Protein AF-0000000074319372 (afdb_homodimer)

Nearest PDB structures (foldseek):
  6s2j-assembly1_A  TM=9.386E-01  e=9.028E-26  Bacillus subtilis subsp. subtilis str. 168
  6s5e-assembly1_E-4  TM=9.293E-01  e=6.633E-25  Bacillus subtilis subsp. subtilis str. 168
  6s5d-assembly1_B-2  TM=9.388E-01  e=2.613E-24  Bacillus subtilis subsp. subtilis str. 168
  4j7c-assembly1_B  TM=9.151E-01  e=5.187E-24  Bacillus subtilis subsp. subtilis str. 168
  8xmi-assembly1_E  TM=9.391E-01  e=5.576E-21  Bacillus subtilis

Solvent-accessible surface area (backbone atoms only — not comparable to full-atom values): 23673 Å² total; per-residue (Å²): 131,72,56,35,36,35,33,36,23,55,49,56,35,21,40,30,22,46,45,45,32,22,77,71,61,31,41,26,36,39,30,19,65,50,56,69,52,25,61,73,43,37,89,58,34,75,37,52,39,66,41,61,63,74,34,64,67,59,41,57,74,68,48,56,54,74,23,60,30,39,35,40,37,42,75,91,41,61,67,57,40,50,46,26,50,52,48,42,56,72,58,57,41,72,34,61,35,36,50,23,84,44,72,66,50,39,52,53,42,44,73,73,65,51,82,37,72,42,42,43,41,49,60,36,15,45,54,50,27,51,37,69,77,30,76,56,38,80,46,72,46,86,45,54,84,56,25,30,38,35,33,31,54,45,37,65,64,48,43,75,32,34,51,59,74,64,37,41,50,85,74,40,57,30,43,80,60,33,37,40,37,71,41,81,41,78,55,96,89,36,84,41,82,44,64,37,61,67,54,74,74,49,54,76,40,65,35,45,73,75,23,29,38,28,37,37,30,34,54,70,35,51,50,47,51,46,65,75,27,81,132,73,55,34,36,34,31,35,23,54,48,57,36,22,40,30,24,46,46,44,32,20,76,71,62,31,42,26,36,38,30,18,66,50,55,70,53,25,64,74,43,38,89,58,34,74,37,52,40,67,42,61,64,74,34,62,68,59,43,57,74,68,47,57,54,74,22,60,29,38,35,40,36,41,75,91,41,64,69,57,40,50,47,27,52,52,47,42,58,73,60,56,42,72,33,62,36,37,50,23,85,44,72,67,50,40,52,54,43,46,73,73,64,51,83,39,71,43,42,43,41,48,60,37,13,44,54,51,27,51,36,68,77,30,76,56,38,80,48,72,45,88,46,53,84,56,26,30,39,35,33,30,55,45,36,65,64,47,41,74,33,33,52,58,77,65,37,42,51,85,74,40,57,29,44,80,59,32,39,39,36,70,41,82,42,77,55,93,90,36,83,38,82,44,65,36,62,68,53,75,73,48,54,77,39,65,35,47,73,76,24,28,37,28,34,38,31,36,54,70,37,52,50,48,51,47,64,74,25,81

Sequence (460 aa):
MANKFAVIGLGQFGTSIARTLASRGAEVMAIDINLDKVENIKDEVAYAVSLDSTDIKALRAQNVQEMDAVVVAIGENFEGLLLTTVLLLELNVNRLIARAANKQQYMILEKMGVNEILSPEETVGRTVAETLLHPNWQSYLSLPDDYEIVELKAPGRIVNESVGNLGLREKFNLNLITIKRVYEEERNGEKVKVEHIIGVPKKETVIYETDIIILLGKEKDVNRFEEVNKMANKFAVIGLGQFGTSIARTLASRGAEVMAIDINLDKVENIKDEVAYAVSLDSTDIKALRAQNVQEMDAVVVAIGENFEGLLLTTVLLLELNVNRLIARAANKQQYMILEKMGVNEILSPEETVGRTVAETLLHPNWQSYLSLPDDYEIVELKAPGRIVNESVGNLGLREKFNLNLITIKRVYEEERNGEKVKVEHIIGVPKKETVIYETDIIILLGKEKDVNRFEEVNK

Structure (mmCIF, N/CA/C/O backbone):
data_AF-0000000074319372-model_v1
#
loop_
_entity.id
_entity.type
_entity.pdbx_description
1 polymer 'Potassium transporter KtrA'
#
loop_
_atom_site.group_PDB
_atom_site.id
_atom_site.type_symbol
_atom_site.label_atom_id
_atom_site.label_alt_id
_atom_site.label_comp_id
_atom_site.label_asym_id
_atom_site.label_entity_id
_atom_site.label_seq_id
_atom_site.pdbx_PDB_ins_code
_atom_site.Cartn_x
_atom_site.Cartn_y
_atom_site.Cartn_z
_atom_site.occupancy
_atom_site.B_iso_or_equiv
_atom_site.auth_seq_id
_atom_site.auth_comp_id
_atom_site.auth_asym_id
_atom_site.auth_atom_id
_atom_site.pdbx_PDB_model_num
ATOM 1 N N . MET A 1 1 ? -1.506 -28 -1.442 1 60.75 1 MET A N 1
ATOM 2 C CA . MET A 1 1 ? -0.09 -27.953 -1.088 1 60.75 1 MET A CA 1
ATOM 3 C C . MET A 1 1 ? 0.344 -26.516 -0.781 1 60.75 1 MET A C 1
ATOM 5 O O . MET A 1 1 ? -0.256 -25.562 -1.274 1 60.75 1 MET A O 1
ATOM 9 N N . ALA A 1 2 ? 1.35 -26.344 0.141 1 74.12 2 ALA A N 1
ATOM 10 C CA . ALA A 1 2 ? 1.768 -25 0.539 1 74.12 2 ALA A CA 1
ATOM 11 C C . ALA A 1 2 ? 2.488 -24.281 -0.603 1 74.12 2 ALA A C 1
ATOM 13 O O . ALA A 1 2 ? 3.213 -24.922 -1.376 1 74.12 2 ALA A O 1
ATOM 14 N N . ASN A 1 3 ? 2.221 -23.031 -0.801 1 88.88 3 ASN A N 1
ATOM 15 C CA . ASN A 1 3 ? 2.951 -22.234 -1.773 1 88.88 3 ASN A CA 1
ATOM 16 C C . ASN A 1 3 ? 4.441 -22.172 -1.449 1 88.88 3 ASN A C 1
ATOM 18 O O . ASN A 1 3 ? 4.824 -22.078 -0.282 1 88.88 3 ASN A O 1
ATOM 22 N N . LYS A 1 4 ? 5.246 -22.422 -2.469 1 95.12 4 LYS A N 1
ATOM 23 C CA . LYS A 1 4 ? 6.695 -22.406 -2.32 1 95.12 4 LYS A CA 1
ATOM 24 C C . LYS A 1 4 ? 7.305 -21.188 -3.027 1 95.12 4 LYS A C 1
ATOM 26 O O . LYS A 1 4 ? 7.07 -20.984 -4.219 1 95.12 4 LYS A O 1
ATOM 31 N N . PHE A 1 5 ? 8.086 -20.453 -2.24 1 97.06 5 PHE A N 1
ATOM 32 C CA . PHE A 1 5 ? 8.68 -19.25 -2.801 1 97.06 5 PHE A CA 1
ATOM 33 C C . PHE A 1 5 ? 10.172 -19.188 -2.492 1 97.06 5 PHE A C 1
ATOM 35 O O . PHE A 1 5 ? 10.609 -19.594 -1.418 1 97.06 5 PHE A O 1
ATOM 42 N N . ALA A 1 6 ? 10.891 -18.688 -3.439 1 97.81 6 ALA A N 1
ATOM 43 C CA . ALA A 1 6 ? 12.281 -18.328 -3.182 1 97.81 6 ALA A CA 1
ATOM 44 C C . ALA A 1 6 ? 12.469 -16.812 -3.197 1 97.81 6 ALA A C 1
ATOM 46 O O . ALA A 1 6 ? 11.914 -16.125 -4.055 1 97.81 6 ALA A O 1
ATOM 47 N N . VAL A 1 7 ? 13.18 -16.328 -2.215 1 97.88 7 VAL A N 1
ATOM 48 C CA . VAL A 1 7 ? 13.516 -14.914 -2.145 1 97.88 7 VAL A CA 1
ATOM 49 C C . VAL A 1 7 ? 15.031 -14.734 -2.146 1 97.88 7 VAL A C 1
ATOM 51 O O . VAL A 1 7 ? 15.719 -15.188 -1.224 1 97.88 7 VAL A O 1
ATOM 54 N N . ILE A 1 8 ? 15.484 -14.086 -3.23 1 98 8 ILE A N 1
ATOM 55 C CA . ILE A 1 8 ? 16.922 -13.891 -3.387 1 98 8 ILE A CA 1
ATOM 56 C C . ILE A 1 8 ? 17.281 -12.438 -3.068 1 98 8 ILE A C 1
ATOM 58 O O . ILE A 1 8 ? 16.859 -11.516 -3.764 1 98 8 ILE A O 1
ATOM 62 N N . GLY A 1 9 ? 18.156 -12.234 -2.121 1 96.5 9 GLY A N 1
ATOM 63 C CA . GLY A 1 9 ? 18.438 -10.922 -1.558 1 96.5 9 GLY A CA 1
ATOM 64 C C . GLY A 1 9 ? 17.703 -10.656 -0.261 1 96.5 9 GLY A C 1
ATOM 65 O O . GLY A 1 9 ? 16.484 -10.492 -0.26 1 96.5 9 GLY A O 1
ATOM 66 N N . LEU A 1 10 ? 18.547 -10.594 0.827 1 95 10 LEU A N 1
ATOM 67 C CA . LEU A 1 10 ? 17.906 -10.5 2.135 1 95 10 LEU A CA 1
ATOM 68 C C . LEU A 1 10 ? 18.266 -9.188 2.82 1 95 10 LEU A C 1
ATOM 70 O O . LEU A 1 10 ? 18.672 -9.18 3.98 1 95 10 LEU A O 1
ATOM 74 N N . GLY A 1 11 ? 18.125 -8.164 2.059 1 89.62 11 GLY A N 1
ATOM 75 C CA . GLY A 1 11 ? 18.062 -6.848 2.684 1 89.62 11 GLY A CA 1
ATOM 76 C C . GLY A 1 11 ? 16.75 -6.57 3.381 1 89.62 11 GLY A C 1
ATOM 77 O O . GLY A 1 11 ? 16.016 -7.5 3.725 1 89.62 11 GLY A O 1
ATOM 78 N N . GLN A 1 12 ? 16.438 -5.316 3.551 1 85 12 GLN A N 1
ATOM 79 C CA . GLN A 1 12 ? 15.203 -4.941 4.223 1 85 12 GLN A CA 1
ATOM 80 C C . GLN A 1 12 ? 13.984 -5.391 3.424 1 85 12 GLN A C 1
ATOM 82 O O . GLN A 1 12 ? 13.047 -5.973 3.979 1 85 12 GLN A O 1
ATOM 87 N N . PHE A 1 13 ? 14.078 -5.23 2.125 1 88.62 13 PHE A N 1
ATOM 88 C CA . PHE A 1 13 ? 12.969 -5.555 1.231 1 88.62 13 PHE A CA 1
ATOM 89 C C . PHE A 1 13 ? 12.773 -7.062 1.146 1 88.62 13 PHE A C 1
ATOM 91 O O . PHE A 1 13 ? 11.68 -7.566 1.411 1 88.62 13 PHE A O 1
ATOM 98 N N . GLY A 1 14 ? 13.805 -7.75 0.827 1 93.56 14 GLY A N 1
ATOM 99 C CA . GLY A 1 14 ? 13.719 -9.195 0.706 1 93.56 14 GLY A CA 1
ATOM 100 C C . GLY A 1 14 ? 13.328 -9.883 2.002 1 93.56 14 GLY A C 1
ATOM 101 O O . GLY A 1 14 ? 12.516 -10.812 2 1 93.56 14 GLY A O 1
ATOM 102 N N . THR A 1 15 ? 13.891 -9.398 3.053 1 93.31 15 THR A N 1
ATOM 103 C CA . THR A 1 15 ? 13.578 -9.969 4.359 1 93.31 15 THR A CA 1
ATOM 104 C C . THR A 1 15 ? 12.102 -9.766 4.699 1 93.31 15 THR A C 1
ATOM 106 O O . THR A 1 15 ? 11.445 -10.68 5.203 1 93.31 15 THR A O 1
ATOM 109 N N . SER A 1 16 ? 11.633 -8.609 4.438 1 89.31 16 SER A N 1
ATOM 110 C CA . SER A 1 16 ? 10.227 -8.32 4.695 1 89.31 16 SER A CA 1
ATOM 111 C C . SER A 1 16 ? 9.32 -9.25 3.9 1 89.31 16 SER A C 1
ATOM 113 O O . SER A 1 16 ? 8.344 -9.773 4.438 1 89.31 16 SER A O 1
ATOM 115 N N . ILE A 1 17 ? 9.617 -9.508 2.676 1 93.19 17 ILE A N 1
ATOM 116 C CA . ILE A 1 17 ? 8.844 -10.414 1.824 1 93.19 17 ILE A CA 1
ATOM 117 C C . ILE A 1 17 ? 8.891 -11.828 2.393 1 93.19 17 ILE A C 1
ATOM 119 O O . ILE A 1 17 ? 7.852 -12.453 2.6 1 93.19 17 ILE A O 1
ATOM 123 N N . ALA A 1 18 ? 10.117 -12.258 2.684 1 95.75 18 ALA A N 1
ATOM 124 C CA . ALA A 1 18 ? 10.32 -13.617 3.162 1 95.75 18 ALA A CA 1
ATOM 125 C C . ALA A 1 18 ? 9.586 -13.859 4.477 1 95.75 18 ALA A C 1
ATOM 127 O O . ALA A 1 18 ? 8.891 -14.859 4.633 1 95.75 18 ALA A O 1
ATOM 128 N N . ARG A 1 19 ? 9.688 -12.93 5.348 1 93.38 19 ARG A N 1
ATOM 129 C CA . ARG A 1 19 ? 9.055 -13.039 6.656 1 93.38 19 ARG A CA 1
ATOM 130 C C . ARG A 1 19 ? 7.535 -13.07 6.531 1 93.38 19 ARG A C 1
ATOM 132 O O . ARG A 1 19 ? 6.871 -13.891 7.164 1 93.38 19 ARG A O 1
ATOM 139 N N . THR A 1 20 ? 7.023 -12.219 5.777 1 86.94 20 THR A N 1
ATOM 140 C CA . THR A 1 20 ? 5.578 -12.141 5.609 1 86.94 20 THR A CA 1
ATOM 141 C C . THR A 1 20 ? 5.031 -13.422 4.98 1 86.94 20 THR A C 1
ATOM 143 O O . THR A 1 20 ? 4.043 -13.977 5.457 1 86.94 20 THR A O 1
ATOM 146 N N . LEU A 1 21 ? 5.676 -13.883 3.961 1 92.19 21 LEU A N 1
ATOM 147 C CA . LEU A 1 21 ? 5.266 -15.125 3.312 1 92.19 21 LEU A CA 1
ATOM 148 C C . LEU A 1 21 ? 5.258 -16.281 4.305 1 92.19 21 LEU A C 1
ATOM 150 O O . LEU A 1 21 ? 4.293 -17.047 4.371 1 92.19 21 LEU A O 1
ATOM 154 N N . ALA A 1 22 ? 6.301 -16.328 5.059 1 93.62 22 ALA A N 1
ATOM 155 C CA . ALA A 1 22 ? 6.438 -17.422 6.031 1 93.62 22 ALA A CA 1
ATOM 156 C C . ALA A 1 22 ? 5.363 -17.328 7.109 1 93.62 22 ALA A C 1
ATOM 158 O O . ALA A 1 22 ? 4.758 -18.328 7.477 1 93.62 22 ALA A O 1
ATOM 159 N N . SER A 1 23 ? 5.125 -16.172 7.582 1 86.94 23 SER A N 1
ATOM 160 C CA . SER A 1 23 ? 4.141 -15.953 8.641 1 86.94 23 SER A CA 1
ATOM 161 C C . SER A 1 23 ? 2.74 -16.328 8.172 1 86.94 23 SER A C 1
ATOM 163 O O . SER A 1 23 ? 1.858 -16.594 8.992 1 86.94 23 SER A O 1
ATOM 165 N N . ARG A 1 24 ? 2.617 -16.406 6.871 1 82.31 24 ARG A N 1
ATOM 166 C CA . ARG A 1 24 ? 1.315 -16.734 6.301 1 82.31 24 ARG A CA 1
ATOM 167 C C . ARG A 1 24 ? 1.248 -18.219 5.926 1 82.31 24 ARG A C 1
ATOM 169 O O . ARG A 1 24 ? 0.309 -18.641 5.254 1 82.31 24 ARG A O 1
ATOM 176 N N . GLY A 1 25 ? 2.297 -18.922 6.195 1 87.38 25 GLY A N 1
ATOM 177 C CA . GLY A 1 25 ? 2.25 -20.359 6.066 1 87.38 25 GLY A CA 1
ATOM 178 C C . GLY A 1 25 ? 2.912 -20.875 4.801 1 87.38 25 GLY A C 1
ATOM 179 O O . GLY A 1 25 ? 2.891 -22.078 4.523 1 87.38 25 GLY A O 1
ATOM 180 N N . ALA A 1 26 ? 3.537 -20.031 4.043 1 93 26 ALA A N 1
ATOM 181 C CA . ALA A 1 26 ? 4.227 -20.469 2.832 1 93 26 ALA A CA 1
ATOM 182 C C . ALA A 1 26 ? 5.578 -21.094 3.164 1 93 26 ALA A C 1
ATOM 184 O O . ALA A 1 26 ? 6.172 -20.781 4.199 1 93 26 ALA A O 1
ATOM 185 N N . GLU A 1 27 ? 5.969 -21.969 2.312 1 96.19 27 GLU A N 1
ATOM 186 C CA . GLU A 1 27 ? 7.34 -22.469 2.379 1 96.19 27 GLU A CA 1
ATOM 187 C C . GLU A 1 27 ? 8.305 -21.547 1.649 1 96.19 27 GLU A C 1
ATOM 189 O O . GLU A 1 27 ? 8.258 -21.422 0.422 1 96.19 27 GLU A O 1
ATOM 194 N N . VAL A 1 28 ? 9.203 -20.953 2.441 1 97.69 28 VAL A N 1
ATOM 195 C CA . VAL A 1 28 ? 10.055 -19.922 1.863 1 97.69 28 VAL A CA 1
ATOM 196 C C . VAL A 1 28 ? 11.516 -20.375 1.914 1 97.69 28 VAL A C 1
ATOM 198 O O . VAL A 1 28 ? 11.992 -20.844 2.949 1 97.69 28 VAL A O 1
ATOM 201 N N . MET A 1 29 ? 12.141 -20.312 0.781 1 98.06 29 MET A N 1
ATOM 202 C CA . MET A 1 29 ? 13.594 -20.406 0.707 1 98.06 29 MET A CA 1
ATOM 203 C C . MET A 1 29 ? 14.234 -19.031 0.597 1 98.06 29 MET A C 1
ATOM 205 O O . MET A 1 29 ? 14.047 -18.328 -0.401 1 98.06 29 MET A O 1
ATOM 209 N N . ALA A 1 30 ? 14.961 -18.688 1.618 1 98.25 30 ALA A N 1
ATOM 210 C CA . ALA A 1 30 ? 15.625 -17.391 1.654 1 98.25 30 ALA A CA 1
ATOM 211 C C . ALA A 1 30 ? 17.094 -17.516 1.278 1 98.25 30 ALA A C 1
ATOM 213 O O . ALA A 1 30 ? 17.828 -18.328 1.854 1 98.25 30 ALA A O 1
ATOM 214 N N . ILE A 1 31 ? 17.516 -16.688 0.318 1 98.31 31 ILE A N 1
ATOM 215 C CA . ILE A 1 31 ? 18.859 -16.844 -0.224 1 98.31 31 ILE A CA 1
ATOM 216 C C . ILE A 1 31 ? 19.594 -15.5 -0.158 1 98.31 31 ILE A C 1
ATOM 218 O O . ILE A 1 31 ? 19.016 -14.461 -0.494 1 98.31 31 ILE A O 1
ATOM 222 N N . ASP A 1 32 ? 20.781 -15.508 0.3 1 97.88 32 ASP A N 1
ATOM 223 C CA . ASP A 1 32 ? 21.688 -14.359 0.258 1 97.88 32 ASP A CA 1
ATOM 224 C C . ASP A 1 32 ? 23.156 -14.812 0.276 1 97.88 32 ASP A C 1
ATOM 226 O O . ASP A 1 32 ? 23.469 -15.891 0.781 1 97.88 32 ASP A O 1
ATOM 230 N N . ILE A 1 33 ? 23.969 -13.938 -0.331 1 96.88 33 ILE A N 1
ATOM 231 C CA . ILE A 1 33 ? 25.391 -14.25 -0.321 1 96.88 33 ILE A CA 1
ATOM 232 C C . ILE A 1 33 ? 25.969 -13.977 1.066 1 96.88 33 ILE A C 1
ATOM 234 O O . ILE A 1 33 ? 26.953 -14.609 1.475 1 96.88 33 ILE A O 1
ATOM 238 N N . ASN A 1 34 ? 25.422 -13.055 1.8 1 96.25 34 ASN A N 1
ATOM 239 C CA . ASN A 1 34 ? 25.875 -12.672 3.133 1 96.25 34 ASN A CA 1
ATOM 240 C C . ASN A 1 34 ? 25.359 -13.633 4.195 1 96.25 34 ASN A C 1
ATOM 242 O O . ASN A 1 34 ? 24.156 -13.695 4.449 1 96.25 34 ASN A O 1
ATOM 246 N N . LEU A 1 35 ? 26.234 -14.258 4.879 1 96.25 35 LEU A N 1
ATOM 247 C CA . LEU A 1 35 ? 25.891 -15.281 5.867 1 96.25 35 LEU A CA 1
ATOM 248 C C . LEU A 1 35 ? 25.141 -14.664 7.043 1 96.25 35 LEU A C 1
ATOM 250 O O . LEU A 1 35 ? 24.234 -15.289 7.602 1 96.25 35 LEU A O 1
ATOM 254 N N . ASP A 1 36 ? 25.484 -13.508 7.41 1 96.06 36 ASP A N 1
ATOM 255 C CA . ASP A 1 36 ? 24.844 -12.852 8.547 1 96.06 36 ASP A CA 1
ATOM 256 C C . ASP A 1 36 ? 23.359 -12.625 8.281 1 96.06 36 ASP A C 1
ATOM 258 O O . ASP A 1 36 ? 22.531 -12.82 9.172 1 96.06 36 ASP A O 1
ATOM 262 N N . LYS A 1 37 ? 23.062 -12.273 7.105 1 95.12 37 LYS A N 1
ATOM 263 C CA . LYS A 1 37 ? 21.672 -12.047 6.734 1 95.12 37 LYS A CA 1
ATOM 264 C C . LYS A 1 37 ? 20.875 -13.352 6.734 1 95.12 37 LYS A C 1
ATOM 266 O O . LYS A 1 37 ? 19.719 -13.391 7.172 1 95.12 37 LYS A O 1
ATOM 271 N N . VAL A 1 38 ? 21.516 -14.383 6.289 1 97.31 38 VAL A N 1
ATOM 272 C CA . VAL A 1 38 ? 20.891 -15.703 6.234 1 97.31 38 VAL A CA 1
ATOM 273 C C . VAL A 1 38 ? 20.625 -16.203 7.648 1 97.31 38 VAL A C 1
ATOM 275 O O . VAL A 1 38 ? 19.531 -16.703 7.938 1 97.31 38 VAL A O 1
ATOM 278 N N . GLU A 1 39 ? 21.547 -15.969 8.516 1 96.5 39 GLU A N 1
ATOM 279 C CA . GLU A 1 39 ? 21.422 -16.422 9.898 1 96.5 39 GLU A CA 1
ATOM 280 C C . GLU A 1 39 ? 20.312 -15.688 10.625 1 96.5 39 GLU A C 1
ATOM 282 O O . GLU A 1 39 ? 19.625 -16.266 11.469 1 96.5 39 GLU A O 1
ATOM 287 N N . ASN A 1 40 ? 20.141 -14.555 10.297 1 95 40 ASN A N 1
ATOM 288 C CA . ASN A 1 40 ? 19.156 -13.703 10.969 1 95 40 ASN A CA 1
ATOM 289 C C . ASN A 1 40 ? 17.734 -14.148 10.68 1 95 40 ASN A C 1
ATOM 291 O O . ASN A 1 40 ? 16.828 -13.922 11.484 1 95 40 ASN A O 1
ATOM 295 N N . ILE A 1 41 ? 17.547 -14.867 9.531 1 96.12 41 ILE A N 1
ATOM 296 C CA . ILE A 1 41 ? 16.172 -15.172 9.141 1 96.12 41 ILE A CA 1
ATOM 297 C C . ILE A 1 41 ? 15.953 -16.672 9.164 1 96.12 41 ILE A C 1
ATOM 299 O O . ILE A 1 41 ? 14.828 -17.141 8.953 1 96.12 41 ILE A O 1
ATOM 303 N N . LYS A 1 42 ? 16.922 -17.438 9.492 1 96.69 42 LYS A N 1
ATOM 304 C CA . LYS A 1 42 ? 16.906 -18.891 9.32 1 96.69 42 LYS A CA 1
ATOM 305 C C . LYS A 1 42 ? 15.781 -19.531 10.125 1 96.69 42 LYS A C 1
ATOM 307 O O . LYS A 1 42 ? 15.18 -20.516 9.68 1 96.69 42 LYS A O 1
ATOM 312 N N . ASP A 1 43 ? 15.391 -18.953 11.219 1 96.75 43 ASP A N 1
ATOM 313 C CA . ASP A 1 43 ? 14.391 -19.547 12.094 1 96.75 43 ASP A CA 1
ATOM 314 C C . ASP A 1 43 ? 12.984 -19.109 11.711 1 96.75 43 ASP A C 1
ATOM 316 O O . ASP A 1 43 ? 12 -19.609 12.258 1 96.75 43 ASP A O 1
ATOM 320 N N . GLU A 1 44 ? 12.898 -18.266 10.75 1 96.25 44 GLU A N 1
ATOM 321 C CA . GLU A 1 44 ? 11.602 -17.688 10.398 1 96.25 44 GLU A CA 1
ATOM 322 C C . GLU A 1 44 ? 11.086 -18.25 9.078 1 96.25 44 GLU A C 1
ATOM 324 O O . GLU A 1 44 ? 9.93 -18.031 8.711 1 96.25 44 GLU A O 1
ATOM 329 N N . VAL A 1 45 ? 12.008 -19 8.406 1 97.25 45 VAL A N 1
ATOM 330 C CA . VAL A 1 45 ? 11.633 -19.516 7.09 1 97.25 45 VAL A CA 1
ATOM 331 C C . VAL A 1 45 ? 11.914 -21.016 7.027 1 97.25 45 VAL A C 1
ATOM 333 O O . VAL A 1 45 ? 12.531 -21.578 7.934 1 97.25 45 VAL A O 1
ATOM 336 N N . ALA A 1 46 ? 11.383 -21.625 5.969 1 96.44 46 ALA A N 1
ATOM 337 C CA . ALA A 1 46 ? 11.57 -23.062 5.824 1 96.44 46 ALA A CA 1
ATOM 338 C C . ALA A 1 46 ? 13.031 -23.406 5.543 1 96.44 46 ALA A C 1
ATOM 340 O O . ALA A 1 46 ? 13.57 -24.359 6.105 1 96.44 46 ALA A O 1
ATOM 341 N N . TYR A 1 47 ? 13.664 -22.609 4.633 1 96.62 47 TYR A N 1
ATOM 342 C CA . TYR A 1 47 ? 15.062 -22.797 4.273 1 96.62 47 TYR A CA 1
ATOM 343 C C . TYR A 1 47 ? 15.789 -21.453 4.16 1 96.62 47 TYR A C 1
ATOM 345 O O . TYR A 1 47 ? 15.227 -20.484 3.637 1 96.62 47 TYR A O 1
ATOM 353 N N . ALA A 1 48 ? 16.938 -21.469 4.699 1 97.69 48 ALA A N 1
ATOM 354 C CA . ALA A 1 48 ? 17.828 -20.328 4.535 1 97.69 48 ALA A CA 1
ATOM 355 C C . ALA A 1 48 ? 19.219 -20.766 4.074 1 97.69 48 ALA A C 1
ATOM 357 O O . ALA A 1 48 ? 19.859 -21.594 4.723 1 97.69 48 ALA A O 1
ATOM 358 N N . VAL A 1 49 ? 19.656 -20.172 2.939 1 97.56 49 VAL A N 1
ATOM 359 C CA . VAL A 1 49 ? 20.875 -20.688 2.316 1 97.56 49 VAL A CA 1
ATOM 360 C C . VAL A 1 49 ? 21.781 -19.516 1.941 1 97.56 49 VAL A C 1
ATOM 362 O O . VAL A 1 49 ? 21.344 -18.531 1.347 1 97.56 49 VAL A O 1
ATOM 365 N N . SER A 1 50 ? 23.016 -19.609 2.367 1 97.88 50 SER A N 1
ATOM 366 C CA . SER A 1 50 ? 24.016 -18.688 1.863 1 97.88 50 SER A CA 1
ATOM 367 C C . SER A 1 50 ? 24.594 -19.156 0.534 1 97.88 50 SER A C 1
ATOM 369 O O . SER A 1 50 ? 25.219 -20.219 0.467 1 97.88 50 SER A O 1
ATOM 371 N N . LEU A 1 51 ? 24.297 -18.281 -0.493 1 96 51 LEU A N 1
ATOM 372 C CA . LEU A 1 51 ? 24.656 -18.719 -1.837 1 96 51 LEU A CA 1
ATOM 373 C C . LEU A 1 51 ? 24.891 -17.516 -2.752 1 96 51 LEU A C 1
ATOM 375 O O . LEU A 1 51 ? 24.234 -16.484 -2.611 1 96 51 LEU A O 1
ATOM 379 N N . ASP A 1 52 ? 25.891 -17.75 -3.641 1 96.56 52 ASP A N 1
ATOM 380 C CA . ASP A 1 52 ? 26.062 -16.797 -4.73 1 96.56 52 ASP A CA 1
ATOM 381 C C . ASP A 1 52 ? 25.062 -17.078 -5.859 1 96.56 52 ASP A C 1
ATOM 383 O O . ASP A 1 52 ? 25.219 -18.047 -6.602 1 96.56 52 ASP A O 1
ATOM 387 N N . SER A 1 53 ? 24.125 -16.188 -6.039 1 96 53 SER A N 1
ATOM 388 C CA . SER A 1 53 ? 23.031 -16.422 -6.977 1 96 53 SER A CA 1
ATOM 389 C C . SER A 1 53 ? 23.484 -16.188 -8.414 1 96 53 SER A C 1
ATOM 391 O O . SER A 1 53 ? 22.703 -16.422 -9.352 1 96 53 SER A O 1
ATOM 393 N N . THR A 1 54 ? 24.719 -15.773 -8.617 1 95.88 54 THR A N 1
ATOM 394 C CA . THR A 1 54 ? 25.234 -15.625 -9.977 1 95.88 54 THR A CA 1
ATOM 395 C C . THR A 1 54 ? 25.859 -16.922 -10.469 1 95.88 54 THR A C 1
ATOM 397 O O . THR A 1 54 ? 26.406 -16.984 -11.57 1 95.88 54 THR A O 1
ATOM 400 N N . ASP A 1 55 ? 25.812 -17.906 -9.695 1 96.06 55 ASP A N 1
ATOM 401 C CA . ASP A 1 55 ? 26.234 -19.25 -10.062 1 96.06 55 ASP A CA 1
ATOM 402 C C . ASP A 1 55 ? 25.031 -20.141 -10.391 1 96.06 55 ASP A C 1
ATOM 404 O O . ASP A 1 55 ? 24.297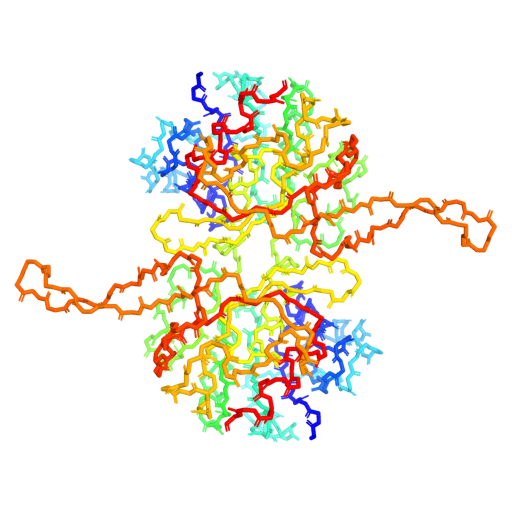 -20.562 -9.492 1 96.06 55 ASP A O 1
ATOM 408 N N . ILE A 1 56 ? 24.953 -20.469 -11.625 1 94.81 56 ILE A N 1
ATOM 409 C CA . ILE A 1 56 ? 23.781 -21.203 -12.102 1 94.81 56 ILE A CA 1
ATOM 410 C C . ILE A 1 56 ? 23.75 -22.594 -11.461 1 94.81 56 ILE A C 1
ATOM 412 O O . ILE A 1 56 ? 22.672 -23.125 -11.172 1 94.81 56 ILE A O 1
ATOM 416 N N . LYS A 1 57 ? 24.875 -23.188 -11.289 1 95.38 57 LYS A N 1
ATOM 417 C CA . LYS A 1 57 ? 24.938 -24.516 -10.672 1 95.38 57 LYS A CA 1
ATOM 418 C C . LYS A 1 57 ? 24.406 -24.484 -9.242 1 95.38 57 LYS A C 1
ATOM 420 O O . LYS A 1 57 ? 23.672 -25.375 -8.82 1 95.38 57 LYS A O 1
ATOM 425 N N . ALA A 1 58 ? 24.812 -23.469 -8.594 1 95.38 58 ALA A N 1
ATOM 426 C CA . ALA A 1 58 ? 24.359 -23.297 -7.211 1 95.38 58 ALA A CA 1
ATOM 427 C C . ALA A 1 58 ? 22.844 -23.094 -7.145 1 95.38 58 ALA A C 1
ATOM 429 O O . ALA A 1 58 ? 22.172 -23.703 -6.301 1 95.38 58 ALA A O 1
ATOM 430 N N . LEU A 1 59 ? 22.281 -22.312 -7.992 1 95.31 59 LEU A N 1
ATOM 431 C CA . LEU A 1 59 ? 20.844 -22.062 -8.039 1 95.31 59 LEU A CA 1
ATOM 432 C C . LEU A 1 59 ? 20.078 -23.344 -8.352 1 95.31 59 LEU A C 1
ATOM 434 O O . LEU A 1 59 ? 19.094 -23.672 -7.668 1 95.31 59 LEU A O 1
ATOM 438 N N . ARG A 1 60 ? 20.562 -24.031 -9.344 1 94.94 60 ARG A N 1
ATOM 439 C CA . ARG A 1 60 ? 19.922 -25.266 -9.773 1 94.94 60 ARG A CA 1
ATOM 440 C C . ARG A 1 60 ? 19.906 -26.297 -8.641 1 94.94 60 ARG A C 1
ATOM 442 O O . ARG A 1 60 ? 18.922 -27 -8.453 1 94.94 60 ARG A O 1
ATOM 449 N N . ALA A 1 61 ? 21.016 -26.344 -7.934 1 95.12 61 ALA A N 1
ATOM 450 C CA . ALA A 1 61 ? 21.156 -27.297 -6.84 1 95.12 61 ALA A CA 1
ATOM 451 C C . ALA A 1 61 ? 20.125 -27.031 -5.742 1 95.12 61 ALA A C 1
ATOM 453 O O . ALA A 1 61 ? 19.781 -27.938 -4.98 1 95.12 61 ALA A O 1
ATOM 454 N N . GLN A 1 62 ? 19.625 -25.828 -5.676 1 95.31 62 GLN A N 1
ATOM 455 C CA . GLN A 1 62 ? 18.656 -25.469 -4.652 1 95.31 62 GLN A CA 1
ATOM 456 C C . GLN A 1 62 ? 17.234 -25.703 -5.141 1 95.31 62 GLN A C 1
ATOM 458 O O . GLN A 1 62 ? 16.266 -25.469 -4.406 1 95.31 62 GLN A O 1
ATOM 463 N N . ASN A 1 63 ? 17.031 -26.078 -6.359 1 95.38 63 ASN A N 1
ATOM 464 C CA . ASN A 1 63 ? 15.75 -26.391 -6.984 1 95.38 63 ASN A CA 1
ATOM 465 C C . ASN A 1 63 ? 14.844 -25.156 -7.039 1 95.38 63 ASN A C 1
ATOM 467 O O . ASN A 1 63 ? 13.641 -25.25 -6.781 1 95.38 63 ASN A O 1
ATOM 471 N N . VAL A 1 64 ? 15.391 -24.016 -7.391 1 95.31 64 VAL A N 1
ATOM 472 C CA . VAL A 1 64 ? 14.617 -22.781 -7.465 1 95.31 64 VAL A CA 1
ATOM 473 C C . VAL A 1 64 ? 13.594 -22.875 -8.594 1 95.31 64 VAL A C 1
ATOM 475 O O . VAL A 1 64 ? 12.555 -22.219 -8.555 1 95.31 64 VAL A O 1
ATOM 478 N N . GLN A 1 65 ? 13.844 -23.719 -9.602 1 94.44 65 GLN A N 1
ATOM 479 C CA . GLN A 1 65 ? 12.969 -23.906 -10.758 1 94.44 65 GLN A CA 1
ATOM 480 C C . GLN A 1 65 ? 11.672 -24.594 -10.367 1 94.44 65 GLN A C 1
ATOM 482 O O . GLN A 1 65 ? 10.711 -24.594 -11.133 1 94.44 65 GLN A O 1
ATOM 487 N N . GLU A 1 66 ? 11.625 -25.125 -9.188 1 94.5 66 GLU A N 1
ATOM 488 C CA . GLU A 1 66 ? 10.438 -25.844 -8.734 1 94.5 66 GLU A CA 1
ATOM 489 C C . GLU A 1 66 ? 9.547 -24.938 -7.879 1 94.5 66 GLU A C 1
ATOM 491 O O . GLU A 1 66 ? 8.453 -25.344 -7.488 1 94.5 66 GLU A O 1
ATOM 496 N N . MET A 1 67 ? 9.984 -23.75 -7.629 1 95 67 MET A N 1
ATOM 497 C CA . MET A 1 67 ? 9.234 -22.828 -6.789 1 95 67 MET A CA 1
ATOM 498 C C . MET A 1 67 ? 8.055 -22.234 -7.551 1 95 67 MET A C 1
ATOM 500 O O . MET A 1 67 ? 8.086 -22.141 -8.773 1 95 67 MET A O 1
ATOM 504 N N . ASP A 1 68 ? 7.059 -21.922 -6.773 1 94.38 68 ASP A N 1
ATOM 505 C CA . ASP A 1 68 ? 5.914 -21.266 -7.398 1 94.38 68 ASP A CA 1
ATOM 506 C C . ASP A 1 68 ? 6.305 -19.891 -7.945 1 94.38 68 ASP A C 1
ATOM 508 O O . ASP A 1 68 ? 5.785 -19.469 -8.977 1 94.38 68 ASP A O 1
ATOM 512 N N . ALA A 1 69 ? 7.168 -19.234 -7.234 1 95.38 69 ALA A N 1
ATOM 513 C CA . ALA A 1 69 ? 7.699 -17.953 -7.672 1 95.38 69 ALA A CA 1
ATOM 514 C C . ALA A 1 69 ? 9.07 -17.688 -7.062 1 95.38 69 ALA A C 1
ATOM 516 O O . ALA A 1 69 ? 9.383 -18.188 -5.98 1 95.38 69 ALA A O 1
ATOM 517 N N . VAL A 1 70 ? 9.828 -16.922 -7.836 1 97.06 70 VAL A N 1
ATOM 518 C CA . VAL A 1 70 ? 11.125 -16.469 -7.359 1 97.06 70 VAL A CA 1
ATOM 519 C C . VAL A 1 70 ? 11.18 -14.945 -7.379 1 97.06 70 VAL A C 1
ATOM 521 O O . VAL A 1 70 ? 10.859 -14.32 -8.391 1 97.06 70 VAL A O 1
ATOM 524 N N . VAL A 1 71 ? 11.586 -14.391 -6.207 1 96.94 71 VAL A N 1
ATOM 525 C CA . VAL A 1 71 ? 11.727 -12.945 -6.094 1 96.94 71 VAL A CA 1
ATOM 526 C C . VAL A 1 71 ? 13.203 -12.578 -6.004 1 96.94 71 VAL A C 1
ATOM 528 O O . VAL A 1 71 ? 13.914 -13.055 -5.117 1 96.94 71 VAL A O 1
ATOM 531 N N . VAL A 1 72 ? 13.633 -11.766 -6.949 1 97.75 72 VAL A N 1
ATOM 532 C CA . VAL A 1 72 ? 14.977 -11.219 -6.879 1 97.75 72 VAL A CA 1
ATOM 533 C C . VAL A 1 72 ? 14.938 -9.828 -6.246 1 97.75 72 VAL A C 1
ATOM 535 O O . VAL A 1 72 ? 14.625 -8.844 -6.922 1 97.75 72 VAL A O 1
ATOM 538 N N . ALA A 1 73 ? 15.391 -9.75 -4.969 1 95.56 73 ALA A N 1
ATOM 539 C CA . ALA A 1 73 ? 15.234 -8.531 -4.176 1 95.56 73 ALA A CA 1
ATOM 540 C C . ALA A 1 73 ? 16.578 -7.859 -3.934 1 95.56 73 ALA A C 1
ATOM 542 O O . ALA A 1 73 ? 16.734 -7.074 -2.992 1 95.56 73 ALA A O 1
ATOM 543 N N . ILE A 1 74 ? 17.547 -8.117 -4.793 1 93.75 74 ILE A N 1
ATOM 544 C CA . ILE A 1 74 ? 18.891 -7.547 -4.66 1 93.75 74 ILE A CA 1
ATOM 545 C C . ILE A 1 74 ? 18.844 -6.051 -4.969 1 93.75 74 ILE A C 1
ATOM 547 O O . ILE A 1 74 ? 18.391 -5.645 -6.047 1 93.75 74 ILE A O 1
ATOM 551 N N . GLY A 1 75 ? 19.312 -5.16 -4.09 1 83.94 75 GLY A N 1
ATOM 552 C CA . GLY A 1 75 ? 19.188 -3.723 -4.254 1 83.94 75 GLY A CA 1
ATOM 553 C C . GLY A 1 75 ? 20.516 -3.025 -4.422 1 83.94 75 GLY A C 1
ATOM 554 O O . GLY A 1 75 ? 20.656 -2.133 -5.262 1 83.94 75 GLY A O 1
ATOM 555 N N . GLU A 1 76 ? 21.578 -3.453 -3.736 1 79.88 76 GLU A N 1
ATOM 556 C CA . GLU A 1 76 ? 22.828 -2.711 -3.666 1 79.88 76 GLU A CA 1
ATOM 557 C C . GLU A 1 76 ? 23.781 -3.115 -4.797 1 79.88 76 GLU A C 1
ATOM 559 O O . GLU A 1 76 ? 24.719 -2.389 -5.113 1 79.88 76 GLU A O 1
ATOM 564 N N . ASN A 1 77 ? 23.516 -4.176 -5.414 1 89.31 77 ASN A N 1
ATOM 565 C CA . ASN A 1 77 ? 24.375 -4.719 -6.461 1 89.31 77 ASN A CA 1
ATOM 566 C C . ASN A 1 77 ? 23.594 -4.984 -7.746 1 89.31 77 ASN A C 1
ATOM 568 O O . ASN A 1 77 ? 23.094 -6.09 -7.953 1 89.31 77 ASN A O 1
ATOM 572 N N . PHE A 1 78 ? 23.688 -4.023 -8.633 1 90.44 78 PHE A N 1
ATOM 573 C CA . PHE A 1 78 ? 22.875 -4.121 -9.836 1 90.44 78 PHE A CA 1
ATOM 574 C C . PHE A 1 78 ? 23.391 -5.238 -10.742 1 90.44 78 PHE A C 1
ATOM 576 O O . PHE A 1 78 ? 22.594 -5.949 -11.359 1 90.44 78 PHE A O 1
ATOM 583 N N . GLU A 1 79 ? 24.672 -5.309 -10.867 1 93.12 79 GLU A N 1
ATOM 584 C CA . GLU A 1 79 ? 25.234 -6.395 -11.672 1 93.12 79 GLU A CA 1
ATOM 585 C C . GLU A 1 79 ? 24.75 -7.754 -11.18 1 93.12 79 GLU A C 1
ATOM 587 O O . GLU A 1 79 ? 24.344 -8.609 -11.977 1 93.12 79 GLU A O 1
ATOM 592 N N . GLY A 1 80 ? 24.797 -7.973 -9.922 1 95.25 80 GLY A N 1
ATOM 593 C CA . GLY A 1 80 ? 24.281 -9.203 -9.328 1 95.25 80 GLY A CA 1
ATOM 594 C C . GLY A 1 80 ? 22.812 -9.438 -9.602 1 95.25 80 GLY A C 1
ATOM 595 O O . GLY A 1 80 ? 22.391 -10.562 -9.875 1 95.25 80 GLY A O 1
ATOM 596 N N . LEU A 1 81 ? 22.062 -8.375 -9.508 1 96.06 81 LEU A N 1
ATOM 597 C CA . LEU A 1 81 ? 20.625 -8.438 -9.805 1 96.06 81 LEU A CA 1
ATOM 598 C C . LEU A 1 81 ? 20.391 -8.898 -11.234 1 96.06 81 LEU A C 1
ATOM 600 O O . LEU A 1 81 ? 19.578 -9.805 -11.477 1 96.06 81 LEU A O 1
ATOM 604 N N . LEU A 1 82 ? 21.172 -8.312 -12.141 1 96.19 82 LEU A N 1
ATOM 605 C CA . LEU A 1 82 ? 20.984 -8.609 -13.562 1 96.19 82 LEU A CA 1
ATOM 606 C C . LEU A 1 82 ? 21.391 -10.047 -13.867 1 96.19 82 LEU A C 1
ATOM 608 O O . LEU A 1 82 ? 20.641 -10.781 -14.523 1 96.19 82 LEU A O 1
ATOM 612 N N . LEU A 1 83 ? 22.5 -10.43 -13.398 1 96.75 83 LEU A N 1
ATOM 613 C CA . LEU A 1 83 ? 23.016 -11.766 -13.68 1 96.75 83 LEU A CA 1
ATOM 614 C C . LEU A 1 83 ? 22.109 -12.828 -13.07 1 96.75 83 LEU A C 1
ATOM 616 O O . LEU A 1 83 ? 21.797 -13.828 -13.727 1 96.75 83 LEU A O 1
ATOM 620 N N . THR A 1 84 ? 21.688 -12.625 -11.883 1 97.69 84 THR A N 1
ATOM 621 C CA . THR A 1 84 ? 20.766 -13.555 -11.234 1 97.69 84 THR A CA 1
ATOM 622 C C . THR A 1 84 ? 19.469 -13.688 -12.047 1 97.69 84 THR A C 1
ATOM 624 O O . THR A 1 84 ? 19 -14.797 -12.289 1 97.69 84 THR A O 1
ATOM 627 N N . THR A 1 85 ? 18.969 -12.547 -12.469 1 97.44 85 THR A N 1
ATOM 628 C CA . THR A 1 85 ? 17.719 -12.516 -13.242 1 97.44 85 THR A CA 1
ATOM 629 C C . THR A 1 85 ? 17.875 -13.281 -14.547 1 97.44 85 THR A C 1
ATOM 631 O O . THR A 1 85 ? 17.016 -14.086 -14.906 1 97.44 85 THR A O 1
ATOM 634 N N . VAL A 1 86 ? 18.984 -13.102 -15.203 1 96.62 86 VAL A N 1
ATOM 635 C CA . VAL A 1 86 ? 19.266 -13.789 -16.453 1 96.62 86 VAL A CA 1
ATOM 636 C C . VAL A 1 86 ? 19.281 -15.305 -16.234 1 96.62 86 VAL A C 1
ATOM 638 O O . VAL A 1 86 ? 18.688 -16.062 -17 1 96.62 86 VAL A O 1
ATOM 641 N N . LEU A 1 87 ? 19.969 -15.695 -15.227 1 97.19 87 LEU A N 1
ATOM 642 C CA . LEU A 1 87 ? 20.109 -17.109 -14.93 1 97.19 87 LEU A CA 1
ATOM 643 C C . LEU A 1 87 ? 18.75 -17.734 -14.602 1 97.19 87 LEU A C 1
ATOM 645 O O . LEU A 1 87 ? 18.469 -18.875 -15.008 1 97.19 87 LEU A O 1
ATOM 649 N N . LEU A 1 88 ? 17.922 -17.016 -13.922 1 97.5 88 LEU A N 1
ATOM 650 C CA . LEU A 1 88 ? 16.609 -17.531 -13.562 1 97.5 88 LEU A CA 1
ATOM 651 C C . LEU A 1 88 ? 15.711 -17.656 -14.789 1 97.5 88 LEU A C 1
ATOM 653 O O . LEU A 1 88 ? 14.891 -18.562 -14.883 1 97.5 88 LEU A O 1
ATOM 657 N N . LEU A 1 89 ? 15.883 -16.688 -15.672 1 96.19 89 LEU A N 1
ATOM 658 C CA . LEU A 1 89 ? 15.172 -16.797 -16.938 1 96.19 89 LEU A CA 1
ATOM 659 C C . LEU A 1 89 ? 15.617 -18.031 -17.719 1 96.19 89 LEU A C 1
ATOM 661 O O . LEU A 1 89 ? 14.789 -18.75 -18.266 1 96.19 89 LEU A O 1
ATOM 665 N N . GLU A 1 90 ? 16.891 -18.266 -17.688 1 94.94 90 GLU A N 1
ATOM 666 C CA . GLU A 1 90 ? 17.453 -19.438 -18.359 1 94.94 90 GLU A CA 1
ATOM 667 C C . GLU A 1 90 ? 16.938 -20.719 -17.719 1 94.94 90 GLU A C 1
ATOM 669 O O . GLU A 1 90 ? 16.703 -21.703 -18.422 1 94.94 90 GLU A O 1
ATOM 674 N N . LEU A 1 91 ? 16.734 -20.719 -16.484 1 96.19 91 LEU A N 1
ATOM 675 C CA . LEU A 1 91 ? 16.266 -21.891 -15.742 1 96.19 91 LEU A CA 1
ATOM 676 C C . LEU A 1 91 ? 14.766 -22.078 -15.922 1 96.19 91 LEU A C 1
ATOM 678 O O . LEU A 1 91 ? 14.203 -23.078 -15.484 1 96.19 91 LEU A O 1
ATOM 682 N N . ASN A 1 92 ? 14.109 -21.109 -16.531 1 95 92 ASN A N 1
ATOM 683 C CA . ASN A 1 92 ? 12.68 -21.141 -16.828 1 95 92 ASN A CA 1
ATOM 684 C C . ASN A 1 92 ? 11.844 -21.297 -15.562 1 95 92 ASN A C 1
ATOM 686 O O . ASN A 1 92 ? 11 -22.188 -15.477 1 95 92 ASN A O 1
ATOM 690 N N . VAL A 1 93 ? 12.133 -20.469 -14.586 1 95.38 93 VAL A N 1
ATOM 691 C CA . VAL A 1 93 ? 11.352 -20.516 -13.359 1 95.38 93 VAL A CA 1
ATOM 692 C C . VAL A 1 93 ? 9.898 -20.172 -13.664 1 95.38 93 VAL A C 1
ATOM 694 O O . VAL A 1 93 ? 9.609 -19.5 -14.656 1 95.38 93 VAL A O 1
ATOM 697 N N . ASN A 1 94 ? 8.984 -20.641 -12.844 1 92.5 94 ASN A N 1
ATOM 698 C CA . ASN A 1 94 ? 7.551 -20.531 -13.094 1 92.5 94 ASN A CA 1
ATOM 699 C C . ASN A 1 94 ? 7.098 -19.062 -13.109 1 92.5 94 ASN A C 1
ATOM 701 O O . ASN A 1 94 ? 6.336 -18.656 -13.992 1 92.5 94 ASN A O 1
ATOM 705 N N . ARG A 1 95 ? 7.473 -18.297 -12.141 1 93.44 95 ARG A N 1
ATOM 706 C CA . ARG A 1 95 ? 7.133 -16.891 -11.953 1 93.44 95 ARG A CA 1
ATOM 707 C C . ARG A 1 95 ? 8.312 -16.109 -11.383 1 93.44 95 ARG A C 1
ATOM 709 O O . ARG A 1 95 ? 8.875 -16.484 -10.359 1 93.44 95 ARG A O 1
ATOM 716 N N . LEU A 1 96 ? 8.672 -15.062 -12.18 1 96.06 96 LEU A N 1
ATOM 717 C CA . LEU A 1 96 ? 9.836 -14.281 -11.781 1 96.06 96 LEU A CA 1
ATOM 718 C C . LEU A 1 96 ? 9.453 -12.836 -11.508 1 96.06 96 LEU A C 1
ATOM 720 O O . LEU A 1 96 ? 8.781 -12.195 -12.328 1 96.06 96 LEU A O 1
ATOM 724 N N . ILE A 1 97 ? 9.875 -12.367 -10.297 1 94.75 97 ILE A N 1
ATOM 725 C CA . ILE A 1 97 ? 9.688 -10.969 -9.922 1 94.75 97 ILE A CA 1
ATOM 726 C C . ILE A 1 97 ? 11.031 -10.344 -9.562 1 94.75 97 ILE A C 1
ATOM 728 O O . ILE A 1 97 ? 11.781 -10.898 -8.75 1 94.75 97 ILE A O 1
ATOM 732 N N . ALA A 1 98 ? 11.32 -9.234 -10.195 1 96 98 ALA A N 1
ATOM 733 C CA . ALA A 1 98 ? 12.609 -8.586 -9.93 1 96 98 ALA A CA 1
ATOM 734 C C . ALA A 1 98 ? 12.414 -7.168 -9.414 1 96 98 ALA A C 1
ATOM 736 O O . ALA A 1 98 ? 11.523 -6.445 -9.875 1 96 98 ALA A O 1
ATOM 737 N N . ARG A 1 99 ? 13.305 -6.816 -8.539 1 92 99 ARG A N 1
ATOM 738 C CA . ARG A 1 99 ? 13.281 -5.469 -7.98 1 92 99 ARG A CA 1
ATOM 739 C C . ARG A 1 99 ? 14.031 -4.492 -8.883 1 92 99 ARG A C 1
ATOM 741 O O . ARG A 1 99 ? 15.078 -4.824 -9.43 1 92 99 ARG A O 1
ATOM 748 N N . ALA A 1 100 ? 13.461 -3.316 -9.016 1 91 100 ALA A N 1
ATOM 749 C CA . ALA A 1 100 ? 14.156 -2.207 -9.664 1 91 100 ALA A CA 1
ATOM 750 C C . ALA A 1 100 ? 14.305 -1.022 -8.719 1 91 100 ALA A C 1
ATOM 752 O O . ALA A 1 100 ? 13.32 -0.549 -8.141 1 91 100 ALA A O 1
ATOM 753 N N . ALA A 1 101 ? 15.484 -0.554 -8.625 1 81.81 101 ALA A N 1
ATOM 754 C CA . ALA A 1 101 ? 15.758 0.535 -7.688 1 81.81 101 ALA A CA 1
ATOM 755 C C . ALA A 1 101 ? 15.453 1.89 -8.32 1 81.81 101 ALA A C 1
ATOM 757 O O . ALA A 1 101 ? 15.297 2.891 -7.617 1 81.81 101 ALA A O 1
ATOM 758 N N . ASN A 1 102 ? 15.508 1.945 -9.656 1 81.25 102 ASN A N 1
ATOM 759 C CA . ASN A 1 102 ? 15.234 3.186 -10.375 1 81.25 102 ASN A CA 1
ATOM 760 C C . ASN A 1 102 ? 14.672 2.912 -11.773 1 81.25 102 ASN A C 1
ATOM 762 O O . ASN A 1 102 ? 14.516 1.755 -12.164 1 81.25 102 ASN A O 1
ATOM 766 N N . LYS A 1 103 ? 14.383 3.99 -12.461 1 82.81 103 LYS A N 1
ATOM 767 C CA . LYS A 1 103 ? 13.719 3.889 -13.758 1 82.81 103 LYS A CA 1
ATOM 768 C C . LYS A 1 103 ? 14.617 3.193 -14.781 1 82.81 103 LYS A C 1
ATOM 770 O O . LYS A 1 103 ? 14.133 2.426 -15.617 1 82.81 103 LYS A O 1
ATOM 775 N N . GLN A 1 104 ? 15.859 3.461 -14.672 1 88.31 104 GLN A N 1
ATOM 776 C CA . GLN A 1 104 ? 16.797 2.848 -15.602 1 88.31 104 GLN A CA 1
ATOM 777 C C . GLN A 1 104 ? 16.859 1.335 -15.414 1 88.31 104 GLN A C 1
ATOM 779 O O . GLN A 1 104 ? 16.812 0.581 -16.391 1 88.31 104 GLN A O 1
ATOM 784 N N . GLN A 1 105 ? 16.938 0.915 -14.219 1 92.31 105 GLN A N 1
ATOM 785 C CA . GLN A 1 105 ? 16.953 -0.513 -13.914 1 92.31 105 GLN A CA 1
ATOM 786 C C . GLN A 1 105 ? 15.656 -1.182 -14.352 1 92.31 105 GLN A C 1
ATOM 788 O O . GLN A 1 105 ? 15.664 -2.297 -14.875 1 92.31 105 GLN A O 1
ATOM 793 N N . TYR A 1 106 ? 14.594 -0.464 -14.164 1 91.69 106 TYR A N 1
ATOM 794 C CA . TYR A 1 106 ? 13.289 -0.969 -14.586 1 91.69 106 TYR A CA 1
ATOM 795 C C . TYR A 1 106 ? 13.273 -1.243 -16.078 1 91.69 106 TYR A C 1
ATOM 797 O O . TYR A 1 106 ? 12.883 -2.328 -16.516 1 91.69 106 TYR A O 1
ATOM 805 N N . MET A 1 107 ? 13.758 -0.312 -16.828 1 93.38 107 MET A N 1
ATOM 806 C CA . MET A 1 107 ? 13.773 -0.414 -18.281 1 93.38 107 MET A CA 1
ATOM 807 C C . MET A 1 107 ? 14.633 -1.584 -18.734 1 93.38 107 MET A C 1
ATOM 809 O O . MET A 1 107 ? 14.25 -2.334 -19.641 1 93.38 107 MET A O 1
ATOM 813 N N . ILE A 1 108 ? 15.734 -1.722 -18.141 1 95.69 108 ILE A N 1
ATOM 814 C CA . ILE A 1 108 ? 16.672 -2.787 -18.5 1 95.69 108 ILE A CA 1
ATOM 815 C C . ILE A 1 108 ? 16.016 -4.145 -18.219 1 95.69 108 ILE A C 1
ATOM 817 O O . ILE A 1 108 ? 16.047 -5.039 -19.062 1 95.69 108 ILE A O 1
ATOM 821 N N . LEU A 1 109 ? 15.43 -4.293 -17.078 1 96.62 109 LEU A N 1
ATOM 822 C CA . LEU A 1 109 ? 14.789 -5.547 -16.703 1 96.62 109 LEU A CA 1
ATOM 823 C C . LEU A 1 109 ? 13.633 -5.867 -17.656 1 96.62 109 LEU A C 1
ATOM 825 O O . LEU A 1 109 ? 13.445 -7.023 -18.047 1 96.62 109 LEU A O 1
ATOM 829 N N . GLU A 1 110 ? 12.891 -4.832 -17.984 1 94.81 110 GLU A N 1
ATOM 830 C CA . GLU A 1 110 ? 11.789 -4.992 -18.938 1 94.81 110 GLU A CA 1
ATOM 831 C C . GLU A 1 110 ? 12.297 -5.5 -20.281 1 94.81 110 GLU A C 1
ATOM 833 O O . GLU A 1 110 ? 11.703 -6.41 -20.859 1 94.81 110 GLU A O 1
ATOM 838 N N . LYS A 1 111 ? 13.336 -4.965 -20.734 1 94.81 111 LYS A N 1
ATOM 839 C CA . LYS A 1 111 ? 13.922 -5.348 -22.016 1 94.81 111 LYS A CA 1
ATOM 840 C C . LYS A 1 111 ? 14.461 -6.773 -21.969 1 94.81 111 LYS A C 1
ATOM 842 O O . LYS A 1 111 ? 14.484 -7.465 -22.984 1 94.81 111 LYS A O 1
ATOM 847 N N . MET A 1 112 ? 14.844 -7.219 -20.828 1 94.81 112 MET A N 1
ATOM 848 C CA . MET A 1 112 ? 15.352 -8.57 -20.625 1 94.81 112 MET A CA 1
ATOM 849 C C . MET A 1 112 ? 14.211 -9.586 -20.688 1 94.81 112 MET A C 1
ATOM 851 O O . MET A 1 112 ? 14.453 -10.797 -20.719 1 94.81 112 MET A O 1
ATOM 855 N N . GLY A 1 113 ? 12.945 -9.102 -20.578 1 93.31 113 GLY A N 1
ATOM 856 C CA . GLY A 1 113 ? 11.812 -10.008 -20.672 1 93.31 113 GLY A CA 1
ATOM 857 C C . GLY A 1 113 ? 11.188 -10.305 -19.328 1 93.31 113 GLY A C 1
ATOM 858 O O . GLY A 1 113 ? 10.352 -11.211 -19.203 1 93.31 113 GLY A O 1
ATOM 859 N N . VAL A 1 114 ? 11.656 -9.547 -18.312 1 94.56 114 VAL A N 1
ATOM 860 C CA . VAL A 1 114 ? 11.023 -9.734 -17.016 1 94.56 114 VAL A CA 1
ATOM 861 C C . VAL A 1 114 ? 9.625 -9.117 -17.031 1 94.56 114 VAL A C 1
ATOM 863 O O . VAL A 1 114 ? 9.469 -7.926 -17.328 1 94.56 114 VAL A O 1
ATOM 866 N N . ASN A 1 115 ? 8.641 -9.883 -16.656 1 89.12 115 ASN A N 1
ATOM 867 C CA . ASN A 1 115 ? 7.262 -9.438 -16.781 1 89.12 115 ASN A CA 1
ATOM 868 C C . ASN A 1 115 ? 6.77 -8.758 -15.516 1 89.12 115 ASN A C 1
ATOM 870 O O . ASN A 1 115 ? 5.824 -7.969 -15.547 1 89.12 115 ASN A O 1
ATOM 874 N N . GLU A 1 116 ? 7.312 -9.102 -14.414 1 90.62 116 GLU A N 1
ATOM 875 C CA . GLU A 1 116 ? 6.922 -8.508 -13.141 1 90.62 116 GLU A CA 1
ATOM 876 C C . GLU A 1 116 ? 8.102 -7.82 -12.469 1 90.62 116 GLU A C 1
ATOM 878 O O . GLU A 1 116 ? 9 -8.484 -11.945 1 90.62 116 GLU A O 1
ATOM 883 N N . ILE A 1 117 ? 8.047 -6.508 -12.555 1 92.56 117 ILE A N 1
ATOM 884 C CA . ILE A 1 117 ? 9.102 -5.691 -11.977 1 92.56 117 ILE A CA 1
ATOM 885 C C . ILE A 1 117 ? 8.523 -4.797 -10.883 1 92.56 117 ILE A C 1
ATOM 887 O O . ILE A 1 117 ? 7.5 -4.137 -11.086 1 92.56 117 ILE A O 1
ATOM 891 N N . LEU A 1 118 ? 9.164 -4.859 -9.75 1 87.06 118 LEU A N 1
ATOM 892 C CA . LEU A 1 118 ? 8.688 -4.09 -8.609 1 87.06 118 LEU A CA 1
ATOM 893 C C . LEU A 1 118 ? 9.633 -2.938 -8.289 1 87.06 118 LEU A C 1
ATOM 895 O O . LEU A 1 118 ? 10.852 -3.129 -8.227 1 87.06 118 LEU A O 1
ATOM 899 N N . SER A 1 119 ? 9.062 -1.782 -8.172 1 85.5 119 SER A N 1
ATOM 900 C CA . SER A 1 119 ? 9.773 -0.618 -7.664 1 85.5 119 SER A CA 1
ATOM 901 C C . SER A 1 119 ? 9.258 -0.205 -6.293 1 85.5 119 SER A C 1
ATOM 903 O O . SER A 1 119 ? 8.305 0.573 -6.188 1 85.5 119 SER A O 1
ATOM 905 N N . PRO A 1 120 ? 9.859 -0.689 -5.234 1 81 120 PRO A N 1
ATOM 906 C CA . PRO A 1 120 ? 9.32 -0.469 -3.889 1 81 120 PRO A CA 1
ATOM 907 C C . PRO A 1 120 ? 9.203 1.012 -3.535 1 81 120 PRO A C 1
ATOM 909 O O . PRO A 1 120 ? 8.18 1.442 -2.994 1 81 120 PRO A O 1
ATOM 912 N N . GLU A 1 121 ? 10.203 1.8 -3.924 1 80.38 121 GLU A N 1
ATOM 913 C CA . GLU A 1 121 ? 10.234 3.215 -3.57 1 80.38 121 GLU A CA 1
ATOM 914 C C . GLU A 1 121 ? 9.109 3.98 -4.254 1 80.38 121 GLU A C 1
ATOM 916 O O . GLU A 1 121 ? 8.477 4.848 -3.645 1 80.38 121 GLU A O 1
ATOM 921 N N . GLU A 1 122 ? 8.812 3.623 -5.438 1 77.44 122 GLU A N 1
ATOM 922 C CA . GLU A 1 122 ? 7.734 4.285 -6.176 1 77.44 122 GLU A CA 1
ATOM 923 C C . GLU A 1 122 ? 6.367 3.93 -5.594 1 77.44 122 GLU A C 1
ATOM 925 O O . GLU A 1 122 ? 5.508 4.801 -5.441 1 77.44 122 GLU A O 1
ATOM 930 N N . THR A 1 123 ? 6.168 2.703 -5.27 1 73.19 123 THR A N 1
ATOM 931 C CA . THR A 1 123 ? 4.895 2.213 -4.75 1 73.19 123 THR A CA 1
ATOM 932 C C . THR A 1 123 ? 4.566 2.863 -3.41 1 73.19 123 THR A C 1
ATOM 934 O O . THR A 1 123 ? 3.447 3.334 -3.199 1 73.19 123 THR A O 1
ATOM 937 N N . VAL A 1 124 ? 5.508 2.971 -2.604 1 77.25 124 VAL A N 1
ATOM 938 C CA . VAL A 1 124 ? 5.301 3.504 -1.262 1 77.25 124 VAL A CA 1
ATOM 939 C C . VAL A 1 124 ? 5.184 5.027 -1.322 1 77.25 124 VAL A C 1
ATOM 941 O O . VAL A 1 124 ? 4.422 5.625 -0.56 1 77.25 124 VAL A O 1
ATOM 944 N N . GLY A 1 125 ? 5.887 5.672 -2.203 1 77.56 125 GLY A N 1
ATOM 945 C CA . GLY A 1 125 ? 5.824 7.121 -2.332 1 77.56 125 GLY A CA 1
ATOM 946 C C . GLY A 1 125 ? 4.426 7.637 -2.598 1 77.56 125 GLY A C 1
ATOM 947 O O . GLY A 1 125 ? 3.996 8.625 -1.993 1 77.56 125 GLY A O 1
ATOM 948 N N . ARG A 1 126 ? 3.674 6.949 -3.402 1 75.06 126 ARG A N 1
ATOM 949 C CA . ARG A 1 126 ? 2.299 7.336 -3.697 1 75.06 126 ARG A CA 1
ATOM 950 C C . ARG A 1 126 ? 1.419 7.223 -2.457 1 75.06 126 ARG A C 1
ATOM 952 O O . ARG A 1 126 ? 0.627 8.117 -2.164 1 75.06 126 ARG A O 1
ATOM 959 N N . THR A 1 127 ? 1.618 6.125 -1.76 1 73.88 127 THR A N 1
ATOM 960 C CA . THR A 1 127 ? 0.828 5.879 -0.559 1 73.88 127 THR A CA 1
ATOM 961 C C . THR A 1 127 ? 1.122 6.926 0.509 1 73.88 127 THR A C 1
ATOM 963 O O . THR A 1 127 ? 0.203 7.453 1.141 1 73.88 127 THR A O 1
ATOM 966 N N . VAL A 1 128 ? 2.336 7.281 0.613 1 79.5 128 VAL A N 1
ATOM 967 C CA . VAL A 1 128 ? 2.744 8.266 1.604 1 79.5 128 VAL A CA 1
ATOM 968 C C . VAL A 1 128 ? 2.176 9.633 1.236 1 79.5 128 VAL A C 1
ATOM 970 O O . V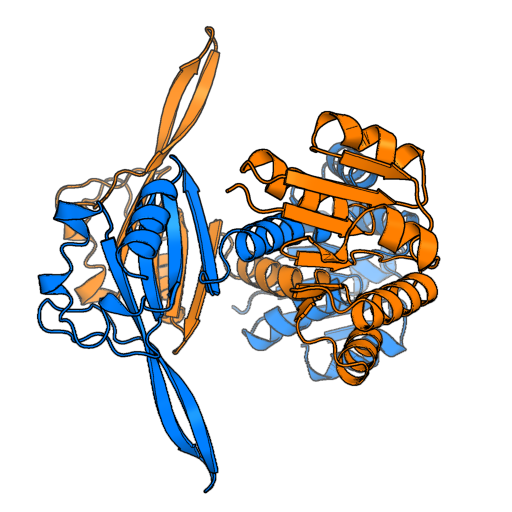AL A 1 128 ? 1.666 10.359 2.098 1 79.5 128 VAL A O 1
ATOM 973 N N . ALA A 1 129 ? 2.234 9.977 -0.024 1 83.19 129 ALA A N 1
ATOM 974 C CA . ALA A 1 129 ? 1.678 11.25 -0.477 1 83.19 129 ALA A CA 1
ATOM 975 C C . ALA A 1 129 ? 0.198 11.359 -0.121 1 83.19 129 ALA A C 1
ATOM 977 O O . ALA A 1 129 ? -0.259 12.398 0.351 1 83.19 129 ALA A O 1
ATOM 978 N N . GLU A 1 130 ? -0.503 10.258 -0.291 1 76.56 130 GLU A N 1
ATOM 979 C CA . GLU A 1 130 ? -1.931 10.258 0.014 1 76.56 130 GLU A CA 1
ATOM 980 C C . GLU A 1 130 ? -2.178 10.469 1.506 1 76.56 130 GLU A C 1
ATOM 982 O O . GLU A 1 130 ? -3.115 11.164 1.894 1 76.56 130 GLU A O 1
ATOM 987 N N . THR A 1 131 ? -1.351 9.891 2.299 1 77.75 131 THR A N 1
ATOM 988 C CA . THR A 1 131 ? -1.481 10.031 3.746 1 77.75 131 THR A CA 1
ATOM 989 C C . THR A 1 131 ? -1.203 11.469 4.18 1 77.75 131 THR A C 1
ATOM 991 O O . THR A 1 131 ? -1.825 11.969 5.121 1 77.75 131 THR A O 1
ATOM 994 N N . LEU A 1 132 ? -0.291 12.078 3.471 1 84.06 132 LEU A N 1
ATOM 995 C CA . LEU A 1 132 ? 0.036 13.469 3.773 1 84.06 132 LEU A CA 1
ATOM 996 C C . LEU A 1 132 ? -1.119 14.391 3.404 1 84.06 132 LEU A C 1
ATOM 998 O O . LEU A 1 132 ? -1.397 15.359 4.113 1 84.06 132 LEU A O 1
ATOM 1002 N N . LEU A 1 133 ? -1.775 14.062 2.344 1 84 133 LEU A N 1
ATOM 1003 C CA . LEU A 1 133 ? -2.877 14.891 1.856 1 84 133 LEU A CA 1
ATOM 1004 C C . LEU A 1 133 ? -4.113 14.719 2.73 1 84 133 LEU A C 1
ATOM 1006 O O . LEU A 1 133 ? -4.941 15.625 2.828 1 84 133 LEU A O 1
ATOM 1010 N N . HIS A 1 134 ? -4.176 13.469 3.322 1 82.44 134 HIS A N 1
ATOM 1011 C CA . HIS A 1 134 ? -5.359 13.125 4.105 1 82.44 134 HIS A CA 1
ATOM 1012 C C . HIS A 1 134 ? -4.973 12.602 5.484 1 82.44 134 HIS A C 1
ATOM 1014 O O . HIS A 1 134 ? -5.055 11.398 5.738 1 82.44 134 HIS A O 1
ATOM 1020 N N . PRO A 1 135 ? -4.59 13.477 6.344 1 79.62 135 PRO A N 1
ATOM 1021 C CA . PRO A 1 135 ? -4.078 13.047 7.652 1 79.62 135 PRO A CA 1
ATOM 1022 C C . PRO A 1 135 ? -5.086 12.211 8.438 1 79.62 135 PRO A C 1
ATOM 1024 O O . PRO A 1 135 ? -4.699 11.461 9.336 1 79.62 135 PRO A O 1
ATOM 1027 N N . ASN A 1 136 ? -6.328 12.375 8.055 1 83.44 136 ASN A N 1
ATOM 1028 C CA . ASN A 1 136 ? -7.348 11.633 8.789 1 83.44 136 ASN A CA 1
ATOM 1029 C C . ASN A 1 136 ? -7.652 10.297 8.125 1 83.44 136 ASN A C 1
ATOM 1031 O O . ASN A 1 136 ? -8.453 9.516 8.641 1 83.44 136 ASN A O 1
ATOM 1035 N N . TRP A 1 137 ? -7.004 10.031 6.984 1 85.12 137 TRP A N 1
ATOM 1036 C CA . TRP A 1 137 ? -7.109 8.727 6.344 1 85.12 137 TRP A CA 1
ATOM 1037 C C . TRP A 1 137 ? -6.078 7.754 6.91 1 85.12 137 TRP A C 1
ATOM 1039 O O . TRP A 1 137 ? -4.871 7.977 6.781 1 85.12 137 TRP A O 1
ATOM 1049 N N . GLN A 1 138 ? -6.453 6.77 7.578 1 82.56 138 GLN A N 1
ATOM 1050 C CA . GLN A 1 138 ? -5.516 5.789 8.117 1 82.56 138 GLN A CA 1
ATOM 1051 C C . GLN A 1 138 ? -4.926 4.922 7.008 1 82.56 138 GLN A C 1
ATOM 1053 O O . GLN A 1 138 ? -3.762 4.523 7.074 1 82.56 138 GLN A O 1
ATOM 1058 N N . SER A 1 139 ? -5.711 4.523 6.012 1 81.19 139 SER A N 1
ATOM 1059 C CA . SER A 1 139 ? -5.332 3.764 4.824 1 81.19 139 SER A CA 1
ATOM 1060 C C . SER A 1 139 ? -6.367 3.92 3.715 1 81.19 139 SER A C 1
ATOM 1062 O O . SER A 1 139 ? -7.434 4.5 3.93 1 81.19 139 SER A O 1
ATOM 1064 N N . TYR A 1 140 ? -5.93 3.525 2.535 1 84.75 140 TYR A N 1
ATOM 1065 C CA . TYR A 1 140 ? -6.895 3.645 1.446 1 84.75 140 TYR A CA 1
ATOM 1066 C C . TYR A 1 140 ? -6.551 2.691 0.307 1 84.75 140 TYR A C 1
ATOM 1068 O O . TYR A 1 140 ? -5.43 2.184 0.231 1 84.75 140 TYR A O 1
ATOM 1076 N N . LEU A 1 141 ? -7.48 2.426 -0.488 1 85.69 141 LEU A N 1
ATOM 1077 C CA . LEU A 1 141 ? -7.375 1.684 -1.739 1 85.69 141 LEU A CA 1
ATOM 1078 C C . LEU A 1 141 ? -7.949 2.488 -2.9 1 85.69 141 LEU A C 1
ATOM 1080 O O . LEU A 1 141 ? -9.117 2.889 -2.865 1 85.69 141 LEU A O 1
ATOM 1084 N N . SER A 1 142 ? -7.062 2.797 -3.902 1 84.38 142 SER A N 1
ATOM 1085 C CA . SER A 1 142 ? -7.492 3.574 -5.062 1 84.38 142 SER A CA 1
ATOM 1086 C C . SER A 1 142 ? -8.234 2.701 -6.066 1 84.38 142 SER A C 1
ATOM 1088 O O . SER A 1 142 ? -7.82 1.575 -6.348 1 84.38 142 SER A O 1
ATOM 1090 N N . LEU A 1 143 ? -9.312 3.219 -6.539 1 89.69 143 LEU A N 1
ATOM 1091 C CA . LEU A 1 143 ? -10.141 2.555 -7.539 1 89.69 143 LEU A CA 1
ATOM 1092 C C . LEU A 1 143 ? -10.352 3.453 -8.75 1 89.69 143 LEU A C 1
ATOM 1094 O O . LEU A 1 143 ? -10.047 4.648 -8.703 1 89.69 143 LEU A O 1
ATOM 1098 N N . PRO A 1 144 ? -10.766 2.939 -9.844 1 89.44 144 PRO A N 1
ATOM 1099 C CA . PRO A 1 144 ? -11.023 3.762 -11.023 1 89.44 144 PRO A CA 1
ATOM 1100 C C . PRO A 1 144 ? -12.102 4.82 -10.781 1 89.44 144 PRO A C 1
ATOM 1102 O O . PRO A 1 144 ? -12.828 4.746 -9.789 1 89.44 144 PRO A O 1
ATOM 1105 N N . ASP A 1 145 ? -12.227 5.824 -11.656 1 91.88 145 ASP A N 1
ATOM 1106 C CA . ASP A 1 145 ? -13.25 6.859 -11.664 1 91.88 145 ASP A CA 1
ATOM 1107 C C . ASP A 1 145 ? -13.164 7.738 -10.422 1 91.88 145 ASP A C 1
ATOM 1109 O O . ASP A 1 145 ? -14.18 8.188 -9.891 1 91.88 145 ASP A O 1
ATOM 1113 N N . ASP A 1 146 ? -11.953 7.816 -9.852 1 88.94 146 ASP A N 1
ATOM 1114 C CA . ASP A 1 146 ? -11.664 8.664 -8.703 1 88.94 146 ASP A CA 1
ATOM 1115 C C . ASP A 1 146 ? -12.297 8.102 -7.434 1 88.94 146 ASP A C 1
ATOM 1117 O O . ASP A 1 146 ? -12.461 8.82 -6.445 1 88.94 146 ASP A O 1
ATOM 1121 N N . TYR A 1 147 ? -12.703 6.836 -7.492 1 92.5 147 TYR A N 1
ATOM 1122 C CA . TYR A 1 147 ? -13.219 6.188 -6.293 1 92.5 147 TYR A CA 1
ATOM 1123 C C . TYR A 1 147 ? -12.086 5.75 -5.375 1 92.5 147 TYR A C 1
ATOM 1125 O O . TYR A 1 147 ? -10.969 5.496 -5.836 1 92.5 147 TYR A O 1
ATOM 1133 N N . GLU A 1 148 ? -12.391 5.684 -4.125 1 90.94 148 GLU A N 1
ATOM 1134 C CA . GLU A 1 148 ? -11.484 5.207 -3.086 1 90.94 148 GLU A CA 1
ATOM 1135 C C . GLU A 1 148 ? -12.227 4.402 -2.025 1 90.94 148 GLU A C 1
ATOM 1137 O O . GLU A 1 148 ? -13.414 4.637 -1.781 1 90.94 148 GLU A O 1
ATOM 1142 N N . ILE A 1 149 ? -11.609 3.453 -1.519 1 94.06 149 ILE A N 1
ATOM 1143 C CA . ILE A 1 149 ? -11.961 2.922 -0.206 1 94.06 149 ILE A CA 1
ATOM 1144 C C . ILE A 1 149 ? -11.039 3.51 0.855 1 94.06 149 ILE A C 1
ATOM 1146 O O . ILE A 1 149 ? -9.812 3.434 0.731 1 94.06 149 ILE A O 1
ATOM 1150 N N . VAL A 1 150 ? -11.594 4.105 1.862 1 94 150 VAL A N 1
ATOM 1151 C CA . VAL A 1 150 ? -10.742 4.832 2.799 1 94 150 VAL A CA 1
ATOM 1152 C C . VAL A 1 150 ? -11.109 4.457 4.23 1 94 150 VAL A C 1
ATOM 1154 O O . VAL A 1 150 ? -12.281 4.215 4.535 1 94 150 VAL A O 1
ATOM 1157 N N . GLU A 1 151 ? -10.125 4.316 5.055 1 94.81 151 GLU A N 1
ATOM 1158 C CA . GLU A 1 151 ? -10.289 4.32 6.504 1 94.81 151 GLU A CA 1
ATOM 1159 C C . GLU A 1 151 ? -10.234 5.738 7.062 1 94.81 151 GLU A C 1
ATOM 1161 O O . GLU A 1 151 ? -9.164 6.348 7.125 1 94.81 151 GLU A O 1
ATOM 1166 N N . LEU A 1 152 ? -11.352 6.195 7.535 1 94.94 152 LEU A N 1
ATOM 1167 C CA . LEU A 1 152 ? -11.461 7.578 7.984 1 94.94 152 LEU A CA 1
ATOM 1168 C C . LEU A 1 152 ? -11.766 7.641 9.477 1 94.94 152 LEU A C 1
ATOM 1170 O O . LEU A 1 152 ? -12.727 7.031 9.945 1 94.94 152 LEU A O 1
ATOM 1174 N N . LYS A 1 153 ? -10.914 8.336 10.125 1 94.69 153 LYS A N 1
ATOM 1175 C CA . LYS A 1 153 ? -11.266 8.617 11.516 1 94.69 153 LYS A CA 1
ATOM 1176 C C . LYS A 1 153 ? -12.594 9.359 11.609 1 94.69 153 LYS A C 1
ATOM 1178 O O . LYS A 1 153 ? -12.836 10.305 10.852 1 94.69 153 LYS A O 1
ATOM 1183 N N . ALA A 1 154 ? -13.398 8.891 12.523 1 96.06 154 ALA A N 1
ATOM 1184 C CA . ALA A 1 154 ? -14.703 9.523 12.664 1 96.06 154 ALA A CA 1
ATOM 1185 C C . ALA A 1 154 ? -14.562 11.023 12.938 1 96.06 154 ALA A C 1
ATOM 1187 O O . ALA A 1 154 ? -13.922 11.422 13.914 1 96.06 154 ALA A O 1
ATOM 1188 N N . PRO A 1 155 ? -15.188 11.805 12.039 1 95.19 155 PRO A N 1
ATOM 1189 C CA . PRO A 1 155 ? -15.164 13.242 12.328 1 95.19 155 PRO A CA 1
ATOM 1190 C C . PRO A 1 155 ? -15.945 13.609 13.586 1 95.19 155 PRO A C 1
ATOM 1192 O O . PRO A 1 155 ? -16.906 12.914 13.945 1 95.19 155 PRO A O 1
ATOM 1195 N N . GLY A 1 156 ? -15.523 14.664 14.148 1 95.06 156 GLY A N 1
ATOM 1196 C CA . GLY A 1 156 ? -16.047 15.055 15.445 1 95.06 156 GLY A CA 1
ATOM 1197 C C . GLY A 1 156 ? -17.562 15.203 15.453 1 95.06 156 GLY A C 1
ATOM 1198 O O . GLY A 1 156 ? -18.234 14.758 16.391 1 95.06 156 GLY A O 1
ATOM 1199 N N . ARG A 1 157 ? -18.172 15.688 14.461 1 95.81 157 ARG A N 1
ATOM 1200 C CA . ARG A 1 157 ? -19.594 16.047 14.445 1 95.81 157 ARG A CA 1
ATOM 1201 C C . ARG A 1 157 ? -20.469 14.805 14.289 1 95.81 157 ARG A C 1
ATOM 1203 O O . ARG A 1 157 ? -21.672 14.867 14.5 1 95.81 157 ARG A O 1
ATOM 1210 N N . ILE A 1 158 ? -19.906 13.719 13.922 1 96.25 158 ILE A N 1
ATOM 1211 C CA . ILE A 1 158 ? -20.766 12.562 13.711 1 96.25 158 ILE A CA 1
ATOM 1212 C C . ILE A 1 158 ? -20.672 11.625 14.914 1 96.25 158 ILE A C 1
ATOM 1214 O O . ILE A 1 158 ? -21.359 10.602 14.969 1 96.25 158 ILE A O 1
ATOM 1218 N N . VAL A 1 159 ? -19.828 11.984 15.836 1 96.69 159 VAL A N 1
ATOM 1219 C CA . VAL A 1 159 ? -19.688 11.18 17.047 1 96.69 159 VAL A CA 1
ATOM 1220 C C . VAL A 1 159 ? -21 11.125 17.797 1 96.69 159 VAL A C 1
ATOM 1222 O O . VAL A 1 159 ? -21.672 12.156 17.953 1 96.69 159 VAL A O 1
ATOM 1225 N N . ASN A 1 160 ? -21.391 9.961 18.203 1 97.12 160 ASN A N 1
ATOM 1226 C CA . ASN A 1 160 ? -22.609 9.68 18.953 1 97.12 160 ASN A CA 1
ATOM 1227 C C . ASN A 1 160 ? -23.844 9.812 18.078 1 97.12 160 ASN A C 1
ATOM 1229 O O . ASN A 1 160 ? -24.969 9.945 18.578 1 97.12 160 ASN A O 1
ATOM 1233 N N . GLU A 1 161 ? -23.688 9.859 16.828 1 97 161 GLU A N 1
ATOM 1234 C CA . GLU A 1 161 ? -24.781 9.789 15.875 1 97 161 GLU A CA 1
ATOM 1235 C C . GLU A 1 161 ? -24.984 8.367 15.359 1 97 161 GLU A C 1
ATOM 1237 O O . GLU A 1 161 ? -24.031 7.582 15.312 1 97 161 GLU A O 1
ATOM 1242 N N . SER A 1 162 ? -26.156 8.094 15.031 1 97.25 162 SER A N 1
ATOM 1243 C CA . SER A 1 162 ? -26.406 6.812 14.375 1 97.25 162 SER A CA 1
ATOM 1244 C C . SER A 1 162 ? -26.094 6.883 12.891 1 97.25 162 SER A C 1
ATOM 1246 O O . SER A 1 162 ? -26.188 7.949 12.281 1 97.25 162 SER A O 1
ATOM 1248 N N . VAL A 1 163 ? -25.734 5.762 12.289 1 97 163 VAL A N 1
ATOM 1249 C CA . VAL A 1 163 ? -25.375 5.66 10.875 1 97 163 VAL A CA 1
ATOM 1250 C C . VAL A 1 163 ? -26.516 6.188 10.016 1 97 163 VAL A C 1
ATOM 1252 O O . VAL A 1 163 ? -26.281 6.918 9.047 1 97 163 VAL A O 1
ATOM 1255 N N . GLY A 1 164 ? -27.703 5.805 10.375 1 96 164 GLY A N 1
ATOM 1256 C CA . GLY A 1 164 ? -28.859 6.211 9.602 1 96 164 GLY A CA 1
ATOM 1257 C C . GLY A 1 164 ? -29.031 7.715 9.523 1 96 164 GLY A C 1
ATOM 1258 O O . GLY A 1 164 ? -29.578 8.234 8.555 1 96 164 GLY A O 1
ATOM 1259 N N . ASN A 1 165 ? -28.531 8.492 10.461 1 95.75 165 ASN A N 1
ATOM 1260 C CA . ASN A 1 165 ? -28.688 9.938 10.562 1 95.75 165 ASN A CA 1
ATOM 1261 C C . ASN A 1 165 ? -27.609 10.68 9.781 1 95.75 165 ASN A C 1
ATOM 1263 O O . ASN A 1 165 ? -27.719 11.891 9.586 1 95.75 165 ASN A O 1
ATOM 1267 N N . LEU A 1 166 ? -26.688 10.016 9.312 1 95.69 166 LEU A N 1
ATOM 1268 C CA . LEU A 1 166 ? -25.531 10.672 8.719 1 95.69 166 LEU A CA 1
ATOM 1269 C C . LEU A 1 166 ? -25.812 11.07 7.273 1 95.69 166 LEU A C 1
ATOM 1271 O O . LEU A 1 166 ? -25.156 11.969 6.727 1 95.69 166 LEU A O 1
ATOM 1275 N N . GLY A 1 167 ? -26.781 10.305 6.645 1 95.31 167 GLY A N 1
ATOM 1276 C CA . GLY A 1 167 ? -27.094 10.57 5.246 1 95.31 167 GLY A CA 1
ATOM 1277 C C . GLY A 1 167 ? -25.922 10.32 4.32 1 95.31 167 GLY A C 1
ATOM 1278 O O . GLY A 1 167 ? -25.703 11.07 3.365 1 95.31 167 GLY A O 1
ATOM 1279 N N . LEU A 1 168 ? -25.109 9.32 4.57 1 96.25 168 LEU A N 1
ATOM 1280 C CA . LEU A 1 168 ? -23.891 9.055 3.818 1 96.25 168 LEU A CA 1
ATOM 1281 C C . LEU A 1 168 ? -24.188 8.891 2.332 1 96.25 168 LEU A C 1
ATOM 1283 O O . LEU A 1 168 ? -23.5 9.477 1.488 1 96.25 168 LEU A O 1
ATOM 1287 N N . ARG A 1 169 ? -25.219 8.102 2.055 1 93.81 169 ARG A N 1
ATOM 1288 C CA . ARG A 1 169 ? -25.547 7.84 0.656 1 93.81 169 ARG A CA 1
ATOM 1289 C C . ARG A 1 169 ? -26.297 9.016 0.033 1 93.81 169 ARG A C 1
ATOM 1291 O O . ARG A 1 169 ? -25.875 9.539 -1.004 1 93.81 169 ARG A O 1
ATOM 1298 N N . GLU A 1 170 ? -27.25 9.578 0.613 1 95.19 170 GLU A N 1
ATOM 1299 C CA . GLU A 1 170 ? -28.156 10.594 0.068 1 95.19 170 GLU A CA 1
ATOM 1300 C C . GLU A 1 170 ? -27.453 11.953 -0.031 1 95.19 170 GLU A C 1
ATOM 1302 O O . GLU A 1 170 ? -27.625 12.672 -1.016 1 95.19 170 GLU A O 1
ATOM 1307 N N . LYS A 1 171 ? -26.688 12.266 0.967 1 96 171 LYS A N 1
ATOM 1308 C CA . LYS A 1 171 ? -26.125 13.602 1.042 1 96 171 LYS A CA 1
ATOM 1309 C C . LYS A 1 171 ? -24.703 13.633 0.499 1 96 171 LYS A C 1
ATOM 1311 O O . LYS A 1 171 ? -24.25 14.641 -0.043 1 96 171 LYS A O 1
ATOM 1316 N N . PHE A 1 172 ? -24 12.516 0.646 1 97 172 PHE A N 1
ATOM 1317 C CA . PHE A 1 172 ? -22.562 12.602 0.367 1 97 172 PHE A CA 1
ATOM 1318 C C . PHE A 1 172 ? -22.156 11.578 -0.688 1 97 172 PHE A C 1
ATOM 1320 O O . PHE A 1 172 ? -21 11.516 -1.083 1 97 172 PHE A O 1
ATOM 1327 N N . ASN A 1 173 ? -23.094 10.766 -1.151 1 95.88 173 ASN A N 1
ATOM 1328 C CA . ASN A 1 173 ? -22.797 9.742 -2.145 1 95.88 173 ASN A CA 1
ATOM 1329 C C . ASN A 1 173 ? -21.703 8.789 -1.656 1 95.88 173 ASN A C 1
ATOM 1331 O O . ASN A 1 173 ? -20.766 8.477 -2.393 1 95.88 173 ASN A O 1
ATOM 1335 N N . LEU A 1 174 ? -21.75 8.445 -0.408 1 97.12 174 LEU A N 1
ATOM 1336 C CA . LEU A 1 174 ? -20.781 7.547 0.199 1 97.12 174 LEU A CA 1
ATOM 1337 C C . LEU A 1 174 ? -21.453 6.258 0.671 1 97.12 174 LEU A C 1
ATOM 1339 O O . LEU A 1 174 ? -22.594 6.285 1.144 1 97.12 174 LEU A O 1
ATOM 1343 N N . ASN A 1 175 ? -20.766 5.18 0.554 1 95.69 175 ASN A N 1
ATOM 1344 C CA . ASN A 1 175 ? -21.203 3.885 1.066 1 95.69 175 ASN A CA 1
ATOM 1345 C C . ASN A 1 175 ? -20.375 3.449 2.27 1 95.69 175 ASN A C 1
ATOM 1347 O O . ASN A 1 175 ? -19.141 3.375 2.186 1 95.69 175 ASN A O 1
ATOM 1351 N N . LEU A 1 176 ? -21.031 3.229 3.348 1 96.69 176 LEU A N 1
ATOM 1352 C CA . LEU A 1 176 ? -20.359 2.727 4.539 1 96.69 176 LEU A CA 1
ATOM 1353 C C . LEU A 1 176 ? -20.125 1.222 4.438 1 96.69 176 LEU A C 1
ATOM 1355 O O . LEU A 1 176 ? -21.078 0.448 4.344 1 96.69 176 LEU A O 1
ATOM 1359 N N . ILE A 1 177 ? -18.875 0.832 4.477 1 96.19 177 ILE A N 1
ATOM 1360 C CA . ILE A 1 177 ? -18.531 -0.578 4.348 1 96.19 177 ILE A CA 1
ATOM 1361 C C . ILE A 1 177 ? -18.562 -1.246 5.719 1 96.19 177 ILE A C 1
ATOM 1363 O O . ILE A 1 177 ? -19.234 -2.264 5.906 1 96.19 177 ILE A O 1
ATOM 1367 N N . THR A 1 178 ? -17.859 -0.714 6.641 1 96.75 178 THR A N 1
ATOM 1368 C CA . THR A 1 178 ? -17.812 -1.218 8.008 1 96.75 178 THR A CA 1
ATOM 1369 C C . THR A 1 178 ? -17.188 -0.186 8.945 1 96.75 178 THR A C 1
ATOM 1371 O O . THR A 1 178 ? -16.922 0.947 8.539 1 96.75 178 THR A O 1
ATOM 1374 N N . ILE A 1 179 ? -17.031 -0.586 10.203 1 97.19 179 ILE A N 1
ATOM 1375 C CA . ILE A 1 179 ? -16.438 0.261 11.234 1 97.19 179 ILE A CA 1
ATOM 1376 C C . ILE A 1 179 ? -15.391 -0.533 12.016 1 97.19 179 ILE A C 1
ATOM 1378 O O . ILE A 1 179 ? -15.617 -1.695 12.359 1 97.19 179 ILE A O 1
ATOM 1382 N N . LYS A 1 180 ? -14.289 0.05 12.156 1 96.44 180 LYS A N 1
ATOM 1383 C CA . LYS A 1 180 ? -13.258 -0.429 13.078 1 96.44 180 LYS A CA 1
ATOM 1384 C C . LYS A 1 180 ? -13.359 0.273 14.43 1 96.44 180 LYS A C 1
ATOM 1386 O O . LYS A 1 180 ? -13.375 1.504 14.492 1 96.44 180 LYS A O 1
ATOM 1391 N N . ARG A 1 181 ? -13.398 -0.523 15.484 1 95.69 181 ARG A N 1
ATOM 1392 C CA . ARG A 1 181 ? -13.594 0.035 16.812 1 95.69 181 ARG A CA 1
ATOM 1393 C C . ARG A 1 181 ? -12.562 -0.522 17.797 1 95.69 181 ARG A C 1
ATOM 1395 O O . ARG A 1 181 ? -12.242 -1.711 17.75 1 95.69 181 ARG A O 1
ATOM 1402 N N . VAL A 1 182 ? -12.102 0.357 18.594 1 93.19 182 VAL A N 1
ATOM 1403 C CA . VAL A 1 182 ? -11.125 -0.033 19.609 1 93.19 182 VAL A CA 1
ATOM 1404 C C . VAL A 1 182 ? -11.844 -0.493 20.875 1 93.19 182 VAL A C 1
ATOM 1406 O O . VAL A 1 182 ? -12.766 0.172 21.344 1 93.19 182 VAL A O 1
ATOM 1409 N N . TYR A 1 183 ? -11.438 -1.623 21.359 1 91.62 183 TYR A N 1
ATOM 1410 C CA . TYR A 1 183 ? -11.938 -2.158 22.625 1 91.62 183 TYR A CA 1
ATOM 1411 C C . TYR A 1 183 ? -10.805 -2.312 23.641 1 91.62 183 TYR A C 1
ATOM 1413 O O . TYR A 1 183 ? -9.656 -2.576 23.25 1 91.62 183 TYR A O 1
ATOM 1421 N N . GLU A 1 184 ? -11.07 -2.047 24.812 1 90.25 184 GLU A N 1
ATOM 142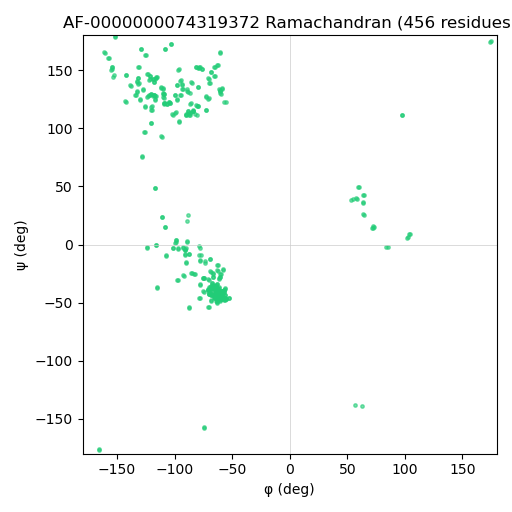2 C CA . GLU A 1 184 ? -10.109 -2.336 25.875 1 90.25 184 GLU A CA 1
ATOM 1423 C C . GLU A 1 184 ? -10.289 -3.756 26.406 1 90.25 184 GLU A C 1
ATOM 1425 O O . GLU A 1 184 ? -11.383 -4.141 26.812 1 90.25 184 GLU A O 1
ATOM 1430 N N . GLU A 1 185 ? -9.32 -4.469 26.172 1 90.19 185 GLU A N 1
ATOM 1431 C CA . GLU A 1 185 ? -9.352 -5.848 26.656 1 90.19 185 GLU A CA 1
ATOM 1432 C C . GLU A 1 185 ? -8.258 -6.102 27.688 1 90.19 185 GLU A C 1
ATOM 1434 O O . GLU A 1 185 ? -7.234 -5.41 27.688 1 90.19 185 GLU A O 1
ATOM 1439 N N . GLU A 1 186 ? -8.492 -6.875 28.672 1 88.25 186 GLU A N 1
ATOM 1440 C CA . GLU A 1 186 ? -7.48 -7.285 29.641 1 88.25 186 GLU A CA 1
ATOM 1441 C C . GLU A 1 186 ? -6.77 -8.562 29.203 1 88.25 186 GLU A C 1
ATOM 1443 O O . GLU A 1 186 ? -7.41 -9.586 28.969 1 88.25 186 GLU A O 1
ATOM 1448 N N . ARG A 1 187 ? -5.535 -8.359 28.906 1 83.94 187 ARG A N 1
ATOM 1449 C CA . ARG A 1 187 ? -4.699 -9.492 28.531 1 83.94 187 ARG A CA 1
ATOM 1450 C C . ARG A 1 187 ? -3.523 -9.648 29.5 1 83.94 187 ARG A C 1
ATOM 1452 O O . ARG A 1 187 ? -2.695 -8.742 29.625 1 83.94 187 ARG A O 1
ATOM 1459 N N . ASN A 1 188 ? -3.43 -10.797 30.203 1 89.12 188 ASN A N 1
ATOM 1460 C CA . ASN A 1 188 ? -2.395 -11.102 31.188 1 89.12 188 ASN A CA 1
ATOM 1461 C C . ASN A 1 188 ? -2.285 -10.016 32.25 1 89.12 188 ASN A C 1
ATOM 1463 O O . ASN A 1 188 ? -1.183 -9.586 32.594 1 89.12 188 ASN A O 1
ATOM 1467 N N . GLY A 1 189 ? -3.426 -9.5 32.625 1 87 189 GLY A N 1
ATOM 1468 C CA . GLY A 1 189 ? -3.461 -8.523 33.719 1 87 189 GLY A CA 1
ATOM 1469 C C . GLY A 1 189 ? -3.191 -7.105 33.25 1 87 189 GLY A C 1
ATOM 1470 O O . GLY A 1 189 ? -3.143 -6.18 34.062 1 87 189 GLY A O 1
ATOM 1471 N N . GLU A 1 190 ? -2.91 -6.898 31.969 1 90.5 190 GLU A N 1
ATOM 1472 C CA . GLU A 1 190 ? -2.643 -5.57 31.422 1 90.5 190 GLU A CA 1
ATOM 1473 C C . GLU A 1 190 ? -3.754 -5.133 30.484 1 90.5 190 GLU A C 1
ATOM 1475 O O . GLU A 1 190 ? -4.305 -5.949 29.734 1 90.5 190 GLU A O 1
ATOM 1480 N N . LYS A 1 191 ? -4.129 -3.934 30.672 1 89.94 191 LYS A N 1
ATOM 1481 C CA . LYS A 1 191 ? -5.117 -3.371 29.766 1 89.94 191 LYS A CA 1
ATOM 1482 C C . LYS A 1 191 ? -4.508 -3.088 28.391 1 89.94 191 LYS A C 1
ATOM 1484 O O . LYS A 1 191 ? -3.484 -2.404 28.297 1 89.94 191 LYS A O 1
ATOM 1489 N N . VAL A 1 192 ? -5.043 -3.83 27.422 1 91.5 192 VAL A N 1
ATOM 1490 C CA . VAL A 1 192 ? -4.531 -3.6 26.062 1 91.5 192 VAL A CA 1
ATOM 1491 C C . VAL A 1 192 ? -5.66 -3.105 25.172 1 91.5 192 VAL A C 1
ATOM 1493 O O . VAL A 1 192 ? -6.82 -3.492 25.344 1 91.5 192 VAL A O 1
ATOM 1496 N N . LYS A 1 193 ? -5.363 -2.154 24.328 1 90.69 193 LYS A N 1
ATOM 1497 C CA . LYS A 1 193 ? -6.309 -1.696 23.312 1 90.69 193 LYS A CA 1
ATOM 1498 C C . LYS A 1 193 ? -6.23 -2.557 22.062 1 90.69 193 LYS A C 1
ATOM 1500 O O . LYS A 1 193 ? -5.145 -2.762 21.5 1 90.69 193 LYS A O 1
ATOM 1505 N N . VAL A 1 194 ? -7.414 -3.162 21.703 1 91.38 194 VAL A N 1
ATOM 1506 C CA . VAL A 1 194 ? -7.469 -4.004 20.516 1 91.38 194 VAL A CA 1
ATOM 1507 C C . VAL A 1 194 ? -8.516 -3.467 19.547 1 91.38 194 VAL A C 1
ATOM 1509 O O . VAL A 1 194 ? -9.594 -3.025 19.969 1 91.38 194 VAL A O 1
ATOM 1512 N N . GLU A 1 195 ? -8.211 -3.539 18.281 1 92.5 195 GLU A N 1
ATOM 1513 C CA . GLU A 1 195 ? -9.164 -3.111 17.25 1 92.5 195 GLU A CA 1
ATOM 1514 C C . GLU A 1 195 ? -9.992 -4.285 16.75 1 92.5 195 GLU A C 1
ATOM 1516 O O . GLU A 1 195 ? -9.477 -5.391 16.578 1 92.5 195 GLU A O 1
ATOM 1521 N N . HIS A 1 196 ? -11.281 -4.035 16.578 1 94.38 196 HIS A N 1
ATOM 1522 C CA . HIS A 1 196 ? -12.188 -5.031 16.031 1 94.38 196 HIS A CA 1
ATOM 1523 C C . HIS A 1 196 ? -13.055 -4.438 14.922 1 94.38 196 HIS A C 1
ATOM 1525 O O . HIS A 1 196 ? -13.352 -3.242 14.93 1 94.38 196 HIS A O 1
ATOM 1531 N N . ILE A 1 197 ? -13.469 -5.254 14.031 1 94.25 197 ILE A N 1
ATOM 1532 C CA . ILE A 1 197 ? -14.43 -4.867 13 1 94.25 197 ILE A CA 1
ATOM 1533 C C . ILE A 1 197 ? -15.852 -5.105 13.5 1 94.25 197 ILE A C 1
ATOM 1535 O O . ILE A 1 197 ? -16.156 -6.168 14.055 1 94.25 197 ILE A O 1
ATOM 1539 N N . ILE A 1 198 ? -16.766 -4.105 13.336 1 89.94 198 ILE A N 1
ATOM 1540 C CA . ILE A 1 198 ? -18.156 -4.211 13.766 1 89.94 198 ILE A CA 1
ATOM 1541 C C . ILE A 1 198 ? -19 -4.824 12.648 1 89.94 198 ILE A C 1
ATOM 1543 O O . ILE A 1 198 ? -20.203 -5.059 12.82 1 89.94 198 ILE A O 1
ATOM 1547 N N . GLY A 1 199 ? -18.438 -5.629 11.727 1 80.88 199 GLY A N 1
ATOM 1548 C CA . GLY A 1 199 ? -19.203 -6.223 10.633 1 80.88 199 GLY A CA 1
ATOM 1549 C C . GLY A 1 199 ? -19.922 -5.195 9.781 1 80.88 199 GLY A C 1
ATOM 1550 O O . GLY A 1 199 ? -19.359 -4.148 9.461 1 80.88 199 GLY A O 1
ATOM 1551 N N . VAL A 1 200 ? -21.281 -5.504 9.359 1 87.38 200 VAL A N 1
ATOM 1552 C CA . VAL A 1 200 ? -22.094 -4.613 8.547 1 87.38 200 VAL A CA 1
ATOM 1553 C C . VAL A 1 200 ? -22.906 -3.684 9.445 1 87.38 200 VAL A C 1
ATOM 1555 O O . VAL A 1 200 ? -23.859 -4.113 10.094 1 87.38 200 VAL A O 1
ATOM 1558 N N . PRO A 1 201 ? -22.562 -2.441 9.406 1 92.94 201 PRO A N 1
ATOM 1559 C CA . PRO A 1 201 ? -23.297 -1.505 10.266 1 92.94 201 PRO A CA 1
ATOM 1560 C C . PRO A 1 201 ? -24.766 -1.371 9.875 1 92.94 201 PRO A C 1
ATOM 1562 O O . PRO A 1 201 ? -25.094 -1.418 8.688 1 92.94 201 PRO A O 1
ATOM 1565 N N . LYS A 1 202 ? -25.609 -1.189 10.883 1 93.94 202 LYS A N 1
ATOM 1566 C CA . LYS A 1 202 ? -27.031 -0.945 10.695 1 93.94 202 LYS A CA 1
ATOM 1567 C C . LYS A 1 202 ? -27.375 0.528 10.906 1 93.94 202 LYS A C 1
ATOM 1569 O O . LYS A 1 202 ? -26.516 1.311 11.336 1 93.94 202 LYS A O 1
ATOM 1574 N N . LYS A 1 203 ? -28.625 0.82 10.594 1 95.19 203 LYS A N 1
ATOM 1575 C CA . LYS A 1 203 ? -29.062 2.203 10.734 1 95.19 203 LYS A CA 1
ATOM 1576 C C . LYS A 1 203 ? -28.938 2.68 12.18 1 95.19 203 LYS A C 1
ATOM 1578 O O . LYS A 1 203 ? -28.656 3.854 12.43 1 95.19 203 LYS A O 1
ATOM 1583 N N . GLU A 1 204 ? -29.031 1.791 13.094 1 96 204 GLU A N 1
ATOM 1584 C CA . GLU A 1 204 ? -29.062 2.148 14.508 1 96 204 GLU A CA 1
ATOM 1585 C C . GLU A 1 204 ? -27.656 2.162 15.102 1 96 204 GLU A C 1
ATOM 1587 O O . GLU A 1 204 ? -27.453 2.613 16.234 1 96 204 GLU A O 1
ATOM 1592 N N . THR A 1 205 ? -26.734 1.701 14.344 1 96.38 205 THR A N 1
ATOM 1593 C CA . THR A 1 205 ? -25.359 1.673 14.852 1 96.38 205 THR A CA 1
ATOM 1594 C C . THR A 1 205 ? -24.891 3.08 15.203 1 96.38 205 THR A C 1
ATOM 1596 O O . THR A 1 205 ? -25.031 4.008 14.406 1 96.38 205 THR A O 1
ATOM 1599 N N . VAL A 1 206 ? -24.375 3.211 16.375 1 97.38 206 VAL A N 1
ATOM 1600 C CA . VAL A 1 206 ? -23.875 4.504 16.828 1 97.38 206 VAL A CA 1
ATOM 1601 C C . VAL A 1 206 ? -22.375 4.605 16.562 1 97.38 206 VAL A C 1
ATOM 1603 O O . VAL A 1 206 ? -21.625 3.645 16.781 1 97.38 206 VAL A O 1
ATOM 1606 N N . ILE A 1 207 ? -21.922 5.781 16.156 1 97.56 207 ILE A N 1
ATOM 1607 C CA . ILE A 1 207 ? -20.5 6.039 15.906 1 97.56 207 ILE A CA 1
ATOM 1608 C C . ILE A 1 207 ? -19.859 6.625 17.172 1 97.56 207 ILE A C 1
ATOM 1610 O O . ILE A 1 207 ? -20.391 7.562 17.766 1 97.56 207 ILE A O 1
ATOM 1614 N N . TYR A 1 208 ? -18.734 6.086 17.484 1 96.25 208 TYR A N 1
ATOM 1615 C CA . TYR A 1 208 ? -18.031 6.574 18.656 1 96.25 208 TYR A CA 1
ATOM 1616 C C . TYR A 1 208 ? -16.781 7.367 18.266 1 96.25 208 TYR A C 1
ATOM 1618 O O . TYR A 1 208 ? -16.344 7.32 17.125 1 96.25 208 TYR A O 1
ATOM 1626 N N . GLU A 1 209 ? -16.172 8.062 19.172 1 94.31 209 GLU A N 1
ATOM 1627 C CA . GLU A 1 209 ? -15.086 9.016 18.969 1 94.31 209 GLU A CA 1
ATOM 1628 C C . GLU A 1 209 ? -13.844 8.328 18.406 1 94.31 209 GLU A C 1
ATOM 1630 O O . GLU A 1 209 ? -13.164 8.867 17.531 1 94.31 209 GLU A O 1
ATOM 1635 N N . THR A 1 210 ? -13.594 7.094 18.781 1 93.06 210 THR A N 1
ATOM 1636 C CA . THR A 1 210 ? -12.359 6.422 18.391 1 93.06 210 THR A CA 1
ATOM 1637 C C . THR A 1 210 ? -12.602 5.512 17.188 1 93.06 210 THR A C 1
ATOM 1639 O O . THR A 1 210 ? -11.688 4.809 16.75 1 93.06 210 THR A O 1
ATOM 1642 N N . ASP A 1 211 ? -13.828 5.586 16.703 1 96.12 211 ASP A N 1
ATOM 1643 C CA . ASP A 1 211 ? -14.164 4.711 15.578 1 96.12 211 ASP A CA 1
ATOM 1644 C C . ASP A 1 211 ? -13.453 5.152 14.297 1 96.12 211 ASP A C 1
ATOM 1646 O O . ASP A 1 211 ? -13.266 6.352 14.07 1 96.12 211 ASP A O 1
ATOM 1650 N N . ILE A 1 212 ? -13.07 4.242 13.578 1 96.56 212 ILE A N 1
ATOM 1651 C CA . ILE A 1 212 ? -12.633 4.449 12.203 1 96.56 212 ILE A CA 1
ATOM 1652 C C . ILE A 1 212 ? -13.688 3.918 11.242 1 96.56 212 ILE A C 1
ATOM 1654 O O . ILE A 1 212 ? -14.055 2.742 11.297 1 96.56 212 ILE A O 1
ATOM 1658 N N . ILE A 1 213 ? -14.203 4.75 10.414 1 97.31 213 ILE A N 1
ATOM 1659 C CA . ILE A 1 213 ? -15.227 4.32 9.469 1 97.31 213 ILE A CA 1
ATOM 1660 C C . ILE A 1 213 ? -14.594 4.027 8.109 1 97.31 213 ILE A C 1
ATOM 1662 O O . ILE A 1 213 ? -13.688 4.746 7.676 1 97.31 213 ILE A O 1
ATOM 1666 N N . ILE A 1 214 ? -15 2.969 7.512 1 96.94 214 ILE A N 1
ATOM 1667 C CA . ILE A 1 214 ? -14.5 2.586 6.195 1 96.94 214 ILE A CA 1
ATOM 1668 C C . ILE A 1 214 ? -15.547 2.906 5.133 1 96.94 214 ILE A C 1
ATOM 1670 O O . ILE A 1 214 ? -16.656 2.377 5.176 1 96.94 214 ILE A O 1
ATOM 1674 N N . LEU A 1 215 ? -15.172 3.719 4.18 1 96.88 215 LEU A N 1
ATOM 1675 C CA . LEU A 1 215 ? -16.109 4.27 3.213 1 96.88 215 LEU A CA 1
ATOM 1676 C C . LEU A 1 215 ? -15.68 3.938 1.787 1 96.88 215 LEU A C 1
ATOM 1678 O O . LEU A 1 215 ? -14.484 3.869 1.496 1 96.88 215 LEU A O 1
ATOM 1682 N N . LEU A 1 216 ? -16.609 3.756 0.994 1 96.56 216 LEU A N 1
ATOM 1683 C CA . LEU A 1 216 ? -16.422 3.779 -0.453 1 96.56 216 LEU A CA 1
ATOM 1684 C C . LEU A 1 216 ? -17.062 5.023 -1.062 1 96.56 216 LEU A C 1
ATOM 1686 O O . LEU A 1 216 ? -18.219 5.344 -0.768 1 96.56 216 LEU A O 1
ATOM 1690 N N . GLY A 1 217 ? -16.359 5.77 -1.871 1 95.69 217 GLY A N 1
ATOM 1691 C CA . GLY A 1 217 ? -16.859 6.93 -2.588 1 95.69 217 GLY A CA 1
ATOM 1692 C C . GLY A 1 217 ? -15.781 7.672 -3.35 1 95.69 217 GLY A C 1
ATOM 1693 O O . GLY A 1 217 ? -14.609 7.293 -3.299 1 95.69 217 GLY A O 1
ATOM 1694 N N . LYS A 1 218 ? -16.188 8.633 -4.074 1 94.5 218 LYS A N 1
ATOM 1695 C CA . LYS A 1 218 ? -15.211 9.469 -4.77 1 94.5 218 LYS A CA 1
ATOM 1696 C C . LYS A 1 218 ? -14.406 10.312 -3.781 1 94.5 218 LYS A C 1
ATOM 1698 O O . LYS A 1 218 ? -14.93 10.727 -2.744 1 94.5 218 LYS A O 1
ATOM 1703 N N . GLU A 1 219 ? -13.203 10.555 -4.141 1 90.38 219 GLU A N 1
ATOM 1704 C CA . GLU A 1 219 ? -12.297 11.32 -3.291 1 90.38 219 GLU A CA 1
ATOM 1705 C C . GLU A 1 219 ? -12.922 12.656 -2.887 1 90.38 219 GLU A C 1
ATOM 1707 O O . GLU A 1 219 ? -12.883 13.031 -1.714 1 90.38 219 GLU A O 1
ATOM 1712 N N . LYS A 1 220 ? -13.516 13.375 -3.82 1 92.38 220 LYS A N 1
ATOM 1713 C CA . LYS A 1 220 ? -14.109 14.68 -3.553 1 92.38 220 LYS A CA 1
ATOM 1714 C C . LYS A 1 220 ? -15.242 14.57 -2.537 1 92.38 220 LYS A C 1
ATOM 1716 O O . LYS A 1 220 ? -15.43 15.461 -1.706 1 92.38 220 LYS A O 1
ATOM 1721 N N . ASP A 1 221 ? -16.031 13.492 -2.588 1 96.5 221 ASP A N 1
ATOM 1722 C CA . ASP A 1 221 ? -17.156 13.281 -1.685 1 96.5 221 ASP A CA 1
ATOM 1723 C C . ASP A 1 221 ? -16.688 12.961 -0.272 1 96.5 221 ASP A C 1
ATOM 1725 O O . ASP A 1 221 ? -17.25 13.438 0.709 1 96.5 221 ASP A O 1
ATOM 1729 N N . VAL A 1 222 ? -15.633 12.172 -0.178 1 95.19 222 VAL A N 1
ATOM 1730 C CA . VAL A 1 222 ? -15.055 11.852 1.123 1 95.19 222 VAL A CA 1
ATOM 1731 C C . VAL A 1 222 ? -14.516 13.125 1.777 1 95.19 222 VAL A C 1
ATOM 1733 O O . VAL A 1 222 ? -14.758 13.367 2.961 1 95.19 222 VAL A O 1
ATOM 1736 N N . ASN A 1 223 ? -13.844 13.906 1.003 1 91.88 223 ASN A N 1
ATOM 1737 C CA . ASN A 1 223 ? -13.297 15.164 1.504 1 91.88 223 ASN A CA 1
ATOM 1738 C C . ASN A 1 223 ? -14.398 16.109 1.983 1 91.88 223 ASN A C 1
ATOM 1740 O O . ASN A 1 223 ? -14.273 16.719 3.041 1 91.88 223 ASN A O 1
ATOM 1744 N N . ARG A 1 224 ? -15.406 16.172 1.221 1 95.25 224 ARG A N 1
ATOM 1745 C CA . ARG A 1 224 ? -16.531 17.016 1.592 1 95.25 224 ARG A CA 1
ATOM 1746 C C . ARG A 1 224 ? -17.156 16.547 2.908 1 95.25 224 ARG A C 1
ATOM 1748 O O . ARG A 1 224 ? -17.438 17.375 3.783 1 95.25 224 ARG A O 1
ATOM 1755 N N . PHE A 1 225 ? -17.375 15.281 3.02 1 97.06 225 PHE A N 1
ATOM 1756 C CA . PHE A 1 225 ? -17.922 14.703 4.242 1 97.06 225 PHE A CA 1
ATOM 1757 C C . PHE A 1 225 ? -17.047 15.039 5.441 1 97.06 225 PHE A C 1
ATOM 1759 O O . PHE A 1 225 ? -17.547 15.43 6.496 1 97.06 225 PHE A O 1
ATOM 1766 N N . GLU A 1 226 ? -15.734 14.82 5.254 1 94.06 226 GLU A N 1
ATOM 1767 C CA . GLU A 1 226 ? -14.781 15.109 6.32 1 94.06 226 GLU A CA 1
ATOM 1768 C C . GLU A 1 2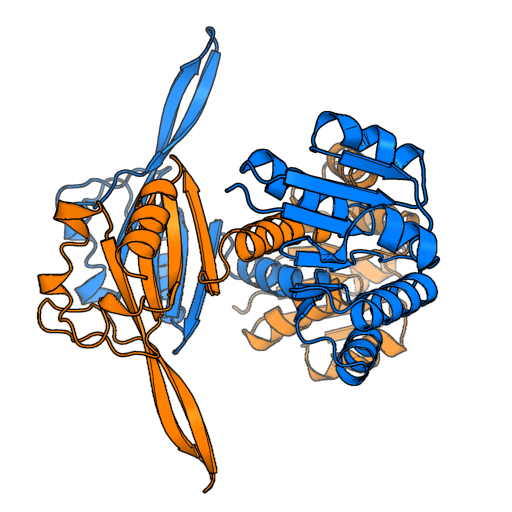26 ? -14.805 16.578 6.711 1 94.06 226 GLU A C 1
ATOM 1770 O O . GLU A 1 226 ? -14.82 16.922 7.898 1 94.06 226 GLU A O 1
ATOM 1775 N N . GLU A 1 227 ? -14.875 17.469 5.77 1 92.19 227 GLU A N 1
ATOM 1776 C CA . GLU A 1 227 ? -14.836 18.906 5.996 1 92.19 227 GLU A CA 1
ATOM 1777 C C . GLU A 1 227 ? -16.094 19.391 6.703 1 92.19 227 GLU A C 1
ATOM 1779 O O . GLU A 1 227 ? -16.031 20.172 7.648 1 92.19 227 GLU A O 1
ATOM 1784 N N . VAL A 1 228 ? -17.203 18.859 6.246 1 93.81 228 VAL A N 1
ATOM 1785 C CA . VAL A 1 228 ? -18.484 19.297 6.77 1 93.81 228 VAL A CA 1
ATOM 1786 C C . VAL A 1 228 ? -18.672 18.797 8.203 1 93.81 228 VAL A C 1
ATOM 1788 O O . VAL A 1 228 ? -19.312 19.453 9.023 1 93.81 228 VAL A O 1
ATOM 1791 N N . ASN A 1 229 ? -18.062 17.656 8.461 1 93.62 229 ASN A N 1
ATOM 1792 C CA . ASN A 1 229 ? -18.328 17.016 9.75 1 93.62 229 ASN A CA 1
ATOM 1793 C C . ASN A 1 229 ? -17.125 17.109 10.68 1 93.62 229 ASN A C 1
ATOM 1795 O O . ASN A 1 229 ? -17.031 16.359 11.656 1 93.62 229 ASN A O 1
ATOM 1799 N N . LYS A 1 230 ? -16.234 17.922 10.375 1 85 230 LYS A N 1
ATOM 1800 C CA . LYS A 1 230 ? -15.07 18.125 11.234 1 85 230 LYS A CA 1
ATOM 1801 C C . LYS A 1 230 ? -15.484 18.594 12.625 1 85 230 LYS A C 1
ATOM 1803 O O . LYS A 1 230 ? -16.469 19.328 12.773 1 85 230 LYS A O 1
ATOM 1808 N N . MET B 1 1 ? -7.223 26.656 1.797 1 60.56 1 MET B N 1
ATOM 1809 C CA . MET B 1 1 ? -5.895 26.906 1.243 1 60.56 1 MET B CA 1
ATOM 1810 C C . MET B 1 1 ? -5.207 25.594 0.86 1 60.56 1 MET B C 1
ATOM 1812 O O . MET B 1 1 ? -5.516 24.547 1.421 1 60.56 1 MET B O 1
ATOM 1816 N N . ALA B 1 2 ? -4.32 25.641 -0.186 1 73.69 2 ALA B N 1
ATOM 1817 C CA . ALA B 1 2 ? -3.689 24.406 -0.66 1 73.69 2 ALA B CA 1
ATOM 1818 C C . ALA B 1 2 ? -2.686 23.875 0.36 1 73.69 2 ALA B C 1
ATOM 1820 O O . ALA B 1 2 ? -2.01 24.656 1.038 1 73.69 2 ALA B O 1
ATOM 1821 N N . ASN B 1 3 ? -2.656 22.594 0.558 1 88.81 3 ASN B N 1
ATOM 1822 C CA . ASN B 1 3 ? -1.645 21.984 1.406 1 88.81 3 ASN B CA 1
ATOM 1823 C C . ASN B 1 3 ? -0.236 22.234 0.881 1 88.81 3 ASN B C 1
ATOM 1825 O O . ASN B 1 3 ? -0.006 22.219 -0.329 1 88.81 3 ASN B O 1
ATOM 1829 N N . LYS B 1 4 ? 0.624 22.656 1.794 1 95.12 4 LYS B N 1
ATOM 1830 C CA . LYS B 1 4 ? 2.014 22.953 1.449 1 95.12 4 LYS B CA 1
ATOM 1831 C C . LYS B 1 4 ? 2.955 21.906 2.053 1 95.12 4 LYS B C 1
ATOM 1833 O O . LYS B 1 4 ? 2.934 21.672 3.262 1 95.12 4 LYS B O 1
ATOM 1838 N N . PHE B 1 5 ? 3.766 21.344 1.159 1 97 5 PHE B N 1
ATOM 1839 C CA . PHE B 1 5 ? 4.672 20.312 1.619 1 97 5 PHE B CA 1
ATOM 1840 C C . PHE B 1 5 ? 6.086 20.562 1.115 1 97 5 PHE B C 1
ATOM 1842 O O . PHE B 1 5 ? 6.277 21.047 -0.003 1 97 5 PHE B O 1
ATOM 1849 N N . ALA B 1 6 ? 7.016 20.25 1.954 1 97.75 6 ALA B N 1
ATOM 1850 C CA . ALA B 1 6 ? 8.406 20.188 1.508 1 97.75 6 ALA B CA 1
ATOM 1851 C C . ALA B 1 6 ? 8.914 18.75 1.476 1 97.75 6 ALA B C 1
ATOM 1853 O O . ALA B 1 6 ? 8.633 17.969 2.387 1 97.75 6 ALA B O 1
ATOM 1854 N N . VAL B 1 7 ? 9.57 18.406 0.403 1 97.81 7 VAL B N 1
ATOM 1855 C CA . VAL B 1 7 ? 10.188 17.094 0.265 1 97.81 7 VAL B CA 1
ATOM 1856 C C . VAL B 1 7 ? 11.695 17.25 0.062 1 97.81 7 VAL B C 1
ATOM 1858 O O . VAL B 1 7 ? 12.141 17.828 -0.938 1 97.81 7 VAL B O 1
ATOM 1861 N N . ILE B 1 8 ? 12.422 16.719 1.063 1 98 8 ILE B N 1
ATOM 1862 C CA . ILE B 1 8 ? 13.875 16.844 1.021 1 98 8 ILE B CA 1
ATOM 1863 C C . ILE B 1 8 ? 14.492 15.5 0.636 1 98 8 ILE B C 1
ATOM 1865 O O . ILE B 1 8 ? 14.359 14.516 1.369 1 98 8 ILE B O 1
ATOM 1869 N N . GLY B 1 9 ? 15.258 15.477 -0.423 1 96.44 9 GLY B N 1
ATOM 1870 C CA . GLY B 1 9 ? 15.734 14.242 -1.037 1 96.44 9 GLY B CA 1
ATOM 1871 C C . GLY B 1 9 ? 14.898 13.812 -2.227 1 96.44 9 GLY B C 1
ATOM 1872 O O . GLY B 1 9 ? 13.75 13.391 -2.066 1 96.44 9 GLY B O 1
ATOM 1873 N N . LEU B 1 10 ? 15.586 13.914 -3.42 1 94.94 10 LEU B N 1
ATOM 1874 C CA . LEU B 1 10 ? 14.805 13.664 -4.629 1 94.94 10 LEU B CA 1
ATOM 1875 C C . LEU B 1 10 ? 15.336 12.445 -5.375 1 94.94 10 LEU B C 1
ATOM 1877 O O . LEU B 1 10 ? 15.594 12.508 -6.582 1 94.94 10 LEU B O 1
ATOM 1881 N N . GLY B 1 11 ? 15.516 11.43 -4.621 1 89.56 11 GLY B N 1
ATOM 1882 C CA . GLY B 1 11 ? 15.664 10.125 -5.246 1 89.56 11 GLY B CA 1
ATOM 1883 C C . GLY B 1 11 ? 14.359 9.562 -5.766 1 89.56 11 GLY B C 1
ATOM 1884 O O . GLY B 1 11 ? 13.398 10.305 -5.992 1 89.56 11 GLY B O 1
ATOM 1885 N N . GLN B 1 12 ? 14.312 8.258 -5.914 1 84.94 12 GLN B N 1
ATOM 1886 C CA . GLN B 1 12 ? 13.102 7.617 -6.418 1 84.94 12 GLN B CA 1
ATOM 1887 C C . GLN B 1 12 ? 11.938 7.809 -5.453 1 84.94 12 GLN B C 1
ATOM 1889 O O . GLN B 1 12 ? 10.828 8.164 -5.867 1 84.94 12 GLN B O 1
ATOM 1894 N N . PHE B 1 13 ? 12.227 7.688 -4.18 1 88.62 13 PHE B N 1
ATOM 1895 C CA . PHE B 1 13 ? 11.211 7.781 -3.143 1 88.62 13 PHE B CA 1
ATOM 1896 C C . PHE B 1 13 ? 10.703 9.211 -3.008 1 88.62 13 PHE B C 1
ATOM 1898 O O . PHE B 1 13 ? 9.508 9.469 -3.115 1 88.62 13 PHE B O 1
ATOM 1905 N N . GLY B 1 14 ? 11.609 10.117 -2.82 1 93.56 14 GLY B N 1
ATOM 1906 C CA . GLY B 1 14 ? 11.234 11.516 -2.666 1 93.56 14 GLY B CA 1
ATOM 1907 C C . GLY B 1 14 ? 10.539 12.086 -3.889 1 93.56 14 GLY B C 1
ATOM 1908 O O . GLY B 1 14 ? 9.555 12.82 -3.768 1 93.56 14 GLY B O 1
ATOM 1909 N N . THR B 1 15 ? 11.039 11.711 -5.016 1 93.31 15 THR B N 1
ATOM 1910 C CA . THR B 1 15 ? 10.445 12.18 -6.262 1 93.31 15 THR B CA 1
ATOM 1911 C C . THR B 1 15 ? 9.016 11.664 -6.406 1 93.31 15 THR B C 1
ATOM 1913 O O . THR B 1 15 ? 8.117 12.414 -6.805 1 93.31 15 THR B O 1
ATOM 1916 N N . SER B 1 16 ? 8.852 10.445 -6.098 1 89.31 16 SER B N 1
ATOM 1917 C CA . SER B 1 16 ? 7.52 9.859 -6.172 1 89.31 16 SER B CA 1
ATOM 1918 C C . SER B 1 16 ? 6.543 10.578 -5.25 1 89.31 16 SER B C 1
ATOM 1920 O O . SER B 1 16 ? 5.41 10.875 -5.645 1 89.31 16 SER B O 1
ATOM 1922 N N . ILE B 1 17 ? 6.938 10.914 -4.07 1 93.19 17 ILE B N 1
ATOM 1923 C CA . ILE B 1 17 ? 6.109 11.641 -3.113 1 93.19 17 ILE B CA 1
ATOM 1924 C C . ILE B 1 17 ? 5.777 13.023 -3.664 1 93.19 17 ILE B C 1
ATOM 1926 O O . ILE B 1 17 ? 4.609 13.414 -3.721 1 93.19 17 ILE B O 1
ATOM 1930 N N . ALA B 1 18 ? 6.824 13.703 -4.109 1 95.81 18 ALA B N 1
ATOM 1931 C CA . ALA B 1 18 ? 6.668 15.07 -4.59 1 95.81 18 ALA B CA 1
ATOM 1932 C C . ALA B 1 18 ? 5.73 15.125 -5.793 1 95.81 18 ALA B C 1
ATOM 1934 O O . ALA B 1 18 ? 4.82 15.953 -5.84 1 95.81 18 ALA B O 1
ATOM 1935 N N . ARG B 1 19 ? 5.906 14.227 -6.68 1 93.31 19 ARG B N 1
ATOM 1936 C CA . ARG B 1 19 ? 5.098 14.188 -7.895 1 93.31 19 ARG B CA 1
ATOM 1937 C C . ARG B 1 19 ? 3.637 13.891 -7.566 1 93.31 19 ARG B C 1
ATOM 1939 O O . ARG B 1 19 ? 2.732 14.539 -8.094 1 93.31 19 ARG B O 1
ATOM 1946 N N . THR B 1 20 ? 3.436 12.961 -6.766 1 86.88 20 THR B N 1
ATOM 1947 C CA . THR B 1 20 ? 2.076 12.57 -6.406 1 86.88 20 THR B CA 1
ATOM 1948 C C . THR B 1 20 ? 1.356 13.711 -5.695 1 86.88 20 THR B C 1
ATOM 1950 O O . THR B 1 20 ? 0.215 14.039 -6.031 1 86.88 20 THR B O 1
ATOM 1953 N N . LEU B 1 21 ? 2.012 14.328 -4.762 1 92.12 21 LEU B N 1
ATOM 1954 C CA . LEU B 1 21 ? 1.432 15.461 -4.047 1 92.12 21 LEU B CA 1
ATOM 1955 C C . LEU B 1 21 ? 1.05 16.578 -5.016 1 92.12 21 LEU B C 1
ATOM 1957 O O . LEU B 1 21 ? -0.057 17.109 -4.941 1 92.12 21 LEU B O 1
ATOM 1961 N N . ALA B 1 22 ? 1.944 16.828 -5.898 1 93.62 22 ALA B N 1
ATOM 1962 C CA . ALA B 1 22 ? 1.716 17.906 -6.863 1 93.62 22 ALA B CA 1
ATOM 1963 C C . ALA B 1 22 ? 0.553 17.562 -7.793 1 93.62 22 ALA B C 1
ATOM 1965 O O . ALA B 1 22 ? -0.297 18.422 -8.062 1 93.62 22 ALA B O 1
ATOM 1966 N N . SER B 1 23 ? 0.513 16.391 -8.25 1 86.81 23 SER B N 1
ATOM 1967 C CA . SER B 1 23 ? -0.532 15.953 -9.164 1 86.81 23 SER B CA 1
ATOM 1968 C C . SER B 1 23 ? -1.908 16.016 -8.516 1 86.81 23 SER B C 1
ATOM 1970 O O . SER B 1 23 ? -2.928 16.078 -9.203 1 86.81 23 SER B O 1
ATOM 1972 N N . ARG B 1 24 ? -1.866 16.078 -7.211 1 82.19 24 ARG B N 1
ATOM 1973 C CA . ARG B 1 24 ? -3.123 16.141 -6.473 1 82.19 24 ARG B CA 1
ATOM 1974 C C . ARG B 1 24 ? -3.453 17.562 -6.066 1 82.19 24 ARG B C 1
ATOM 1976 O O . ARG B 1 24 ? -4.367 17.797 -5.27 1 82.19 24 ARG B O 1
ATOM 1983 N N . GLY B 1 25 ? -2.625 18.484 -6.457 1 87.38 25 GLY B N 1
ATOM 1984 C CA . GLY B 1 25 ? -2.963 19.891 -6.301 1 87.38 25 GLY B CA 1
ATOM 1985 C C . GLY B 1 25 ? -2.264 20.547 -5.129 1 87.38 25 GLY B C 1
ATOM 1986 O O . GLY B 1 25 ? -2.504 21.719 -4.832 1 87.38 25 GLY B O 1
ATOM 1987 N N . ALA B 1 26 ? -1.374 19.875 -4.473 1 92.94 26 ALA B N 1
ATOM 1988 C CA . ALA B 1 26 ? -0.641 20.469 -3.359 1 92.94 26 ALA B CA 1
ATOM 1989 C C . ALA B 1 26 ? 0.496 21.344 -3.859 1 92.94 26 ALA B C 1
ATOM 1991 O O . ALA B 1 26 ? 0.998 21.156 -4.969 1 92.94 26 ALA B O 1
ATOM 1992 N N . GLU B 1 27 ? 0.79 22.297 -3.053 1 96.19 27 GLU B N 1
ATOM 1993 C CA . GLU B 1 27 ? 1.997 23.094 -3.295 1 96.19 27 GLU B CA 1
ATOM 1994 C C . GLU B 1 27 ? 3.229 22.391 -2.713 1 96.19 27 GLU B C 1
ATOM 1996 O O . GLU B 1 27 ? 3.373 22.297 -1.493 1 96.19 27 GLU B O 1
ATOM 2001 N N . VAL B 1 28 ? 4.117 22 -3.627 1 97.62 28 VAL B N 1
ATOM 2002 C CA . VAL B 1 28 ? 5.242 21.188 -3.182 1 97.62 28 VAL B CA 1
ATOM 2003 C C . VAL B 1 28 ? 6.551 21.938 -3.42 1 97.62 28 VAL B C 1
ATOM 2005 O O . VAL B 1 28 ? 6.77 22.484 -4.504 1 97.62 28 VAL B O 1
ATOM 2008 N N . MET B 1 29 ? 7.312 22.016 -2.375 1 98.06 29 MET B N 1
ATOM 2009 C CA . MET B 1 29 ? 8.711 22.438 -2.494 1 98.06 29 MET B CA 1
ATOM 2010 C C . MET B 1 29 ? 9.641 21.234 -2.49 1 98.06 29 MET B C 1
ATOM 2012 O O . MET B 1 29 ? 9.75 20.531 -1.482 1 98.06 29 MET B O 1
ATOM 2016 N N . ALA B 1 30 ? 10.273 21.031 -3.613 1 98.25 30 ALA B N 1
ATOM 2017 C CA . ALA B 1 30 ? 11.188 19.906 -3.756 1 98.25 30 ALA B CA 1
ATOM 2018 C C . ALA B 1 30 ? 12.641 20.359 -3.578 1 98.25 30 ALA B C 1
ATOM 2020 O O . ALA B 1 30 ? 13.086 21.297 -4.234 1 98.25 30 ALA B O 1
ATOM 2021 N N . ILE B 1 31 ? 13.352 19.656 -2.691 1 98.25 31 ILE B N 1
ATOM 2022 C CA . ILE B 1 31 ? 14.695 20.094 -2.334 1 98.25 31 ILE B CA 1
ATOM 2023 C C . ILE B 1 31 ? 15.68 18.938 -2.518 1 98.25 31 ILE B C 1
ATOM 2025 O O . ILE B 1 31 ? 15.398 17.812 -2.123 1 98.25 31 ILE B O 1
ATOM 2029 N N . ASP B 1 32 ? 16.781 19.203 -3.137 1 97.81 32 ASP B N 1
ATOM 2030 C CA . ASP B 1 32 ? 17.906 18.281 -3.23 1 97.81 32 ASP B CA 1
ATOM 2031 C C . ASP B 1 32 ? 19.219 19.031 -3.434 1 97.81 32 ASP B C 1
ATOM 2033 O O . ASP B 1 32 ? 19.234 20.141 -3.959 1 97.81 32 ASP B O 1
ATOM 2037 N N . ILE B 1 33 ? 20.281 18.359 -2.955 1 96.88 33 ILE B N 1
ATOM 2038 C CA . ILE B 1 33 ? 21.578 18.969 -3.152 1 96.88 33 ILE B CA 1
ATOM 2039 C C . ILE B 1 33 ? 22.016 18.797 -4.609 1 96.88 33 ILE B C 1
ATOM 2041 O O . ILE B 1 33 ? 22.781 19.625 -5.133 1 96.88 33 ILE B O 1
ATOM 2045 N N . ASN B 1 34 ? 21.578 17.766 -5.266 1 96.19 34 ASN B N 1
ATOM 2046 C CA . ASN B 1 34 ? 21.922 17.484 -6.652 1 96.19 34 ASN B CA 1
ATOM 2047 C C . ASN B 1 34 ? 21.062 18.297 -7.625 1 96.19 34 ASN B C 1
ATOM 2049 O O . ASN B 1 34 ? 19.859 18.094 -7.715 1 96.19 34 ASN B O 1
ATOM 2053 N N . LEU B 1 35 ? 21.688 19.078 -8.406 1 96.19 35 LEU B N 1
ATOM 2054 C CA . LEU B 1 35 ? 21.016 19.984 -9.328 1 96.19 35 LEU B CA 1
ATOM 2055 C C . LEU B 1 35 ? 20.266 19.203 -10.406 1 96.19 35 LEU B C 1
ATOM 2057 O O . LEU B 1 35 ? 19.188 19.609 -10.828 1 96.19 35 LEU B O 1
ATOM 2061 N N . ASP B 1 36 ? 20.797 18.141 -10.828 1 96 36 ASP B N 1
ATOM 2062 C CA . ASP B 1 36 ? 20.172 17.359 -11.875 1 96 36 ASP B CA 1
ATOM 2063 C C . ASP B 1 36 ? 18.812 16.812 -11.422 1 96 36 ASP B C 1
ATOM 2065 O O . ASP B 1 36 ? 17.844 16.812 -12.195 1 96 36 ASP B O 1
ATOM 2069 N N . LYS B 1 37 ? 18.75 16.438 -10.219 1 95.12 37 LYS B N 1
ATOM 2070 C CA . LYS B 1 37 ? 17.5 15.914 -9.672 1 95.12 37 LYS B CA 1
ATOM 2071 C C . LYS B 1 37 ? 16.469 17.031 -9.555 1 95.12 37 LYS B C 1
ATOM 2073 O O . LYS B 1 37 ? 15.281 16.812 -9.836 1 95.12 37 LYS B O 1
ATOM 2078 N N . VAL B 1 38 ? 16.906 18.172 -9.172 1 97.31 38 VAL B N 1
ATOM 2079 C CA . VAL B 1 38 ? 16.047 19.328 -9.016 1 97.31 38 VAL B CA 1
ATOM 2080 C C . VAL B 1 38 ? 15.477 19.75 -10.375 1 97.31 38 VAL B C 1
ATOM 2082 O O . VAL B 1 38 ? 14.281 19.984 -10.508 1 97.31 38 VAL B O 1
ATOM 2085 N N . GLU B 1 39 ? 16.312 19.703 -11.367 1 96.56 39 GLU B N 1
ATOM 2086 C CA . GLU B 1 39 ? 15.922 20.109 -12.711 1 96.56 39 GLU B CA 1
ATOM 2087 C C . GLU B 1 39 ? 14.898 19.141 -13.305 1 96.56 39 GLU B C 1
ATOM 2089 O O . GLU B 1 39 ? 14 19.547 -14.031 1 96.56 39 GLU B O 1
ATOM 2094 N N . ASN B 1 40 ? 15.023 18 -12.969 1 95 40 ASN B N 1
ATOM 2095 C CA . ASN B 1 40 ? 14.172 16.953 -13.523 1 95 40 ASN B CA 1
ATOM 2096 C C . ASN B 1 40 ? 12.734 17.078 -13.031 1 95 40 ASN B C 1
ATOM 2098 O O . ASN B 1 40 ? 11.805 16.656 -13.719 1 95 40 ASN B O 1
ATOM 2102 N N . ILE B 1 41 ? 12.555 17.75 -11.867 1 96.19 41 ILE B N 1
ATOM 2103 C CA . ILE B 1 41 ? 11.211 17.75 -11.289 1 96.19 41 ILE B CA 1
ATOM 2104 C C . ILE B 1 41 ? 10.664 19.172 -11.258 1 96.19 41 ILE B C 1
ATOM 2106 O O . ILE B 1 41 ? 9.508 19.391 -10.891 1 96.19 41 ILE B O 1
ATOM 2110 N N . LYS B 1 42 ? 11.383 20.125 -11.688 1 96.75 42 LYS B N 1
ATOM 2111 C CA . LYS B 1 42 ? 11.094 21.547 -11.484 1 96.75 42 LYS B CA 1
ATOM 2112 C C . LYS B 1 42 ? 9.758 21.922 -12.125 1 96.75 42 LYS B C 1
ATOM 2114 O O . LYS B 1 42 ? 9.023 22.75 -11.594 1 96.75 42 LYS B O 1
ATOM 2119 N N . ASP B 1 43 ? 9.359 21.234 -13.164 1 96.69 43 ASP B N 1
ATOM 2120 C CA . ASP B 1 43 ? 8.148 21.594 -13.898 1 96.69 43 ASP B CA 1
ATOM 2121 C C . ASP B 1 43 ? 6.926 20.875 -13.336 1 96.69 43 ASP B C 1
ATOM 2123 O O . ASP B 1 43 ? 5.793 21.141 -13.742 1 96.69 43 ASP B O 1
ATOM 2127 N N . GLU B 1 44 ? 7.16 20.047 -12.391 1 96.25 44 GLU B N 1
ATOM 2128 C CA . GLU B 1 44 ? 6.078 19.219 -11.875 1 96.25 44 GLU B CA 1
ATOM 2129 C C . GLU B 1 44 ? 5.633 19.672 -10.492 1 96.25 44 GLU B C 1
ATOM 2131 O O . GLU B 1 44 ? 4.609 19.219 -9.977 1 96.25 44 GLU B O 1
ATOM 2136 N N . VAL B 1 45 ? 6.453 20.609 -9.945 1 97.25 45 VAL B N 1
ATOM 2137 C CA . VAL B 1 45 ? 6.164 21.047 -8.586 1 97.25 45 VAL B CA 1
ATOM 2138 C C . VAL B 1 45 ? 6.113 22.578 -8.539 1 97.25 45 VAL B C 1
ATOM 2140 O O . VAL B 1 45 ? 6.473 23.25 -9.508 1 97.25 45 VAL B O 1
ATOM 2143 N N . ALA B 1 46 ? 5.605 23.078 -7.398 1 96.44 46 ALA B N 1
ATOM 2144 C CA . ALA B 1 46 ? 5.496 24.531 -7.258 1 96.44 46 ALA B CA 1
ATOM 2145 C C . ALA B 1 46 ? 6.875 25.172 -7.168 1 96.44 46 ALA B C 1
ATOM 2147 O O . ALA B 1 46 ? 7.121 26.203 -7.789 1 96.44 46 ALA B O 1
ATOM 2148 N N . TYR B 1 47 ? 7.777 24.531 -6.371 1 96.62 47 TYR B N 1
ATOM 2149 C CA . TYR B 1 47 ? 9.141 25.016 -6.199 1 96.62 47 TYR B CA 1
ATOM 2150 C C . TYR B 1 47 ? 10.141 23.875 -6.203 1 96.62 47 TYR B C 1
ATOM 2152 O O . TYR B 1 47 ? 9.883 22.812 -5.625 1 96.62 47 TYR B O 1
ATOM 2160 N N . ALA B 1 48 ? 11.188 24.125 -6.883 1 97.69 48 ALA B N 1
ATOM 2161 C CA . ALA B 1 48 ? 12.32 23.203 -6.852 1 97.69 48 ALA B CA 1
ATOM 2162 C C . ALA B 1 48 ? 13.625 23.938 -6.574 1 97.69 48 ALA B C 1
ATOM 2164 O O . ALA B 1 48 ? 13.984 24.875 -7.293 1 97.69 48 ALA B O 1
ATOM 2165 N N . VAL B 1 49 ? 14.328 23.484 -5.523 1 97.5 49 VAL B N 1
ATOM 2166 C CA . VAL B 1 49 ? 15.477 24.25 -5.066 1 97.5 49 VAL B CA 1
ATOM 2167 C C . VAL B 1 49 ? 16.656 23.312 -4.832 1 97.5 49 VAL B C 1
ATOM 2169 O O . VAL B 1 49 ? 16.516 22.266 -4.191 1 97.5 49 VAL B O 1
ATOM 2172 N N . SER B 1 50 ? 17.781 23.641 -5.41 1 97.88 50 SER B N 1
ATOM 2173 C CA . SER B 1 50 ? 19.016 22.969 -5.059 1 97.88 50 SER B CA 1
ATOM 2174 C C . SER B 1 50 ? 19.656 23.578 -3.812 1 97.88 50 SER B C 1
ATOM 2176 O O . SER B 1 50 ? 20.047 24.734 -3.814 1 97.88 50 SER B O 1
ATOM 2178 N N . LEU B 1 51 ? 19.672 22.672 -2.77 1 95.94 51 LEU B N 1
ATOM 2179 C CA . LEU B 1 51 ? 20.125 23.188 -1.484 1 95.94 51 LEU B CA 1
ATOM 2180 C C . LEU B 1 51 ? 20.734 22.078 -0.625 1 95.94 51 LEU B C 1
ATOM 2182 O O . LEU B 1 51 ? 20.297 20.938 -0.694 1 95.94 51 LEU B O 1
ATOM 2186 N N . ASP B 1 52 ? 21.766 22.547 0.137 1 96.56 52 ASP B N 1
ATOM 2187 C CA . ASP B 1 52 ? 22.281 21.656 1.18 1 96.56 52 ASP B CA 1
ATOM 2188 C C . ASP B 1 52 ? 21.406 21.734 2.434 1 96.56 52 ASP B C 1
ATOM 2190 O O . ASP B 1 52 ? 21.438 22.719 3.162 1 96.56 52 ASP B O 1
ATOM 2194 N N . SER B 1 53 ? 20.719 20.656 2.73 1 95.94 53 SER B N 1
ATOM 2195 C CA . SER B 1 53 ? 19.734 20.672 3.809 1 95.94 53 SER B CA 1
ATOM 2196 C C . SER B 1 53 ? 20.406 20.562 5.172 1 95.94 53 SER B C 1
ATOM 2198 O O . SER B 1 53 ? 19.75 20.641 6.207 1 95.94 53 SER B O 1
ATOM 2200 N N . THR B 1 54 ? 21.719 20.438 5.191 1 95.81 54 THR B N 1
ATOM 2201 C CA . THR B 1 54 ? 22.438 20.422 6.469 1 95.81 54 THR B CA 1
ATOM 2202 C C . THR B 1 54 ? 22.828 21.828 6.883 1 95.81 54 THR B C 1
ATOM 2204 O O . THR B 1 54 ? 23.5 22.016 7.906 1 95.81 54 THR B O 1
ATOM 2207 N N . ASP B 1 55 ? 22.453 22.766 6.145 1 96 55 ASP B N 1
ATOM 2208 C CA . ASP B 1 55 ? 22.625 24.172 6.469 1 96 55 ASP B CA 1
ATOM 2209 C C . ASP B 1 55 ? 21.312 24.781 6.965 1 96 55 ASP B C 1
ATOM 2211 O O . ASP B 1 55 ? 20.406 25.031 6.176 1 96 55 ASP B O 1
ATOM 2215 N N . ILE B 1 56 ? 21.328 25.109 8.203 1 94.81 56 ILE B N 1
ATOM 2216 C CA . ILE B 1 56 ? 20.109 25.578 8.836 1 94.81 56 ILE B CA 1
ATOM 2217 C C . ILE B 1 56 ? 19.688 26.922 8.227 1 94.81 56 ILE B C 1
ATOM 2219 O O . ILE B 1 56 ? 18.5 27.203 8.094 1 94.81 56 ILE B O 1
ATOM 2223 N N . LYS B 1 57 ? 20.625 27.75 7.918 1 95.31 57 LYS B N 1
ATOM 2224 C CA . LYS B 1 57 ? 20.312 29.047 7.32 1 95.31 57 LYS B CA 1
ATOM 2225 C C . LYS B 1 57 ? 19.625 28.875 5.965 1 95.31 57 LYS B C 1
ATOM 2227 O O . LYS B 1 57 ? 18.672 29.594 5.66 1 95.31 57 LYS B O 1
ATOM 2232 N N . ALA B 1 58 ? 20.141 27.953 5.258 1 95.31 58 ALA B N 1
ATOM 2233 C CA . ALA B 1 58 ? 19.562 27.672 3.945 1 95.31 58 ALA B CA 1
ATOM 2234 C C . ALA B 1 58 ? 18.141 27.156 4.078 1 95.31 58 ALA B C 1
ATOM 2236 O O . ALA B 1 58 ? 17.25 27.594 3.338 1 95.31 58 ALA B O 1
ATOM 2237 N N . LEU B 1 59 ? 17.875 26.297 4.98 1 95.25 59 LEU B N 1
ATOM 2238 C CA . LEU B 1 59 ? 16.547 25.734 5.211 1 95.25 59 LEU B CA 1
ATOM 2239 C C . LEU B 1 59 ? 15.57 26.828 5.637 1 95.25 59 LEU B C 1
ATOM 2241 O O . LEU B 1 59 ? 14.469 26.922 5.098 1 95.25 59 LEU B O 1
ATOM 2245 N N . ARG B 1 60 ? 16.031 27.609 6.566 1 94.88 60 ARG B N 1
ATOM 2246 C CA . ARG B 1 60 ? 15.195 28.688 7.094 1 94.88 60 ARG B CA 1
ATOM 2247 C C . ARG B 1 60 ? 14.812 29.672 5.992 1 94.88 60 ARG B C 1
ATOM 2249 O O . ARG B 1 60 ? 13.68 30.156 5.945 1 94.88 60 ARG B O 1
ATOM 2256 N N . ALA B 1 61 ? 15.781 29.938 5.145 1 95.06 61 ALA B N 1
ATOM 2257 C CA . ALA B 1 61 ? 15.562 30.891 4.059 1 95.06 61 ALA B CA 1
ATOM 2258 C C . ALA B 1 61 ? 14.484 30.406 3.098 1 95.06 61 ALA B C 1
ATOM 2260 O O . ALA B 1 61 ? 13.852 31.203 2.4 1 95.06 61 ALA B O 1
ATOM 2261 N N . GLN B 1 62 ? 14.25 29.109 3.084 1 95.31 62 GLN B N 1
ATOM 2262 C CA . GLN B 1 62 ? 13.25 28.531 2.193 1 95.31 62 GLN B CA 1
ATOM 2263 C C . GLN B 1 62 ? 11.883 28.469 2.871 1 95.31 62 GLN B C 1
ATOM 2265 O O . GLN B 1 62 ? 10.898 28.031 2.266 1 95.31 62 GLN B O 1
ATOM 2270 N N . ASN B 1 63 ? 11.766 28.812 4.113 1 95.25 63 ASN B N 1
ATOM 2271 C CA . ASN B 1 63 ? 10.547 28.859 4.906 1 95.25 63 ASN B CA 1
ATOM 2272 C C . ASN B 1 63 ? 9.938 27.453 5.066 1 95.25 63 ASN B C 1
ATOM 2274 O O . ASN B 1 63 ? 8.727 27.297 4.969 1 95.25 63 ASN B O 1
ATOM 2278 N N . VAL B 1 64 ? 10.758 26.484 5.324 1 95.31 64 VAL B N 1
ATOM 2279 C CA . VAL B 1 64 ? 10.289 25.109 5.48 1 95.31 64 VAL B CA 1
ATOM 2280 C C . VAL B 1 64 ? 9.43 25 6.738 1 95.31 64 VAL B C 1
ATOM 2282 O O . VAL B 1 64 ? 8.555 24.125 6.828 1 95.31 64 VAL B O 1
ATOM 2285 N N . GLN B 1 65 ? 9.633 25.891 7.719 1 94.38 65 GLN B N 1
ATOM 2286 C CA . GLN B 1 65 ? 8.906 25.891 8.984 1 94.38 65 GLN B CA 1
ATOM 2287 C C . GLN B 1 65 ? 7.449 26.281 8.789 1 94.38 65 GLN B C 1
ATOM 2289 O O . GLN B 1 65 ? 6.621 26.094 9.68 1 94.38 65 GLN B O 1
ATOM 2294 N N . GLU B 1 66 ? 7.133 26.781 7.629 1 94.5 66 GLU B N 1
ATOM 2295 C CA . GLU B 1 66 ? 5.77 27.219 7.355 1 94.5 66 GLU B CA 1
ATOM 2296 C C . GLU B 1 66 ? 4.98 26.141 6.613 1 94.5 66 GLU B C 1
ATOM 2298 O O . GLU B 1 66 ? 3.779 26.297 6.383 1 94.5 66 GLU B O 1
ATOM 2303 N N . MET B 1 67 ? 5.621 25.062 6.285 1 95 67 MET B N 1
ATOM 2304 C CA . MET B 1 67 ? 4.977 23.984 5.539 1 95 67 MET B CA 1
ATOM 2305 C C . MET B 1 67 ? 4.062 23.172 6.441 1 95 67 MET B C 1
ATOM 2307 O O . MET B 1 67 ? 4.281 23.094 7.652 1 95 67 MET B O 1
ATOM 2311 N N . ASP B 1 68 ? 3.064 22.641 5.805 1 94.31 68 ASP B N 1
ATOM 2312 C CA . ASP B 1 68 ? 2.182 21.766 6.57 1 94.31 68 ASP B CA 1
ATOM 2313 C C . ASP B 1 68 ? 2.924 20.516 7.043 1 94.31 68 ASP B C 1
ATOM 2315 O O . ASP B 1 68 ? 2.654 20 8.133 1 94.31 68 ASP B O 1
ATOM 2319 N N . ALA B 1 69 ? 3.809 20.047 6.211 1 95.31 69 ALA B N 1
ATOM 2320 C CA . ALA B 1 69 ? 4.656 18.906 6.555 1 95.31 69 ALA B CA 1
ATOM 2321 C C . ALA B 1 69 ? 5.957 18.922 5.762 1 95.31 69 ALA B C 1
ATOM 2323 O O . ALA B 1 69 ? 6.008 19.469 4.652 1 95.31 69 ALA B O 1
ATOM 2324 N N . VAL B 1 70 ? 6.949 18.359 6.422 1 97.06 70 VAL B N 1
ATOM 2325 C CA . VAL B 1 70 ? 8.242 18.188 5.77 1 97.06 70 VAL B CA 1
ATOM 2326 C C . VAL B 1 70 ? 8.617 16.703 5.762 1 97.06 70 VAL B C 1
ATOM 2328 O O . VAL B 1 70 ? 8.578 16.047 6.801 1 97.06 70 VAL B O 1
ATOM 2331 N N . VAL B 1 71 ? 8.977 16.234 4.535 1 96.94 71 VAL B N 1
ATOM 2332 C CA . VAL B 1 71 ? 9.406 14.852 4.383 1 96.94 71 VAL B CA 1
ATOM 2333 C C . VAL B 1 71 ? 10.906 14.805 4.09 1 96.94 71 VAL B C 1
ATOM 2335 O O . VAL B 1 71 ? 11.375 15.414 3.129 1 96.94 71 VAL B O 1
ATOM 2338 N N . VAL B 1 72 ? 11.617 14.117 4.961 1 97.69 72 VAL B N 1
ATOM 2339 C CA . VAL B 1 72 ? 13.031 13.867 4.703 1 97.69 72 VAL B CA 1
ATOM 2340 C C . VAL B 1 72 ? 13.203 12.492 4.066 1 97.69 72 VAL B C 1
ATOM 2342 O O . VAL B 1 72 ? 13.195 11.469 4.762 1 97.69 72 VAL B O 1
ATOM 2345 N N . ALA B 1 73 ? 13.492 12.492 2.75 1 95.56 73 ALA B N 1
ATOM 2346 C CA . ALA B 1 73 ? 13.492 11.258 1.969 1 95.56 73 ALA B CA 1
ATOM 2347 C C . ALA B 1 73 ? 14.906 10.883 1.54 1 95.56 73 ALA B C 1
ATOM 2349 O O . ALA B 1 73 ? 15.094 10.133 0.579 1 95.56 73 ALA B O 1
ATOM 2350 N N . ILE B 1 74 ? 15.898 11.359 2.262 1 93.69 74 ILE B N 1
ATOM 2351 C CA . ILE B 1 74 ? 17.297 11.078 1.943 1 93.69 74 ILE B CA 1
ATOM 2352 C C . ILE B 1 74 ? 17.609 9.609 2.238 1 93.69 74 ILE B C 1
ATOM 2354 O O . ILE B 1 74 ? 17.406 9.141 3.359 1 93.69 74 ILE B O 1
ATOM 2358 N N . GLY B 1 75 ? 18.141 8.828 1.29 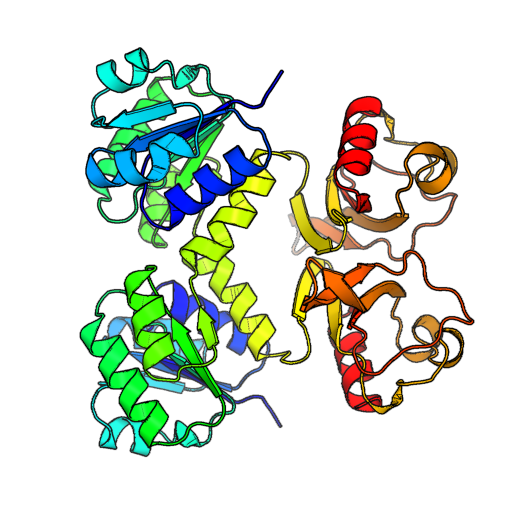1 83.69 75 GLY B N 1
ATOM 2359 C CA . GLY B 1 75 ? 18.344 7.395 1.451 1 83.69 75 GLY B CA 1
ATOM 2360 C C . GLY B 1 75 ? 19.812 7.004 1.435 1 83.69 75 GLY B C 1
ATOM 2361 O O . GLY B 1 75 ? 20.25 6.184 2.244 1 83.69 75 GLY B O 1
ATOM 2362 N N . GLU B 1 76 ? 20.656 7.637 0.619 1 79.62 76 GLU B N 1
ATOM 2363 C CA . GLU B 1 76 ? 22.016 7.176 0.377 1 79.62 76 GLU B CA 1
ATOM 2364 C C . GLU B 1 76 ? 22.984 7.793 1.373 1 79.62 76 GLU B C 1
ATOM 2366 O O . GLU B 1 76 ? 24.109 7.293 1.551 1 79.62 76 GLU B O 1
ATOM 2371 N N . ASN B 1 77 ? 22.609 8.789 2.029 1 89.25 77 ASN B N 1
ATOM 2372 C CA . ASN B 1 77 ? 23.453 9.523 2.959 1 89.25 77 ASN B CA 1
ATOM 2373 C C . ASN B 1 77 ? 22.812 9.633 4.34 1 89.25 77 ASN B C 1
ATOM 2375 O O . ASN B 1 77 ? 22.109 10.602 4.625 1 89.25 77 ASN B O 1
ATOM 2379 N N . PHE B 1 78 ? 23.234 8.727 5.195 1 90.31 78 PHE B N 1
ATOM 2380 C CA . PHE B 1 78 ? 22.594 8.672 6.504 1 90.31 78 PHE B CA 1
ATOM 2381 C C . PHE B 1 78 ? 22.969 9.883 7.348 1 90.31 78 PHE B C 1
ATOM 2383 O O . PHE B 1 78 ? 22.125 10.422 8.078 1 90.31 78 PHE B O 1
ATOM 2390 N N . GLU B 1 79 ? 24.203 10.234 7.289 1 93.06 79 GLU B N 1
ATOM 2391 C CA . GLU B 1 79 ? 24.625 11.422 8.023 1 93.06 79 GLU B CA 1
ATOM 2392 C C . GLU B 1 79 ? 23.797 12.641 7.617 1 93.06 79 GLU B C 1
ATOM 2394 O O . GLU B 1 79 ? 23.344 13.406 8.469 1 93.06 79 GLU B O 1
ATOM 2399 N N . GLY B 1 80 ? 23.625 12.852 6.363 1 95.25 80 GLY B N 1
ATOM 2400 C CA . GLY B 1 80 ? 22.797 13.938 5.867 1 95.25 80 GLY B CA 1
ATOM 2401 C C . GLY B 1 80 ? 21.359 13.852 6.328 1 95.25 80 GLY B C 1
ATOM 2402 O O . GLY B 1 80 ? 20.75 14.867 6.68 1 95.25 80 GLY B O 1
ATOM 2403 N N . LEU B 1 81 ? 20.844 12.648 6.332 1 96.06 81 LEU B N 1
ATOM 2404 C CA . LEU B 1 81 ? 19.484 12.406 6.812 1 96.06 81 LEU B CA 1
ATOM 2405 C C . LEU B 1 81 ? 19.344 12.828 8.273 1 96.06 81 LEU B C 1
ATOM 2407 O O . LEU B 1 81 ? 18.406 13.539 8.625 1 96.06 81 LEU B O 1
ATOM 2411 N N . LEU B 1 82 ? 20.344 12.438 9.047 1 96.19 82 LEU B N 1
ATOM 2412 C CA . LEU B 1 82 ? 20.297 12.711 10.484 1 96.19 82 LEU B CA 1
ATOM 2413 C C . LEU B 1 82 ? 20.422 14.203 10.75 1 96.19 82 LEU B C 1
ATOM 2415 O O . LEU B 1 82 ? 19.641 14.773 11.508 1 96.19 82 LEU B O 1
ATOM 2419 N N . LEU B 1 83 ? 21.359 14.805 10.148 1 96.75 83 LEU B N 1
ATOM 2420 C CA . LEU B 1 83 ? 21.594 16.234 10.375 1 96.75 83 LEU B CA 1
ATOM 2421 C C . LEU B 1 83 ? 20.406 17.062 9.914 1 96.75 83 LEU B C 1
ATOM 2423 O O . LEU B 1 83 ? 19.984 17.984 10.609 1 96.75 83 LEU B O 1
ATOM 2427 N N . THR B 1 84 ? 19.891 16.76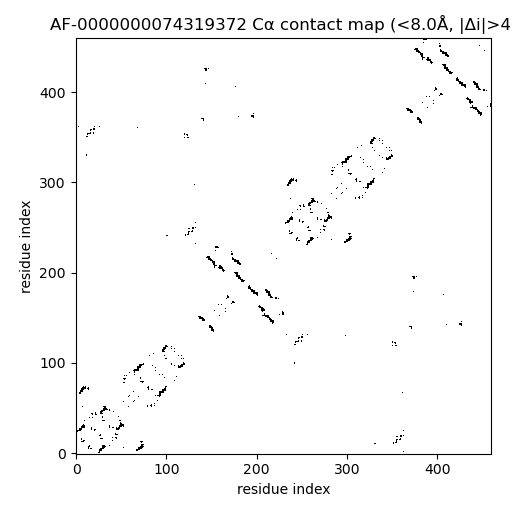6 8.789 1 97.69 84 THR B N 1
ATOM 2428 C CA . THR B 1 84 ? 18.703 17.453 8.281 1 97.69 84 THR B CA 1
ATOM 2429 C C . THR B 1 84 ? 17.547 17.328 9.266 1 97.69 84 THR B C 1
ATOM 2431 O O . THR B 1 84 ? 16.875 18.312 9.578 1 97.69 84 THR B O 1
ATOM 2434 N N . THR B 1 85 ? 17.359 16.109 9.734 1 97.38 85 THR B N 1
ATOM 2435 C CA . THR B 1 85 ? 16.266 15.828 10.656 1 97.38 85 THR B CA 1
ATOM 2436 C C . THR B 1 85 ? 16.422 16.625 11.945 1 97.38 85 THR B C 1
ATOM 2438 O O . THR B 1 85 ? 15.469 17.234 12.43 1 97.38 85 THR B O 1
ATOM 2441 N N . VAL B 1 86 ? 17.625 16.703 12.445 1 96.69 86 VAL B N 1
ATOM 2442 C CA . VAL B 1 86 ? 17.906 17.453 13.664 1 96.69 86 VAL B CA 1
ATOM 2443 C C . VAL B 1 86 ? 17.578 18.922 13.453 1 96.69 86 VAL B C 1
ATOM 2445 O O . VAL B 1 86 ? 16.953 19.562 14.305 1 96.69 86 VAL B O 1
ATOM 2448 N N . LEU B 1 87 ? 18.016 19.438 12.367 1 97.19 87 LEU B N 1
ATOM 2449 C CA . LEU B 1 87 ? 17.797 20.844 12.078 1 97.19 87 LEU B CA 1
ATOM 2450 C C . LEU B 1 87 ? 16.312 21.172 11.945 1 97.19 87 LEU B C 1
ATOM 2452 O O . LEU B 1 87 ? 15.859 22.219 12.398 1 97.19 87 LEU B O 1
ATOM 2456 N N . LEU B 1 88 ? 15.578 20.281 11.375 1 97.5 88 LEU B N 1
ATOM 2457 C CA . LEU B 1 88 ? 14.148 20.484 11.203 1 97.5 88 LEU B CA 1
ATOM 2458 C C . LEU B 1 88 ? 13.422 20.438 12.547 1 97.5 88 LEU B C 1
ATOM 2460 O O . LEU B 1 88 ? 12.445 21.156 12.758 1 97.5 88 LEU B O 1
ATOM 2464 N N . LEU B 1 89 ? 13.914 19.531 13.375 1 96.25 89 LEU B N 1
ATOM 2465 C CA . LEU B 1 89 ? 13.375 19.5 14.727 1 96.25 89 LEU B CA 1
ATOM 2466 C C . LEU B 1 89 ? 13.648 20.812 15.453 1 96.25 89 LEU B C 1
ATOM 2468 O O . LEU B 1 89 ? 12.773 21.359 16.125 1 96.25 89 LEU B O 1
ATOM 2472 N N . GLU B 1 90 ? 14.812 21.312 15.258 1 94.94 90 GLU B N 1
ATOM 2473 C CA . GLU B 1 90 ? 15.195 22.594 15.867 1 94.94 90 GLU B CA 1
ATOM 2474 C C . GLU B 1 90 ? 14.344 23.734 15.328 1 94.94 90 GLU B C 1
ATOM 2476 O O . GLU B 1 90 ? 14 24.656 16.062 1 94.94 90 GLU B O 1
ATOM 2481 N N . LEU B 1 91 ? 13.992 23.688 14.109 1 96.19 91 LEU B N 1
ATOM 2482 C CA . LEU B 1 91 ? 13.18 24.719 13.461 1 96.19 91 LEU B CA 1
ATOM 2483 C C . LEU B 1 91 ? 11.711 24.578 13.852 1 96.19 91 LEU B C 1
ATOM 2485 O O . LEU B 1 91 ? 10.898 25.438 13.508 1 96.19 91 LEU B O 1
ATOM 2489 N N . ASN B 1 92 ? 11.375 23.484 14.523 1 95 92 ASN B N 1
ATOM 2490 C CA . ASN B 1 92 ? 10.023 23.234 15.008 1 95 92 ASN B CA 1
ATOM 2491 C C . ASN B 1 92 ? 9.016 23.188 13.867 1 95 92 ASN B C 1
ATOM 2493 O O . ASN B 1 92 ? 7.992 23.875 13.906 1 95 92 ASN B O 1
ATOM 2497 N N . VAL B 1 93 ? 9.328 22.422 12.859 1 95.31 93 VAL B N 1
ATOM 2498 C CA . VAL B 1 93 ? 8.391 22.281 11.75 1 95.31 93 VAL B CA 1
ATOM 2499 C C . VAL B 1 93 ? 7.102 21.625 12.242 1 95.31 93 VAL B C 1
ATOM 2501 O O . VAL B 1 93 ? 7.098 20.922 13.258 1 95.31 93 VAL B O 1
ATOM 2504 N N . ASN B 1 94 ? 6.004 21.891 11.555 1 92.5 94 ASN B N 1
ATOM 2505 C CA . ASN B 1 94 ? 4.676 21.469 11.992 1 92.5 94 ASN B CA 1
ATOM 2506 C C . ASN B 1 94 ? 4.559 19.953 12.047 1 92.5 94 ASN B C 1
ATOM 2508 O O . ASN B 1 94 ? 4.02 19.391 13.008 1 92.5 94 ASN B O 1
ATOM 2512 N N . ARG B 1 95 ? 4.965 19.266 11.023 1 93.5 95 ARG B N 1
ATOM 2513 C CA . ARG B 1 95 ? 4.91 17.812 10.867 1 93.5 95 ARG B CA 1
ATOM 2514 C C . ARG B 1 95 ? 6.145 17.297 10.133 1 93.5 95 ARG B C 1
ATOM 2516 O O . ARG B 1 95 ? 6.477 17.781 9.047 1 93.5 95 ARG B O 1
ATOM 2523 N N . LEU B 1 96 ? 6.812 16.359 10.852 1 96.06 96 LEU B N 1
ATOM 2524 C CA . LEU B 1 96 ? 8.055 15.836 10.297 1 96.06 96 LEU B CA 1
ATOM 2525 C C . LEU B 1 96 ? 7.953 14.336 10.055 1 96.06 96 LEU B C 1
ATOM 2527 O O . LEU B 1 96 ? 7.551 13.586 10.945 1 96.06 96 LEU B O 1
ATOM 2531 N N . ILE B 1 97 ? 8.297 13.961 8.789 1 94.81 97 ILE B N 1
ATOM 2532 C CA . ILE B 1 97 ? 8.367 12.555 8.43 1 94.81 97 ILE B CA 1
ATOM 2533 C C . ILE B 1 97 ? 9.75 12.219 7.883 1 94.81 97 ILE B C 1
ATOM 2535 O O . ILE B 1 97 ? 10.25 12.906 6.988 1 94.81 97 ILE B O 1
ATOM 2539 N N . ALA B 1 98 ? 10.352 11.195 8.453 1 96 98 ALA B N 1
ATOM 2540 C CA . ALA B 1 98 ? 11.695 10.836 8.016 1 96 98 ALA B CA 1
ATOM 2541 C C . ALA B 1 98 ? 11.742 9.398 7.504 1 96 98 ALA B C 1
ATOM 2543 O O . ALA B 1 98 ? 11.094 8.508 8.062 1 96 98 ALA B O 1
ATOM 2544 N N . ARG B 1 99 ? 12.57 9.227 6.512 1 92 99 ARG B N 1
ATOM 2545 C CA . ARG B 1 99 ? 12.766 7.902 5.941 1 92 99 ARG B CA 1
ATOM 2546 C C . ARG B 1 99 ? 13.812 7.117 6.719 1 92 99 ARG B C 1
ATOM 2548 O O . ARG B 1 99 ? 14.836 7.672 7.125 1 92 99 ARG B O 1
ATOM 2555 N N . ALA B 1 100 ? 13.531 5.859 6.914 1 91.06 100 ALA B N 1
ATOM 2556 C CA . ALA B 1 100 ? 14.531 4.934 7.453 1 91.06 100 ALA B CA 1
ATOM 2557 C C . ALA B 1 100 ? 14.797 3.793 6.477 1 91.06 100 ALA B C 1
ATOM 2559 O O . ALA B 1 100 ? 13.867 3.111 6.035 1 91.06 100 ALA B O 1
ATOM 2560 N N . ALA B 1 101 ? 16.031 3.582 6.227 1 81.88 101 ALA B N 1
ATOM 2561 C CA . ALA B 1 101 ? 16.406 2.562 5.25 1 81.88 101 ALA B CA 1
ATOM 2562 C C . ALA B 1 101 ? 16.484 1.184 5.898 1 81.88 101 ALA B C 1
ATOM 2564 O O . ALA B 1 101 ? 16.453 0.163 5.207 1 81.88 101 ALA B O 1
ATOM 2565 N N . ASN B 1 102 ? 16.719 1.162 7.211 1 81.31 102 ASN B N 1
ATOM 2566 C CA . ASN B 1 102 ? 16.812 -0.096 7.941 1 81.31 102 ASN B CA 1
ATOM 2567 C C . ASN B 1 102 ? 16.406 0.073 9.398 1 81.31 102 ASN B C 1
ATOM 2569 O O . ASN B 1 102 ? 16.062 1.176 9.828 1 81.31 102 ASN B O 1
ATOM 2573 N N . LYS B 1 103 ? 16.453 -1.033 10.109 1 82.88 103 LYS B N 1
ATOM 2574 C CA . LYS B 1 103 ? 15.961 -1.056 11.484 1 82.88 103 LYS B CA 1
ATOM 2575 C C . LYS B 1 103 ? 16.812 -0.172 12.383 1 82.88 103 LYS B C 1
ATOM 2577 O O . LYS B 1 103 ? 16.297 0.488 13.289 1 82.88 103 LYS B O 1
ATOM 2582 N N . GLN B 1 104 ? 18.062 -0.172 12.102 1 88.44 104 GLN B N 1
ATOM 2583 C CA . GLN B 1 104 ? 18.969 0.642 12.906 1 88.44 104 GLN B CA 1
ATOM 2584 C C . GLN B 1 104 ? 18.672 2.129 12.734 1 88.44 104 GLN B C 1
ATOM 2586 O O . GLN B 1 104 ? 18.594 2.871 13.711 1 88.44 104 GLN B O 1
ATOM 2591 N N . GLN B 1 105 ? 18.5 2.535 11.547 1 92.44 105 GLN B N 1
ATOM 2592 C CA . GLN B 1 105 ? 18.172 3.93 11.273 1 92.44 105 GLN B CA 1
ATOM 2593 C C . GLN B 1 105 ? 16.828 4.312 11.883 1 92.44 105 GLN B C 1
ATOM 2595 O O . GLN B 1 105 ? 16.672 5.414 12.414 1 92.44 105 GLN B O 1
ATOM 2600 N N . TYR B 1 106 ? 15.93 3.385 11.82 1 91.81 106 TYR B N 1
ATOM 2601 C CA . TYR B 1 106 ? 14.625 3.607 12.43 1 91.81 106 TYR B CA 1
ATOM 2602 C C . TYR B 1 106 ? 14.75 3.896 13.914 1 91.81 106 TYR B C 1
ATOM 2604 O O . TYR B 1 106 ? 14.195 4.879 14.414 1 91.81 106 TYR B O 1
ATOM 2612 N N . MET B 1 107 ? 15.516 3.1 14.562 1 93.5 107 MET B N 1
ATOM 2613 C CA . MET B 1 107 ? 15.695 3.223 16.016 1 93.5 107 MET B CA 1
ATOM 2614 C C . MET B 1 107 ? 16.344 4.555 16.359 1 93.5 107 MET B C 1
ATOM 2616 O O . MET B 1 107 ? 15.938 5.219 17.312 1 93.5 107 MET B O 1
ATOM 2620 N N . ILE B 1 108 ? 17.297 4.922 15.625 1 95.75 108 ILE B N 1
ATOM 2621 C CA . ILE B 1 108 ? 18.031 6.168 15.867 1 95.75 108 ILE B CA 1
ATOM 2622 C C . ILE B 1 108 ? 17.078 7.352 15.703 1 95.75 108 ILE B C 1
ATOM 2624 O O . ILE B 1 108 ? 17.031 8.242 16.562 1 95.75 108 ILE B O 1
ATOM 2628 N N . LEU B 1 109 ? 16.312 7.352 14.656 1 96.56 109 LEU B N 1
ATOM 2629 C CA . LEU B 1 109 ? 15.375 8.438 14.398 1 96.56 109 LEU B CA 1
ATOM 2630 C C . LEU B 1 109 ? 14.312 8.516 15.492 1 96.56 109 LEU B C 1
ATOM 2632 O O . LEU B 1 109 ? 13.938 9.609 15.922 1 96.56 109 LEU B O 1
ATOM 2636 N N . GLU B 1 110 ? 13.859 7.344 15.898 1 94.88 110 GLU B N 1
ATOM 2637 C CA . GLU B 1 110 ? 12.891 7.285 16.984 1 94.88 110 GLU B CA 1
ATOM 2638 C C . GLU B 1 110 ? 13.445 7.91 18.266 1 94.88 110 GLU B C 1
ATOM 2640 O O . GLU B 1 110 ? 12.766 8.68 18.938 1 94.88 110 GLU B O 1
ATOM 2645 N N . LYS B 1 111 ? 14.633 7.621 18.578 1 94.81 111 LYS B N 1
ATOM 2646 C CA . LYS B 1 111 ? 15.281 8.141 19.766 1 94.81 111 LYS B CA 1
ATOM 2647 C C . LYS B 1 111 ? 15.492 9.648 19.672 1 94.81 111 LYS B C 1
ATOM 2649 O O . LYS B 1 111 ? 15.508 10.344 20.688 1 94.81 111 LYS B O 1
ATOM 2654 N N . MET B 1 112 ? 15.617 10.141 18.484 1 94.88 112 MET B N 1
ATOM 2655 C CA . MET B 1 112 ? 15.781 11.57 18.25 1 94.88 112 MET B CA 1
ATOM 2656 C C . MET B 1 112 ? 14.477 12.32 18.469 1 94.88 112 MET B C 1
ATOM 2658 O O . MET B 1 112 ? 14.453 13.555 18.484 1 94.88 112 MET B O 1
ATOM 2662 N N . GLY B 1 113 ? 13.344 11.57 18.531 1 93.5 113 GLY B N 1
ATOM 2663 C CA . GLY B 1 113 ? 12.062 12.211 18.781 1 93.5 113 GLY B CA 1
ATOM 2664 C C . GLY B 1 113 ? 11.211 12.352 17.531 1 93.5 113 GLY B C 1
ATOM 2665 O O . GLY B 1 113 ? 10.188 13.047 17.547 1 93.5 113 GLY B O 1
ATOM 2666 N N . VAL B 1 114 ? 11.695 11.703 16.453 1 94.62 114 VAL B N 1
ATOM 2667 C CA . VAL B 1 114 ? 10.867 11.727 15.258 1 94.62 114 VAL B CA 1
ATOM 2668 C C . VAL B 1 114 ? 9.656 10.82 15.453 1 94.62 114 VAL B C 1
ATOM 2670 O O . VAL B 1 114 ? 9.797 9.625 15.742 1 94.62 114 VAL B O 1
ATOM 2673 N N . ASN B 1 115 ? 8.484 11.359 15.219 1 89.19 115 ASN B N 1
ATOM 2674 C CA . ASN B 1 115 ? 7.262 10.625 15.523 1 89.19 115 ASN B CA 1
ATOM 2675 C C . ASN B 1 115 ? 6.758 9.844 14.312 1 89.19 115 ASN B C 1
ATOM 2677 O O . ASN B 1 115 ? 6.02 8.867 14.469 1 89.19 115 ASN B O 1
ATOM 2681 N N . GLU B 1 116 ? 7.066 10.273 13.172 1 90.75 116 GLU B N 1
ATOM 2682 C CA . GLU B 1 116 ? 6.645 9.594 11.945 1 90.75 116 GLU B CA 1
ATOM 2683 C C . GLU B 1 116 ? 7.844 9.164 11.109 1 90.75 116 GLU B C 1
ATOM 2685 O O . GLU B 1 116 ? 8.5 10 10.484 1 90.75 116 GLU B O 1
ATOM 2690 N N . ILE B 1 117 ? 8.078 7.875 11.188 1 92.56 117 ILE B N 1
ATOM 2691 C CA . ILE B 1 117 ? 9.195 7.289 10.461 1 92.56 117 ILE B CA 1
ATOM 2692 C C . ILE B 1 117 ? 8.68 6.277 9.445 1 92.56 117 ILE B C 1
ATOM 2694 O O . ILE B 1 117 ? 7.863 5.414 9.773 1 92.56 117 ILE B O 1
ATOM 2698 N N . LEU B 1 118 ? 9.141 6.453 8.242 1 87.06 118 LEU B N 1
ATOM 2699 C CA . LEU B 1 118 ? 8.688 5.578 7.168 1 87.06 118 LEU B CA 1
ATOM 2700 C C . LEU B 1 118 ? 9.805 4.652 6.707 1 87.06 118 LEU B C 1
ATOM 2702 O O . LEU B 1 118 ? 10.938 5.098 6.488 1 87.06 118 LEU B O 1
ATOM 2706 N N . SER B 1 119 ? 9.484 3.402 6.633 1 85.5 119 SER B N 1
ATOM 2707 C CA . SER B 1 119 ? 10.367 2.41 6.02 1 85.5 119 SER B CA 1
ATOM 2708 C C . SER B 1 119 ? 9.773 1.873 4.723 1 85.5 119 SER B C 1
ATOM 2710 O O . SER B 1 119 ? 9.008 0.905 4.738 1 85.5 119 SER B O 1
ATOM 2712 N N . PRO B 1 120 ? 10.109 2.453 3.602 1 81 120 PRO B N 1
ATOM 2713 C CA . PRO B 1 120 ? 9.453 2.102 2.336 1 81 120 PRO B CA 1
ATOM 2714 C C . PRO B 1 120 ? 9.609 0.624 1.985 1 81 120 PRO B C 1
ATOM 2716 O O . PRO B 1 120 ? 8.641 -0.022 1.58 1 81 120 PRO B O 1
ATOM 2719 N N . GLU B 1 121 ? 10.805 0.082 2.236 1 80.5 121 GLU B N 1
ATOM 2720 C CA . GLU B 1 121 ? 11.086 -1.301 1.866 1 80.5 121 GLU B CA 1
ATOM 2721 C C . GLU B 1 121 ? 10.25 -2.275 2.686 1 80.5 121 GLU B C 1
ATOM 2723 O O . GLU B 1 121 ? 9.742 -3.266 2.152 1 80.5 121 GLU B O 1
ATOM 2728 N N . GLU B 1 122 ? 10.047 -1.972 3.9 1 77.56 122 GLU B N 1
ATOM 2729 C CA . GLU B 1 122 ? 9.25 -2.832 4.766 1 77.56 122 GLU B CA 1
ATOM 2730 C C . GLU B 1 122 ? 7.773 -2.785 4.375 1 77.56 122 GLU B C 1
ATOM 2732 O O . GLU B 1 122 ? 7.105 -3.82 4.332 1 77.56 122 GLU B O 1
ATOM 2737 N N . THR B 1 123 ? 7.27 -1.639 4.098 1 73.31 123 THR B N 1
ATOM 2738 C CA . THR B 1 123 ? 5.863 -1.437 3.764 1 73.31 123 THR B CA 1
ATOM 2739 C C . THR B 1 123 ? 5.504 -2.166 2.471 1 73.31 123 THR B C 1
ATOM 2741 O O . THR B 1 123 ? 4.492 -2.863 2.406 1 73.31 123 THR B O 1
ATOM 2744 N N . VAL B 1 124 ? 6.332 -2.084 1.544 1 77.31 124 VAL B N 1
ATOM 2745 C CA . VAL B 1 124 ? 6.066 -2.67 0.235 1 77.31 124 VAL B CA 1
ATOM 2746 C C . VAL B 1 124 ? 6.285 -4.18 0.291 1 77.31 124 VAL B C 1
ATOM 2748 O O . VAL B 1 124 ? 5.578 -4.941 -0.375 1 77.31 124 VAL B O 1
ATOM 2751 N N . GLY B 1 125 ? 7.227 -4.645 1.061 1 77.75 125 GLY B N 1
ATOM 2752 C CA . GLY B 1 125 ? 7.496 -6.07 1.177 1 77.75 125 GLY B CA 1
ATOM 2753 C C . GLY B 1 125 ? 6.285 -6.871 1.617 1 77.75 125 GLY B C 1
ATOM 2754 O O . GLY B 1 125 ? 6.004 -7.934 1.06 1 77.75 125 GLY B O 1
ATOM 2755 N N . ARG B 1 126 ? 5.523 -6.348 2.521 1 75.12 126 ARG B N 1
ATOM 2756 C CA . ARG B 1 126 ? 4.312 -7.012 2.988 1 75.12 126 ARG B CA 1
ATOM 2757 C C . ARG B 1 126 ? 3.275 -7.105 1.876 1 75.12 126 ARG B C 1
ATOM 2759 O O . ARG B 1 126 ? 2.662 -8.156 1.678 1 75.12 126 ARG B O 1
ATOM 2766 N N . THR B 1 127 ? 3.135 -6.008 1.17 1 73.75 127 THR B N 1
ATOM 2767 C CA . THR B 1 127 ? 2.158 -5.953 0.089 1 73.75 127 THR B CA 1
ATOM 2768 C C . THR B 1 127 ? 2.527 -6.93 -1.024 1 73.75 127 THR B C 1
ATOM 2770 O O . THR B 1 127 ? 1.668 -7.648 -1.537 1 73.75 127 THR B O 1
ATOM 2773 N N . VAL B 1 128 ? 3.766 -7.02 -1.295 1 79.56 128 VAL B N 1
ATOM 2774 C CA . VAL B 1 128 ? 4.246 -7.91 -2.346 1 79.56 128 VAL B CA 1
ATOM 2775 C C . VAL B 1 128 ? 4.031 -9.367 -1.928 1 79.56 128 VAL B C 1
ATOM 2777 O O . VAL B 1 128 ? 3.582 -10.188 -2.727 1 79.56 128 VAL B O 1
ATOM 2780 N N . ALA B 1 129 ? 4.336 -9.664 -0.691 1 83.5 129 ALA B N 1
ATOM 2781 C CA . ALA B 1 129 ? 4.129 -11.023 -0.187 1 83.5 129 ALA B CA 1
ATOM 2782 C C . ALA B 1 129 ? 2.674 -11.453 -0.345 1 83.5 129 ALA B C 1
ATOM 2784 O O . ALA B 1 129 ? 2.393 -12.57 -0.772 1 83.5 129 ALA B O 1
ATOM 2785 N N . GLU B 1 130 ? 1.774 -10.531 -0.061 1 76.75 130 GLU B N 1
ATOM 2786 C CA . GLU B 1 130 ? 0.353 -10.844 -0.175 1 76.75 130 GLU B CA 1
ATOM 2787 C C . GLU B 1 130 ? -0.04 -11.109 -1.624 1 76.75 130 GLU B C 1
ATOM 2789 O O . GLU B 1 130 ? -0.849 -12 -1.896 1 76.75 130 GLU B O 1
ATOM 2794 N N . THR B 1 131 ? 0.535 -10.383 -2.506 1 77.75 131 THR B N 1
ATOM 2795 C CA . THR B 1 131 ? 0.246 -10.562 -3.924 1 77.75 131 THR B CA 1
ATOM 2796 C C . THR B 1 131 ? 0.766 -11.906 -4.418 1 77.75 131 THR B C 1
ATOM 2798 O O . THR B 1 131 ? 0.147 -12.547 -5.273 1 77.75 131 THR B O 1
ATOM 2801 N N . LEU B 1 132 ? 1.878 -12.289 -3.85 1 84.31 132 LEU B N 1
ATOM 2802 C CA . LEU B 1 132 ? 2.453 -13.578 -4.219 1 84.31 132 LEU B CA 1
ATOM 2803 C C . LEU B 1 132 ? 1.581 -14.727 -3.717 1 84.31 132 LEU B C 1
ATOM 2805 O O . LEU B 1 132 ? 1.424 -15.742 -4.402 1 84.31 132 LEU B O 1
ATOM 2809 N N . LEU B 1 133 ? 1.011 -14.539 -2.572 1 84.38 133 LEU B N 1
A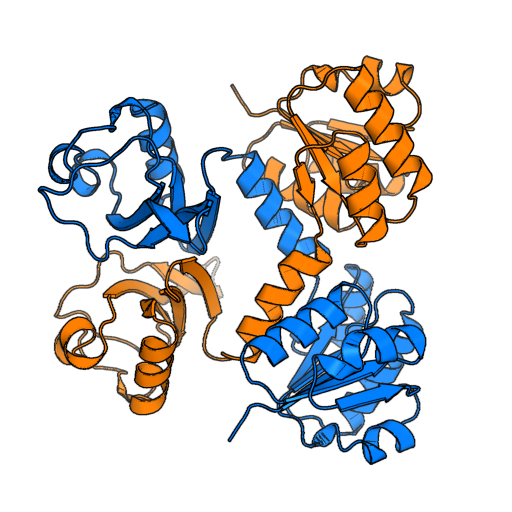TOM 2810 C CA . LEU B 1 133 ? 0.189 -15.57 -1.959 1 84.38 133 LEU B CA 1
ATOM 2811 C C . LEU B 1 133 ? -1.163 -15.68 -2.656 1 84.38 133 LEU B C 1
ATOM 2813 O O . LEU B 1 133 ? -1.786 -16.75 -2.652 1 84.38 133 LEU B O 1
ATOM 2817 N N . HIS B 1 134 ? -1.569 -14.484 -3.207 1 82.75 134 HIS B N 1
ATOM 2818 C CA . HIS B 1 134 ? -2.893 -14.414 -3.818 1 82.75 134 HIS B CA 1
ATOM 2819 C C . HIS B 1 134 ? -2.816 -13.844 -5.23 1 82.75 134 HIS B C 1
ATOM 2821 O O . HIS B 1 134 ? -3.189 -12.688 -5.457 1 82.75 134 HIS B O 1
ATOM 2827 N N . PRO B 1 135 ? -2.369 -14.617 -6.152 1 79.75 135 PRO B N 1
ATOM 2828 C CA . PRO B 1 135 ? -2.143 -14.125 -7.512 1 79.75 135 PRO B CA 1
ATOM 2829 C C . PRO B 1 135 ? -3.402 -13.539 -8.141 1 79.75 135 PRO B C 1
ATOM 2831 O O . PRO B 1 135 ? -3.314 -12.734 -9.078 1 79.75 135 PRO B O 1
ATOM 2834 N N . ASN B 1 136 ? -4.52 -13.953 -7.602 1 83.69 136 ASN B N 1
ATOM 2835 C CA . ASN B 1 136 ? -5.766 -13.461 -8.18 1 83.69 136 ASN B CA 1
ATOM 2836 C C . ASN B 1 136 ? -6.262 -12.211 -7.469 1 83.69 136 ASN B C 1
ATOM 2838 O O . ASN B 1 136 ? -7.273 -11.625 -7.863 1 83.69 136 ASN B O 1
ATOM 2842 N N . TRP B 1 137 ? -5.539 -11.797 -6.414 1 85.31 137 TRP B N 1
ATOM 2843 C CA . TRP B 1 137 ? -5.836 -10.531 -5.746 1 85.31 137 TRP B CA 1
ATOM 2844 C C . TRP B 1 137 ? -5.117 -9.375 -6.434 1 85.31 137 TRP B C 1
ATOM 2846 O O . TRP B 1 137 ? -3.887 -9.328 -6.465 1 85.31 137 TRP B O 1
ATOM 2856 N N . GLN B 1 138 ? -5.785 -8.5 -7.039 1 82.94 138 GLN B N 1
ATOM 2857 C CA . GLN B 1 138 ? -5.156 -7.348 -7.684 1 82.94 138 GLN B CA 1
ATOM 2858 C C . GLN B 1 138 ? -4.625 -6.359 -6.652 1 82.94 138 GLN B C 1
ATOM 2860 O O . GLN B 1 138 ? -3.59 -5.727 -6.867 1 82.94 138 GLN B O 1
ATOM 2865 N N . SER B 1 139 ? -5.32 -6.133 -5.551 1 81.31 139 SER B N 1
ATOM 2866 C CA . SER B 1 139 ? -4.961 -5.297 -4.414 1 81.31 139 SER B CA 1
ATOM 2867 C C . SER B 1 139 ? -5.781 -5.652 -3.18 1 81.31 139 SER B C 1
ATOM 2869 O O . SER B 1 139 ? -6.727 -6.441 -3.262 1 81.31 139 SER B O 1
ATOM 2871 N N . TYR B 1 140 ? -5.293 -5.141 -2.064 1 85.06 140 TYR B N 1
ATOM 2872 C CA . TYR B 1 140 ? -6.059 -5.449 -0.859 1 85.06 140 TYR B CA 1
ATOM 2873 C C . TYR B 1 140 ? -5.777 -4.426 0.237 1 85.06 140 TYR B C 1
ATOM 2875 O O . TYR B 1 140 ? -4.793 -3.689 0.172 1 85.06 140 TYR B O 1
ATOM 2883 N N . LEU B 1 141 ? -6.625 -4.355 1.15 1 85.75 141 LEU B N 1
ATOM 2884 C CA . LEU B 1 141 ? -6.512 -3.592 2.389 1 85.75 141 LEU B CA 1
ATOM 2885 C C . LEU B 1 141 ? -6.742 -4.488 3.602 1 85.75 141 LEU B C 1
ATOM 2887 O O . LEU B 1 141 ? -7.785 -5.133 3.713 1 85.75 141 LEU B O 1
ATOM 2891 N N . SER B 1 142 ? -5.688 -4.578 4.469 1 84.5 142 SER B N 1
ATOM 2892 C CA . SER B 1 142 ? -5.781 -5.414 5.664 1 84.5 142 SER B CA 1
ATOM 2893 C C . SER B 1 142 ? -6.555 -4.707 6.77 1 84.5 142 SER B C 1
ATOM 2895 O O . SER B 1 142 ? -6.359 -3.512 7.008 1 84.5 142 SER B O 1
ATOM 2897 N N . LEU B 1 143 ? -7.422 -5.43 7.387 1 89.69 143 LEU B N 1
ATOM 2898 C CA . LEU B 1 143 ? -8.227 -4.945 8.5 1 89.69 143 LEU B CA 1
ATOM 2899 C C . LEU B 1 143 ? -8.078 -5.852 9.719 1 89.69 143 LEU B C 1
ATOM 2901 O O . LEU B 1 143 ? -7.535 -6.953 9.609 1 89.69 143 LEU B O 1
ATOM 2905 N N . PRO B 1 144 ? -8.438 -5.422 10.852 1 89.69 144 PRO B N 1
ATOM 2906 C CA . PRO B 1 144 ? -8.352 -6.262 12.047 1 89.69 144 PRO B CA 1
ATOM 2907 C C . PRO B 1 144 ? -9.195 -7.531 11.938 1 89.69 144 PRO B C 1
ATOM 2909 O O . PRO B 1 144 ? -10.047 -7.633 11.047 1 89.69 144 PRO B O 1
ATOM 2912 N N . ASP B 1 145 ? -8.992 -8.523 12.805 1 91.88 145 ASP B N 1
ATOM 2913 C CA . ASP B 1 145 ? -9.766 -9.75 12.938 1 91.88 145 ASP B CA 1
ATOM 2914 C C . ASP B 1 145 ? -9.648 -10.609 11.68 1 91.88 145 ASP B C 1
ATOM 2916 O O . ASP B 1 145 ? -10.617 -11.273 11.289 1 91.88 145 ASP B O 1
ATOM 2920 N N . ASP B 1 146 ? -8.547 -10.438 10.953 1 89.06 146 ASP B N 1
ATOM 2921 C CA . ASP B 1 146 ? -8.234 -11.227 9.766 1 89.06 146 ASP B CA 1
ATOM 2922 C C . ASP B 1 146 ? -9.133 -10.828 8.594 1 89.06 146 ASP B C 1
ATOM 2924 O O . ASP B 1 146 ? -9.266 -11.578 7.629 1 89.06 146 ASP B O 1
ATOM 2928 N N . TYR B 1 147 ? -9.797 -9.68 8.734 1 92.62 147 TYR B N 1
ATOM 2929 C CA . TYR B 1 147 ? -10.602 -9.18 7.629 1 92.62 147 TYR B CA 1
ATOM 2930 C C . TYR B 1 147 ? -9.719 -8.523 6.57 1 92.62 147 TYR B C 1
ATOM 2932 O O . TYR B 1 147 ? -8.633 -8.031 6.879 1 92.62 147 TYR B O 1
ATOM 2940 N N . GLU B 1 148 ? -10.195 -8.539 5.363 1 91.06 148 GLU B N 1
ATOM 2941 C CA . GLU B 1 148 ? -9.562 -7.891 4.219 1 91.06 148 GLU B CA 1
ATOM 2942 C C . GLU B 1 148 ? -10.602 -7.281 3.281 1 91.06 148 GLU B C 1
ATOM 2944 O O . GLU B 1 148 ? -11.727 -7.766 3.199 1 91.06 148 GLU B O 1
ATOM 2949 N N . ILE B 1 149 ? -10.273 -6.23 2.717 1 94.12 149 ILE B N 1
ATOM 2950 C CA . ILE B 1 149 ? -10.898 -5.805 1.472 1 94.12 149 ILE B CA 1
ATOM 2951 C C . ILE B 1 149 ? -10.023 -6.195 0.287 1 94.12 149 ILE B C 1
ATOM 2953 O O . ILE B 1 149 ? -8.836 -5.855 0.245 1 94.12 149 ILE B O 1
ATOM 2957 N N . VAL B 1 150 ? -10.562 -6.914 -0.647 1 94.12 150 VAL B N 1
ATOM 2958 C CA . VAL B 1 150 ? -9.711 -7.457 -1.7 1 94.12 150 VAL B CA 1
ATOM 2959 C C . VAL B 1 150 ? -10.344 -7.188 -3.064 1 94.12 150 VAL B C 1
ATOM 2961 O O . VAL B 1 150 ? -11.57 -7.219 -3.207 1 94.12 150 VAL B O 1
ATOM 2964 N N . GLU B 1 151 ? -9.523 -6.844 -4.012 1 94.94 151 GLU B N 1
ATOM 2965 C CA . GLU B 1 151 ? -9.883 -6.906 -5.426 1 94.94 151 GLU B CA 1
ATOM 2966 C C . GLU B 1 151 ? -9.602 -8.289 -6.008 1 94.94 151 GLU B C 1
ATOM 2968 O O . GLU B 1 151 ? -8.445 -8.648 -6.23 1 94.94 151 GLU B O 1
ATOM 2973 N N . LEU B 1 152 ? -10.656 -8.977 -6.328 1 95 152 LEU B N 1
ATOM 2974 C CA . LEU B 1 152 ? -10.516 -10.359 -6.781 1 95 152 LEU B CA 1
ATOM 2975 C C . LEU B 1 152 ? -11 -10.508 -8.219 1 95 152 LEU B C 1
ATOM 2977 O O . LEU B 1 152 ? -12.125 -10.133 -8.547 1 95 152 LEU B O 1
ATOM 2981 N N . LYS B 1 153 ? -10.102 -11.023 -8.992 1 94.75 153 LYS B N 1
ATOM 2982 C CA . LYS B 1 153 ? -10.57 -11.398 -10.328 1 94.75 153 LYS B CA 1
ATOM 2983 C C . LYS B 1 153 ? -11.703 -12.414 -10.25 1 94.75 153 LYS B C 1
ATOM 2985 O O . LYS B 1 153 ? -11.633 -13.367 -9.477 1 94.75 153 LYS B O 1
ATOM 2990 N N . ALA B 1 154 ? -12.719 -12.133 -11.031 1 96.12 154 ALA B N 1
ATOM 2991 C CA . ALA B 1 154 ? -13.867 -13.039 -11.008 1 96.12 154 ALA B CA 1
ATOM 2992 C C . ALA B 1 154 ? -13.445 -14.469 -11.312 1 96.12 154 ALA B C 1
ATOM 2994 O O . ALA B 1 154 ? -12.875 -14.742 -12.375 1 96.12 154 ALA B O 1
ATOM 2995 N N . PRO B 1 155 ? -13.758 -15.359 -10.352 1 95.25 155 PRO B N 1
ATOM 2996 C CA . PRO B 1 155 ? -13.469 -16.766 -10.656 1 95.25 155 PRO B CA 1
ATOM 2997 C C . PRO B 1 155 ? -14.312 -17.297 -11.805 1 95.25 155 PRO B C 1
ATOM 2999 O O . PRO B 1 155 ? -15.438 -16.844 -12.023 1 95.25 155 PRO B O 1
ATOM 3002 N N . GLY B 1 156 ? -13.758 -18.25 -12.445 1 95.12 156 GLY B N 1
ATOM 3003 C CA . GLY B 1 156 ? -14.359 -18.766 -13.664 1 95.12 156 GLY B CA 1
ATOM 3004 C C . GLY B 1 156 ? -15.789 -19.234 -13.469 1 95.12 156 GLY B C 1
ATOM 3005 O O . GLY B 1 156 ? -16.656 -18.969 -14.305 1 95.12 156 GLY B O 1
ATOM 3006 N N . ARG B 1 157 ? -16.141 -19.828 -12.406 1 95.88 157 ARG B N 1
ATOM 3007 C CA . ARG B 1 157 ? -17.422 -20.484 -12.211 1 95.88 157 ARG B CA 1
ATOM 3008 C C . ARG B 1 157 ? -18.516 -19.469 -11.922 1 95.88 157 ARG B C 1
ATOM 3010 O O . ARG B 1 157 ? -19.703 -19.797 -11.969 1 95.88 157 ARG B O 1
ATOM 3017 N N . ILE B 1 158 ? -18.156 -18.281 -11.625 1 96.25 158 ILE B N 1
ATOM 3018 C CA . ILE B 1 158 ? -19.203 -17.328 -11.281 1 96.25 158 ILE B CA 1
ATOM 3019 C C . ILE B 1 158 ? -19.484 -16.406 -12.469 1 96.25 158 ILE B C 1
ATOM 3021 O O . ILE B 1 158 ? -20.359 -15.555 -12.414 1 96.25 158 ILE B O 1
ATOM 3025 N N . VAL B 1 159 ? -18.719 -16.594 -13.5 1 96.69 159 VAL B N 1
ATOM 3026 C CA . VAL B 1 159 ? -18.922 -15.781 -14.711 1 96.69 159 VAL B CA 1
ATOM 3027 C C . VAL B 1 159 ? -20.312 -16.031 -15.281 1 96.69 159 VAL B C 1
ATOM 3029 O O . VAL B 1 159 ? -20.75 -17.172 -15.367 1 96.69 159 VAL B O 1
ATOM 3032 N N . ASN B 1 160 ? -20.984 -14.977 -15.617 1 97.19 160 ASN B N 1
ATOM 3033 C CA . ASN B 1 160 ? -22.328 -14.977 -16.188 1 97.19 160 ASN B CA 1
ATOM 3034 C C . ASN B 1 160 ? -23.375 -15.359 -15.148 1 97.19 160 ASN B C 1
ATOM 3036 O O . ASN B 1 160 ? -24.484 -15.742 -15.5 1 97.19 160 ASN B O 1
ATOM 3040 N N . GLU B 1 161 ? -23.047 -15.352 -13.922 1 97.06 161 GLU B N 1
ATOM 3041 C CA . GLU B 1 161 ? -24 -15.508 -12.828 1 97.06 161 GLU B CA 1
ATOM 3042 C C . GLU B 1 161 ? -24.406 -14.148 -12.266 1 97.06 161 GLU B C 1
ATOM 3044 O O . GLU B 1 161 ? -23.641 -13.188 -12.328 1 97.06 161 GLU B O 1
ATOM 3049 N N . SER B 1 162 ? -25.562 -14.133 -11.789 1 97.31 162 SER B N 1
ATOM 3050 C CA . SER B 1 162 ? -25.984 -12.93 -11.094 1 97.31 162 SER B CA 1
ATOM 3051 C C . SER B 1 162 ? -25.469 -12.906 -9.656 1 97.31 162 SER B C 1
ATOM 3053 O O . SER B 1 162 ? -25.25 -13.961 -9.055 1 97.31 162 SER B O 1
ATOM 3055 N N . VAL B 1 163 ? -25.281 -11.734 -9.102 1 97.06 163 VAL B N 1
ATOM 3056 C CA . VAL B 1 163 ? -24.766 -11.531 -7.746 1 97.06 163 VAL B CA 1
ATOM 3057 C C . VAL B 1 163 ? -25.641 -12.281 -6.746 1 97.06 163 VAL B C 1
ATOM 3059 O O . VAL B 1 163 ? -25.141 -12.93 -5.828 1 97.06 163 VAL B O 1
ATOM 3062 N N . GLY B 1 164 ? -26.922 -12.18 -6.945 1 96 164 GLY B N 1
ATOM 3063 C CA . GLY B 1 164 ? -27.859 -12.812 -6.035 1 96 164 GLY B CA 1
ATOM 3064 C C . GLY B 1 164 ? -27.688 -14.32 -5.957 1 96 164 GLY B C 1
ATOM 3065 O O . GLY B 1 164 ? -27.984 -14.93 -4.926 1 96 164 GLY B O 1
ATOM 3066 N N . ASN B 1 165 ? -27.172 -14.961 -6.957 1 95.75 165 ASN B N 1
ATOM 3067 C CA . ASN B 1 165 ? -27.031 -16.406 -7.059 1 95.75 165 ASN B CA 1
ATOM 3068 C C . ASN B 1 165 ? -25.719 -16.891 -6.438 1 95.75 165 ASN B C 1
ATOM 3070 O O . ASN B 1 165 ? -25.531 -18.094 -6.25 1 95.75 165 ASN B O 1
ATOM 3074 N N . LEU B 1 166 ? -24.891 -16.047 -6.09 1 95.69 166 LEU B N 1
ATOM 3075 C CA . LEU B 1 166 ? -23.547 -16.438 -5.66 1 95.69 166 LEU B CA 1
ATOM 3076 C C . LEU B 1 166 ? -23.547 -16.859 -4.195 1 95.69 166 LEU B C 1
ATOM 3078 O O . LEU B 1 166 ? -22.656 -17.578 -3.756 1 95.69 166 LEU B O 1
ATOM 3082 N N . GLY B 1 167 ? -24.578 -16.297 -3.428 1 95.25 167 GLY B N 1
ATOM 3083 C CA . GLY B 1 167 ? -24.641 -16.609 -2.006 1 95.25 167 GLY B CA 1
ATOM 3084 C C . GLY B 1 167 ? -23.438 -16.094 -1.242 1 95.25 167 GLY B C 1
ATOM 3085 O O . GLY B 1 167 ? -22.938 -16.75 -0.333 1 95.25 167 GLY B O 1
ATOM 3086 N N . LEU B 1 168 ? -22.891 -14.953 -1.591 1 96.25 168 LEU B N 1
ATOM 3087 C CA . LEU B 1 168 ? -21.672 -14.422 -1.007 1 96.25 168 LEU B CA 1
ATOM 3088 C C . LEU B 1 168 ? -21.797 -14.297 0.508 1 96.25 168 LEU B C 1
ATOM 3090 O O . LEU B 1 168 ? -20.906 -14.711 1.247 1 96.25 168 LEU B O 1
ATOM 3094 N N . ARG B 1 169 ? -22.922 -13.742 0.93 1 93.69 169 ARG B N 1
ATOM 3095 C CA . ARG B 1 169 ? -23.094 -13.523 2.361 1 93.69 169 ARG B CA 1
ATOM 3096 C C . ARG B 1 169 ? -23.484 -14.82 3.064 1 93.69 169 ARG B C 1
ATOM 3098 O O . ARG B 1 169 ? -22.844 -15.227 4.039 1 93.69 169 ARG B O 1
ATOM 3105 N N . GLU B 1 170 ? -24.375 -15.602 2.615 1 95.19 170 GLU B N 1
ATOM 3106 C CA . GLU B 1 170 ? -24.953 -16.766 3.262 1 95.19 170 GLU B CA 1
ATOM 3107 C C . GLU B 1 170 ? -23.984 -17.953 3.252 1 95.19 170 GLU B C 1
ATOM 3109 O O . GLU B 1 170 ? -23.859 -18.672 4.242 1 95.19 170 GLU B O 1
ATOM 3114 N N . LYS B 1 171 ? -23.312 -18.109 2.162 1 96 171 LYS B N 1
ATOM 3115 C CA . LYS B 1 171 ? -22.484 -19.312 1.994 1 96 171 LYS B CA 1
ATOM 3116 C C . LYS B 1 171 ? -21.031 -19.016 2.34 1 96 171 LYS B C 1
ATOM 3118 O O . LYS B 1 171 ? -20.312 -19.906 2.809 1 96 171 LYS B O 1
ATOM 3123 N N . PHE B 1 172 ? -20.609 -17.781 2.113 1 97 172 PHE B N 1
ATOM 3124 C CA . PHE B 1 172 ? -19.172 -17.562 2.197 1 97 172 PHE B CA 1
ATOM 3125 C C . PHE B 1 172 ? -18.844 -16.469 3.201 1 97 172 PHE B C 1
ATOM 3127 O O . PHE B 1 172 ? -17.688 -16.156 3.439 1 97 172 PHE B O 1
ATOM 3134 N N . ASN B 1 173 ? -19.875 -15.844 3.791 1 95.94 173 ASN B N 1
ATOM 3135 C CA . ASN B 1 173 ? -19.672 -14.758 4.75 1 95.94 173 ASN B CA 1
ATOM 3136 C C . ASN B 1 173 ? -18.891 -13.602 4.133 1 95.94 173 ASN B C 1
ATOM 3138 O O . ASN B 1 173 ? -17.938 -13.094 4.742 1 95.94 173 ASN B O 1
ATOM 3142 N N . LEU B 1 174 ? -19.172 -13.305 2.902 1 97.12 174 LEU B N 1
ATOM 3143 C CA . LEU B 1 174 ? -18.5 -12.227 2.182 1 97.12 174 LEU B CA 1
ATOM 3144 C C . LEU B 1 174 ? -19.484 -11.117 1.821 1 97.12 174 LEU B C 1
ATOM 3146 O O . LEU B 1 174 ? -20.656 -11.398 1.507 1 97.12 174 LEU B O 1
ATOM 3150 N N . ASN B 1 175 ? -19.047 -9.914 1.865 1 95.75 175 ASN B N 1
ATOM 3151 C CA . ASN B 1 175 ? -19.812 -8.75 1.432 1 95.75 175 ASN B CA 1
ATOM 3152 C C . ASN B 1 175 ? -19.266 -8.172 0.134 1 95.75 175 ASN B C 1
ATOM 3154 O O . ASN B 1 175 ? -18.078 -7.828 0.055 1 95.75 175 ASN B O 1
ATOM 3158 N N . LEU B 1 176 ? -20.094 -8.109 -0.839 1 96.75 176 LEU B N 1
ATOM 3159 C CA . LEU B 1 176 ? -19.703 -7.496 -2.104 1 96.75 176 LEU B CA 1
ATOM 3160 C C . LEU B 1 176 ? -19.781 -5.977 -2.016 1 96.75 176 LEU B C 1
ATOM 3162 O O . LEU B 1 176 ? -20.859 -5.422 -1.786 1 96.75 176 LEU B O 1
ATOM 3166 N N . ILE B 1 177 ? -18.672 -5.332 -2.211 1 96.19 177 ILE B N 1
ATOM 3167 C CA . ILE B 1 177 ? -18.609 -3.879 -2.107 1 96.19 177 ILE B CA 1
ATOM 3168 C C . ILE B 1 177 ? -18.969 -3.254 -3.453 1 96.19 177 ILE B C 1
ATOM 3170 O O . ILE B 1 177 ? -19.859 -2.402 -3.533 1 96.19 177 ILE B O 1
ATOM 3174 N N . THR B 1 178 ? -18.312 -3.631 -4.477 1 96.75 178 THR B N 1
ATOM 3175 C CA . THR B 1 178 ? -18.562 -3.148 -5.828 1 96.75 178 THR B CA 1
ATOM 3176 C C . THR B 1 178 ? -17.859 -4.031 -6.855 1 96.75 178 THR B C 1
ATOM 3178 O O . THR B 1 178 ? -17.297 -5.074 -6.504 1 96.75 178 THR B O 1
ATOM 3181 N N . ILE B 1 179 ? -17.969 -3.627 -8.117 1 97.19 179 ILE B N 1
ATOM 3182 C CA . ILE B 1 179 ? -17.344 -4.34 -9.234 1 97.19 179 ILE B CA 1
ATOM 3183 C C . ILE B 1 179 ? -16.609 -3.348 -10.133 1 97.19 179 ILE B C 1
ATOM 3185 O O . ILE B 1 179 ? -17.125 -2.266 -10.422 1 97.19 179 ILE B O 1
ATOM 3189 N N . LYS B 1 180 ? -15.438 -3.691 -10.438 1 96.5 180 LYS B N 1
ATOM 3190 C CA . LYS B 1 180 ? -14.672 -3.018 -11.477 1 96.5 180 LYS B CA 1
ATOM 3191 C C . LYS B 1 180 ? -14.797 -3.746 -12.812 1 96.5 180 LYS B C 1
ATOM 3193 O O . LYS B 1 180 ? -14.555 -4.953 -12.891 1 96.5 180 LYS B O 1
ATOM 3198 N N . ARG B 1 181 ? -15.141 -2.988 -13.844 1 95.69 181 ARG B N 1
ATOM 3199 C CA . ARG B 1 181 ? -15.391 -3.596 -15.141 1 95.69 181 ARG B CA 1
ATOM 3200 C C . ARG B 1 181 ? -14.648 -2.844 -16.25 1 95.69 181 ARG B C 1
ATOM 3202 O O . ARG B 1 181 ? -14.586 -1.613 -16.234 1 95.69 181 ARG B O 1
ATOM 3209 N N . VAL B 1 182 ? -14.109 -3.611 -17.109 1 93.5 182 VAL B N 1
ATOM 3210 C CA . VAL B 1 182 ? -13.391 -3.035 -18.25 1 93.5 182 VAL B CA 1
ATOM 3211 C C . VAL B 1 182 ? -14.359 -2.756 -19.391 1 93.5 182 VAL B C 1
ATOM 3213 O O . VAL B 1 182 ? -15.18 -3.609 -19.75 1 93.5 182 VAL B O 1
ATOM 3216 N N . TYR B 1 183 ? -14.273 -1.57 -19.906 1 91.69 183 TYR B N 1
ATOM 3217 C CA . TYR B 1 183 ? -15.039 -1.172 -21.078 1 91.69 183 TYR B CA 1
ATOM 3218 C C . TYR B 1 183 ? -14.117 -0.79 -22.234 1 91.69 183 TYR B C 1
ATOM 3220 O O . TYR B 1 183 ? -13.016 -0.283 -22.016 1 91.69 183 TYR B O 1
ATOM 3228 N N . GLU B 1 184 ? -14.477 -1.121 -23.375 1 90.31 184 GLU B N 1
ATOM 3229 C CA . GLU B 1 184 ? -13.758 -0.648 -24.547 1 90.31 184 GLU B CA 1
ATOM 3230 C C . GLU B 1 184 ? -14.297 0.695 -25.031 1 90.31 184 GLU B C 1
ATOM 3232 O O . GLU B 1 184 ? -15.5 0.829 -25.281 1 90.31 184 GLU B O 1
ATOM 3237 N N . GLU B 1 185 ? -13.484 1.601 -24.922 1 90.31 185 GLU B N 1
ATOM 3238 C CA . GLU B 1 185 ? -13.875 2.936 -25.375 1 90.31 185 GLU B CA 1
ATOM 3239 C C . GLU B 1 185 ? -13.008 3.404 -26.531 1 90.31 185 GLU B C 1
ATOM 3241 O O . GLU B 1 185 ? -11.875 2.955 -26.688 1 90.31 185 GLU B O 1
ATOM 3246 N N . GLU B 1 186 ? -13.523 4.086 -27.484 1 88.31 186 GLU B N 1
ATOM 3247 C CA . GLU B 1 186 ? -12.773 4.691 -28.578 1 88.31 186 GLU B CA 1
ATOM 3248 C C . GLU B 1 186 ? -12.289 6.094 -28.203 1 88.31 186 GLU B C 1
ATOM 3250 O O . GLU B 1 186 ? -13.094 6.961 -27.875 1 88.31 186 GLU B O 1
ATOM 3255 N N . ARG B 1 187 ? -11.031 6.18 -28.094 1 83.69 187 ARG B N 1
ATOM 3256 C CA . ARG B 1 187 ? -10.414 7.469 -27.812 1 83.69 187 ARG B CA 1
ATOM 3257 C C . ARG B 1 187 ? -9.438 7.859 -28.922 1 83.69 187 ARG B C 1
ATOM 3259 O O . ARG B 1 187 ? -8.477 7.141 -29.203 1 83.69 187 ARG B O 1
ATOM 3266 N N . ASN B 1 188 ? -9.695 8.977 -29.625 1 89.12 188 ASN B N 1
ATOM 3267 C CA . ASN B 1 188 ? -8.891 9.484 -30.734 1 89.12 188 ASN B CA 1
ATOM 3268 C C . ASN B 1 188 ? -8.711 8.43 -31.812 1 89.12 188 ASN B C 1
ATOM 3270 O O . ASN B 1 188 ? -7.598 8.234 -32.312 1 89.12 188 ASN B O 1
ATOM 3274 N N . GLY B 1 189 ? -9.742 7.691 -32.062 1 86.94 189 GLY B N 1
ATOM 3275 C CA . GLY B 1 189 ? -9.727 6.719 -33.125 1 86.94 189 GLY B CA 1
ATOM 3276 C C . GLY B 1 189 ? -9.102 5.395 -32.719 1 86.94 189 GLY B C 1
ATOM 3277 O O . GLY B 1 189 ? -8.961 4.492 -33.562 1 86.94 189 GLY B O 1
ATOM 3278 N N . GLU B 1 190 ? -8.617 5.266 -31.516 1 90.62 190 GLU B N 1
ATOM 3279 C CA . GLU B 1 190 ? -8 4.031 -31.031 1 90.62 190 GLU B CA 1
ATOM 3280 C C . GLU B 1 190 ? -8.852 3.379 -29.953 1 90.62 190 GLU B C 1
ATOM 3282 O O . GLU B 1 190 ? -9.461 4.07 -29.125 1 90.62 190 GLU B O 1
ATOM 3287 N N . LYS B 1 191 ? -8.977 2.131 -30.109 1 89.94 191 LYS B N 1
ATOM 3288 C CA . LYS B 1 191 ? -9.688 1.381 -29.078 1 89.94 191 LYS B CA 1
ATOM 3289 C C . LYS B 1 191 ? -8.852 1.252 -27.812 1 89.94 191 LYS B C 1
ATOM 3291 O O . LYS B 1 191 ? -7.699 0.808 -27.859 1 89.94 191 LYS B O 1
ATOM 3296 N N . VAL B 1 192 ? -9.383 1.87 -26.75 1 91.62 192 VAL B N 1
ATOM 3297 C CA . VAL B 1 192 ? -8.656 1.771 -25.5 1 91.62 192 VAL B CA 1
ATOM 3298 C C . VAL B 1 192 ? -9.516 1.059 -24.453 1 91.62 192 VAL B C 1
ATOM 3300 O O . VAL B 1 192 ? -10.742 1.186 -24.469 1 91.62 192 VAL B O 1
ATOM 3303 N N . LYS B 1 193 ? -8.914 0.208 -23.672 1 90.88 193 LYS B N 1
ATOM 3304 C CA . LYS B 1 193 ? -9.586 -0.432 -22.547 1 90.88 193 LYS B CA 1
ATOM 3305 C C . LYS B 1 193 ? -9.516 0.439 -21.281 1 90.88 193 LYS B C 1
ATOM 3307 O O . LYS B 1 193 ? -8.438 0.875 -20.891 1 90.88 193 LYS B O 1
ATOM 3312 N N . VAL B 1 194 ? -10.75 0.789 -20.766 1 91.44 194 VAL B N 1
ATOM 3313 C CA . VAL B 1 194 ? -10.812 1.614 -19.562 1 91.44 194 VAL B CA 1
ATOM 3314 C C . VAL B 1 194 ? -11.586 0.875 -18.469 1 91.44 194 VAL B C 1
ATOM 3316 O O . VAL B 1 194 ? -12.586 0.212 -18.75 1 91.44 194 VAL B O 1
ATOM 3319 N N . GLU B 1 195 ? -11.133 1.025 -17.266 1 92.69 195 GLU B N 1
ATOM 3320 C CA . GLU B 1 195 ? -11.828 0.419 -16.125 1 92.69 195 GLU B CA 1
ATOM 3321 C C . GLU B 1 195 ? -12.812 1.397 -15.492 1 92.69 195 GLU B C 1
ATOM 3323 O O . GLU B 1 195 ? -12.516 2.59 -15.375 1 92.69 195 GLU B O 1
ATOM 3328 N N . HIS B 1 196 ? -13.984 0.886 -15.164 1 94.44 196 HIS B N 1
ATOM 3329 C CA . HIS B 1 196 ? -15 1.676 -14.477 1 94.44 196 HIS B CA 1
ATOM 3330 C C . HIS B 1 196 ? -15.562 0.928 -13.273 1 94.44 196 HIS B C 1
ATOM 3332 O O . HIS B 1 196 ? -15.594 -0.304 -13.266 1 94.44 196 HIS B O 1
ATOM 3338 N N . ILE B 1 197 ? -16.016 1.65 -12.328 1 94.25 197 ILE B N 1
ATOM 3339 C CA . ILE B 1 197 ? -16.734 1.082 -11.188 1 94.25 197 ILE B CA 1
ATOM 3340 C C . ILE B 1 197 ? -18.219 1.009 -11.492 1 94.25 197 ILE B C 1
ATOM 3342 O O . ILE B 1 197 ? -18.812 1.973 -11.992 1 94.25 197 ILE B O 1
ATOM 3346 N N . ILE B 1 198 ? -18.891 -0.144 -11.211 1 90.06 198 ILE B N 1
ATOM 3347 C CA . ILE B 1 198 ? -20.312 -0.341 -11.469 1 90.06 198 ILE B CA 1
ATOM 3348 C C . ILE B 1 198 ? -21.109 0.106 -10.25 1 90.06 198 ILE B C 1
ATOM 3350 O O . ILE B 1 198 ? -22.344 0.149 -10.297 1 90.06 198 ILE B O 1
ATOM 3354 N N . GLY B 1 199 ? -20.594 0.931 -9.336 1 81.44 199 GLY B N 1
ATOM 3355 C CA . GLY B 1 199 ? -21.312 1.366 -8.156 1 81.44 199 GLY B CA 1
ATOM 3356 C C . GLY B 1 199 ? -21.672 0.226 -7.223 1 81.44 199 GLY B C 1
ATOM 3357 O O . GLY B 1 199 ? -20.875 -0.675 -6.992 1 81.44 199 GLY B O 1
ATOM 3358 N N . VAL B 1 200 ? -22.984 0.255 -6.633 1 87.44 200 VAL B N 1
ATOM 3359 C CA . VAL B 1 200 ? -23.484 -0.78 -5.73 1 87.44 200 VAL B CA 1
ATOM 3360 C C . VAL B 1 200 ? -24.188 -1.87 -6.527 1 87.44 200 VAL B C 1
ATOM 3362 O O . VAL B 1 200 ? -25.297 -1.658 -7.035 1 87.44 200 VAL B O 1
ATOM 3365 N N . PRO B 1 201 ? -23.594 -3.004 -6.551 1 93 201 PRO B N 1
ATOM 3366 C CA . PRO B 1 201 ? -24.219 -4.082 -7.32 1 93 201 PRO B CA 1
ATOM 3367 C C . PRO B 1 201 ? -25.562 -4.523 -6.738 1 93 201 PRO B C 1
ATOM 3369 O O . PRO B 1 201 ? -25.734 -4.543 -5.516 1 93 201 PRO B O 1
ATOM 3372 N N . LYS B 1 202 ? -26.469 -4.891 -7.633 1 93.94 202 LYS B N 1
ATOM 3373 C CA . LYS B 1 202 ? -27.766 -5.434 -7.262 1 93.94 202 LYS B CA 1
ATOM 3374 C C . LYS B 1 202 ? -27.812 -6.945 -7.441 1 93.94 202 LYS B C 1
ATOM 3376 O O . LYS B 1 202 ? -26.875 -7.535 -7.988 1 93.94 202 LYS B O 1
ATOM 3381 N N . LYS B 1 203 ? -28.922 -7.5 -6.969 1 95.19 203 LYS B N 1
ATOM 3382 C CA . LYS B 1 203 ? -29.062 -8.953 -7.066 1 95.19 203 LYS B CA 1
ATOM 3383 C C . LYS B 1 203 ? -29.031 -9.406 -8.523 1 95.19 203 LYS B C 1
ATOM 3385 O O . LYS B 1 203 ? -28.531 -10.492 -8.82 1 95.19 203 LYS B O 1
ATOM 3390 N N . GLU B 1 204 ? -29.438 -8.57 -9.398 1 96 204 GLU B N 1
ATOM 3391 C CA . GLU B 1 204 ? -29.578 -8.945 -10.797 1 96 204 GLU B CA 1
ATOM 3392 C C . GLU B 1 204 ? -28.297 -8.664 -11.578 1 96 204 GLU B C 1
ATOM 3394 O O . GLU B 1 204 ? -28.172 -9.078 -12.734 1 96 204 GLU B O 1
ATOM 3399 N N . THR B 1 205 ? -27.406 -8.016 -10.953 1 96.44 205 THR B N 1
ATOM 3400 C CA . THR B 1 205 ? -26.156 -7.699 -11.648 1 96.44 205 THR B CA 1
ATOM 3401 C C . THR B 1 205 ? -25.438 -8.977 -12.078 1 96.44 205 THR B C 1
ATOM 3403 O O . THR B 1 205 ? -25.266 -9.898 -11.273 1 96.44 205 THR B O 1
ATOM 3406 N N . VAL B 1 206 ? -25.062 -9 -13.305 1 97.44 206 VAL B N 1
ATOM 3407 C CA . VAL B 1 206 ? -24.359 -10.164 -13.844 1 97.44 206 VAL B CA 1
ATOM 3408 C C . VAL B 1 206 ? -22.859 -9.938 -13.781 1 97.44 206 VAL B C 1
ATOM 3410 O O . VAL B 1 206 ? -22.375 -8.844 -14.086 1 97.44 206 VAL B O 1
ATOM 3413 N N . ILE B 1 207 ? -22.109 -10.992 -13.445 1 97.56 207 ILE B N 1
ATOM 3414 C CA . ILE B 1 207 ? -20.656 -10.938 -13.406 1 97.56 207 ILE B CA 1
ATOM 3415 C C . ILE B 1 207 ? -20.078 -11.391 -14.742 1 97.56 207 ILE B C 1
ATOM 3417 O O . ILE B 1 207 ? -20.469 -12.43 -15.273 1 97.56 207 ILE B O 1
ATOM 3421 N N . TYR B 1 208 ? -19.141 -10.617 -15.203 1 96.31 208 TYR B N 1
ATOM 3422 C CA . TYR B 1 208 ? -18.516 -10.961 -16.469 1 96.31 208 TYR B CA 1
ATOM 3423 C C . TYR B 1 208 ? -17.094 -11.469 -16.266 1 96.31 208 TYR B C 1
ATOM 3425 O O . TYR B 1 208 ? -16.531 -11.312 -15.18 1 96.31 208 TYR B O 1
ATOM 3433 N N . GLU B 1 209 ? -16.469 -12.031 -17.25 1 94.38 209 GLU B N 1
ATOM 3434 C CA . GLU B 1 209 ? -15.188 -12.727 -17.203 1 94.38 209 GLU B CA 1
ATOM 3435 C C . GLU B 1 209 ? -14.062 -11.781 -16.797 1 94.38 209 GLU B C 1
ATOM 3437 O O . GLU B 1 209 ? -13.18 -12.148 -16.016 1 94.38 209 GLU B O 1
ATOM 3442 N N . THR B 1 210 ? -14.125 -10.523 -17.188 1 93.19 210 THR B N 1
ATOM 3443 C CA . THR B 1 210 ? -13.023 -9.594 -16.953 1 93.19 210 THR B CA 1
ATOM 3444 C C . THR B 1 210 ? -13.289 -8.742 -15.719 1 93.19 210 THR B C 1
ATOM 3446 O O . THR B 1 210 ? -12.5 -7.859 -15.391 1 93.19 210 THR B O 1
ATOM 3449 N N . ASP B 1 211 ? -14.406 -9.07 -15.07 1 96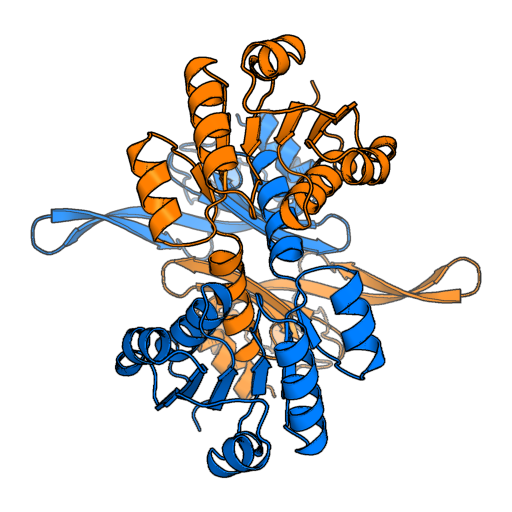.12 211 ASP B N 1
ATOM 3450 C CA . ASP B 1 211 ? -14.766 -8.266 -13.906 1 96.12 211 ASP B CA 1
ATOM 3451 C C . ASP B 1 211 ? -13.812 -8.531 -12.742 1 96.12 211 ASP B C 1
ATOM 3453 O O . ASP B 1 211 ? -13.344 -9.648 -12.555 1 96.12 211 ASP B O 1
ATOM 3457 N N . ILE B 1 212 ? -13.539 -7.547 -12.062 1 96.62 212 ILE B N 1
ATOM 3458 C CA . ILE B 1 212 ? -12.883 -7.633 -10.766 1 96.62 212 ILE B CA 1
ATOM 3459 C C . ILE B 1 212 ? -13.898 -7.328 -9.656 1 96.62 212 ILE B C 1
ATOM 3461 O O . ILE B 1 212 ? -14.516 -6.258 -9.648 1 96.62 212 ILE B O 1
ATOM 3465 N N . ILE B 1 213 ? -14.109 -8.234 -8.773 1 97.38 213 ILE B N 1
ATOM 3466 C CA . ILE B 1 213 ? -15.062 -8.023 -7.695 1 97.38 213 ILE B CA 1
ATOM 3467 C C . ILE B 1 213 ? -14.32 -7.574 -6.438 1 97.38 213 ILE B C 1
ATOM 3469 O O . ILE B 1 213 ? -13.242 -8.078 -6.133 1 97.38 213 ILE B O 1
ATOM 3473 N N . ILE B 1 214 ? -14.859 -6.633 -5.777 1 97 214 ILE B N 1
ATOM 3474 C CA . ILE B 1 214 ? -14.289 -6.129 -4.535 1 97 214 ILE B CA 1
ATOM 3475 C C . ILE B 1 214 ? -15.094 -6.652 -3.346 1 97 214 ILE B C 1
ATOM 3477 O O . ILE B 1 214 ? -16.281 -6.379 -3.23 1 97 214 ILE B O 1
ATOM 3481 N N . LEU B 1 215 ? -14.422 -7.34 -2.461 1 96.88 215 LEU B N 1
ATOM 3482 C CA . LEU B 1 215 ? -15.086 -8.062 -1.384 1 96.88 215 LEU B CA 1
ATOM 3483 C C . LEU B 1 215 ? -14.547 -7.629 -0.025 1 96.88 215 LEU B C 1
ATOM 3485 O O . LEU B 1 215 ? -13.359 -7.301 0.105 1 96.88 215 LEU B O 1
ATOM 3489 N N . LEU B 1 216 ? -15.383 -7.637 0.884 1 96.56 216 LEU B N 1
ATOM 3490 C CA . LEU B 1 216 ? -15 -7.602 2.291 1 96.56 216 LEU B CA 1
ATOM 3491 C C . LEU B 1 216 ? -15.266 -8.945 2.963 1 96.56 216 LEU B C 1
ATOM 3493 O O . LEU B 1 216 ? -16.359 -9.508 2.818 1 96.56 216 LEU B O 1
ATOM 3497 N N . GLY B 1 217 ? -14.32 -9.508 3.664 1 95.75 217 GLY B N 1
ATOM 3498 C CA . GLY B 1 217 ? -14.461 -10.734 4.422 1 95.75 217 GLY B CA 1
ATOM 3499 C C . GLY B 1 217 ? -13.148 -11.219 5.023 1 95.75 217 GLY B C 1
ATOM 3500 O O . GLY B 1 217 ? -12.102 -10.594 4.82 1 95.75 217 GLY B O 1
ATOM 3501 N N . LYS B 1 218 ? -13.242 -12.227 5.793 1 94.56 218 LYS B N 1
ATOM 3502 C CA . LYS B 1 218 ? -12.023 -12.82 6.336 1 94.56 218 LYS B CA 1
ATOM 3503 C C . LYS B 1 218 ? -11.203 -13.492 5.238 1 94.56 218 LYS B C 1
ATOM 3505 O O . LYS B 1 218 ? -11.758 -14.023 4.277 1 94.56 218 LYS B O 1
ATOM 3510 N N . GLU B 1 219 ? -9.938 -13.469 5.426 1 90.44 219 GLU B N 1
ATOM 3511 C CA . GLU B 1 219 ? -9.008 -14.039 4.453 1 90.44 219 GLU B CA 1
ATOM 3512 C C . GLU B 1 219 ? -9.383 -15.484 4.121 1 90.44 219 GLU B C 1
ATOM 3514 O O . GLU B 1 219 ? -9.422 -15.859 2.947 1 90.44 219 GLU B O 1
ATOM 3519 N N . LYS B 1 220 ? -9.68 -16.297 5.117 1 92.56 220 LYS B N 1
ATOM 3520 C CA . LYS B 1 220 ? -10.008 -17.703 4.918 1 92.56 220 LYS B CA 1
ATOM 3521 C C . LYS B 1 220 ? -11.266 -17.859 4.062 1 92.56 220 LYS B C 1
ATOM 3523 O O . LYS B 1 220 ? -11.359 -18.781 3.25 1 92.56 220 LYS B O 1
ATOM 3528 N N . ASP B 1 221 ? -12.258 -16.969 4.234 1 96.56 221 ASP B N 1
ATOM 3529 C CA . ASP B 1 221 ? -13.516 -17.016 3.492 1 96.56 221 ASP B CA 1
ATOM 3530 C C . ASP B 1 221 ? -13.305 -16.625 2.033 1 96.56 221 ASP B C 1
ATOM 3532 O O . ASP B 1 221 ? -13.883 -17.234 1.13 1 96.56 221 ASP B O 1
ATOM 3536 N N . VAL B 1 222 ? -12.469 -15.641 1.811 1 95.31 222 VAL B N 1
ATOM 3537 C CA . VAL B 1 222 ? -12.148 -15.219 0.448 1 95.31 222 VAL B CA 1
ATOM 3538 C C . VAL B 1 222 ? -11.445 -16.359 -0.289 1 95.31 222 VAL B C 1
ATOM 3540 O O . VAL B 1 222 ? -11.781 -16.672 -1.434 1 95.31 222 VAL B O 1
ATOM 3543 N N . ASN B 1 223 ? -10.523 -16.969 0.383 1 92.06 223 ASN B N 1
ATOM 3544 C CA . ASN B 1 223 ? -9.789 -18.078 -0.204 1 92.06 223 ASN B CA 1
ATOM 3545 C C . ASN B 1 223 ? -10.719 -19.25 -0.542 1 92.06 223 ASN B C 1
ATOM 3547 O O . ASN B 1 223 ? -10.609 -19.844 -1.615 1 92.06 223 ASN B O 1
ATOM 3551 N N . ARG B 1 224 ? -11.57 -19.516 0.349 1 95.31 224 ARG B N 1
ATOM 3552 C CA . ARG B 1 224 ? -12.539 -20.578 0.123 1 95.31 224 ARG B CA 1
ATOM 3553 C C . ARG B 1 224 ? -13.406 -20.281 -1.094 1 95.31 224 ARG B C 1
ATOM 3555 O O . ARG B 1 224 ? -13.633 -21.156 -1.932 1 95.31 224 ARG B O 1
ATOM 3562 N N . PHE B 1 225 ? -13.922 -19.094 -1.153 1 97.06 225 PHE B N 1
ATOM 3563 C CA . PHE B 1 225 ? -14.734 -18.656 -2.281 1 97.06 225 PHE B CA 1
ATOM 3564 C C . PHE B 1 225 ? -13.977 -18.812 -3.592 1 97.06 225 PHE B C 1
ATOM 3566 O O . PHE B 1 225 ? -14.523 -19.328 -4.578 1 97.06 225 PHE B O 1
ATOM 3573 N N . GLU B 1 226 ? -12.734 -18.328 -3.588 1 94.12 226 GLU B N 1
ATOM 3574 C CA . GLU B 1 226 ? -11.891 -18.406 -4.781 1 94.12 226 GLU B CA 1
ATOM 3575 C C . GLU B 1 226 ? -11.656 -19.859 -5.184 1 94.12 226 GLU B C 1
ATOM 3577 O O . GLU B 1 226 ? -11.75 -20.203 -6.359 1 94.12 226 GLU B O 1
ATOM 3582 N N . GLU B 1 227 ? -11.398 -20.719 -4.246 1 92.31 227 GLU B N 1
ATOM 3583 C CA . GLU B 1 227 ? -11.078 -22.125 -4.5 1 92.31 227 GLU B CA 1
ATOM 3584 C C . GLU B 1 227 ? -12.289 -22.875 -5.035 1 92.31 227 GLU B C 1
ATOM 3586 O O . GLU B 1 227 ? -12.172 -23.641 -5.996 1 92.31 227 GLU B O 1
ATOM 3591 N N . VAL B 1 228 ? -13.406 -22.594 -4.426 1 93.94 228 VAL B N 1
ATOM 3592 C CA . VAL B 1 228 ? -14.633 -23.297 -4.777 1 93.94 228 VAL B CA 1
ATOM 3593 C C . VAL B 1 228 ? -15.102 -22.875 -6.164 1 93.94 228 VAL B C 1
ATOM 3595 O O . VAL B 1 228 ? -15.688 -23.656 -6.906 1 93.94 228 VAL B O 1
ATOM 3598 N N . ASN B 1 229 ? -14.797 -21.641 -6.496 1 93.5 229 ASN B N 1
ATOM 3599 C CA . ASN B 1 229 ? -15.367 -21.078 -7.723 1 93.5 229 ASN B CA 1
ATOM 3600 C C . ASN B 1 229 ? -14.305 -20.922 -8.805 1 93.5 229 ASN B C 1
ATOM 3602 O O . ASN B 1 229 ? -14.508 -20.188 -9.773 1 93.5 229 ASN B O 1
ATOM 3606 N N . LYS B 1 230 ? -13.234 -21.516 -8.641 1 85.19 230 LYS B N 1
ATOM 3607 C CA . LYS B 1 230 ? -12.172 -21.469 -9.648 1 85.19 230 LYS B CA 1
ATOM 3608 C C . LYS B 1 230 ? -12.648 -22.031 -10.977 1 85.19 230 LYS B C 1
ATOM 3610 O O . LYS B 1 230 ? -13.469 -22.953 -11.008 1 85.19 230 LYS B O 1
#

Secondary structure (DSSP, 8-state):
---EEEEE--SHHHHHHHHHHHHTT-EEEEEES-HHHHHHHGGGSSEEEE--TT-HHHHHHTTGGGSSEEEE---S-HHHHHHHHHHHHHTT-S-EEEE-SSHHHHHHHHHTT-SEEE-HHHHHHHHHHHHHH-TTEEEEEE-STTEEEEEEEPPGGGTT-BGGGG-HHHHH--EEEEEEEEEEEEETTEEEEEEEE--S--TTPBP-TT-EEEEEEEHHHHHHHHHHT-/---EEEEE--SHHHHHHHHHHHHTT-EEEEEES-HHHHHHHGGGSSEEEE--TT-HHHHHHTTGGGSSEEEE---S-HHHHHHHHHHHHHTT-S-EEEE-SSHHHHHHHHHTT-SEEE-HHHHHHHHHHHHHH-TTEEEEEE-STTEEEEEEEPPGGGTT-BGGGG-HHHHH--EEEEEEEEEEEEETTEEEEEEEE--S--TTPBP-TT-EEEEEEEHHHHHHHHHHT-

InterPro domains:
  IPR003148 Regulator of K+ conductance, N-terminal lobe [PF02254] (5-120)
  IPR003148 Regulator of K+ conductance, N-terminal lobe [PS51201] (2-119)
  IPR006037 Regulator of K+ conductance, C-terminal [PF02080] (149-227)
  IPR036291 NAD(P)-binding domain superfamily [SSF51735] (3-136)
  IPR036721 Regulator of K+ conductance, C-terminal domain superfamily [G3DSA:3.30.70.1450] (138-228)
  IPR036721 Regulator of K+ conductance, C-terminal domain superfamily [SSF116726] (132-227)
  IPR050721 Trk/Ktr/HKT Potassium Transport [PTHR43833] (2-227)

Organism: NCBI:txid2715131

pLDDT: mean 92.32, std 5.99, range [60.56, 98.31]

Foldseek 3Di:
DAAEEEFEDQDPVSVVVQQVSLVVPHAYEYEYLDPVSQVVCCVRHNHGDNDQLLDLVGVVVVVNLVGCEYEYEHDPDLVSQVSSLLSVVVSVRNYYEYEDQDPVSVVVCVVSVHDHYDHPVVVVVVFVVVCVVPVQWPGWDDDPPQKIWTWGQDFPQQAFPFPLPLCCCNPLVKDWQWKKDWDFDDDPNDTDIDIDIPGGGDRRDGHHRRMIIIMIDHPVSVVVSNVVRD/DAAEEEFEDQDPVSVVVQQVSLVVPHAYEYEYLDPVSQVVCCVRHNHGDNDQLLDLVGVVVVVNLVGCEYEYEHDPDLVSQVSSLLSVVVSVRNYYEYEDQDPVSVVVCVVSVHDHYDHPVVVVVVQVVVCVVPVQWPGWDDDPPQKIWTWGQDFPQQAFPFPLPLCCCNPLVKDWQWKKDWDFDQDPNDTDIDIDIPGDGDRGDGHHRRMIIIMIDHPVSVVVSNVVRD

Radius of gyration: 23.55 Å; Cα contacts (8 Å, |Δi|>4): 969; chains: 2; bounding box: 56×59×67 Å